Protein 3O53 (pdb70)

B-factor: mean 49.58, std 27.08, range [18.8, 290.55]

GO terms:
  GO:0005515 protein binding (F, IPI)
  GO:0005576 extracellular region (C, IDA)
  GO:0140546 defense response to symbiont (P, IDA)
  GO:0050821 protein stabilization (P, IDA)

Solvent-accessible surface area: 29350 Å² total; per-residue (Å²): 185,41,82,62,124,107,88,41,25,104,12,69,0,50,122,1,52,63,106,24,7,163,116,0,11,58,52,3,146,136,30,13,182,49,0,52,42,0,34,0,26,59,11,74,0,20,110,14,47,17,77,50,0,59,32,7,94,95,4,25,50,0,35,1,17,57,8,59,4,96,101,75,4,67,0,77,84,15,55,31,1,37,34,0,26,0,34,70,5,118,0,81,78,1,41,0,3,55,13,11,66,30,1,53,0,17,59,12,56,0,31,122,1,29,4,29,213,26,101,45,67,10,38,1,60,0,9,70,7,104,0,58,82,2,147,9,0,52,132,15,0,22,32,87,0,41,60,1,6,0,60,85,4,71,0,71,56,3,37,2,53,44,0,49,61,0,28,95,4,0,26,55,2,29,0,34,115,3,106,0,39,64,7,119,18,117,16,127,13,76,93,8,86,34,0,19,0,13,20,1,79,1,18,75,0,0,60,15,0,80,7,1,20,37,0,40,78,0,4,0,96,68,8,116,0,12,30,8,39,105,66,3,89,26,41,152,85,0,124,11,0,4,0,23,37,28,37,2,30,26,9,8,0,121,44,0,0,57,120,10,110,106,5,48,63,5,0,90,102,2,0,118,130,82,72,63,99,83,80,20,149,25,130,72,124,104,41,40,64,66,35,3,0,12,2,67,103,33,68,80,71,106,6,85,133,96,46,66,104,47,65,152,93,140,162,194,85,49,84,104,94,40,42,60,0,47,1,89,145,1,63,64,100,39,8,133,136,10,2,37,61,5,148,163,25,13,196,30,1,30,52,2,47,2,47,59,11,82,0,18,102,22,41,12,76,42,1,58,44,7,100,71,3,31,44,0,34,0,19,57,7,62,3,90,96,75,2,70,1,82,83,12,68,38,3,29,34,0,23,0,33,72,7,122,0,78,62,0,42,1,3,57,30,9,48,33,0,50,0,17,61,6,51,0,33,129,2,30,6,36,145,22,60,37,76,9,43,0,62,0,11,70,3,72,0,54,58,3,162,13,0,55,97,4,0,14,6,80,0,48,58,1,6,0,58,84,6,79,0,62,15,0,60,0,50,45,0,56,53,0,28,90,7,0,32,60,2,29,0,35,116,8,97,0,134,26,8,50,22,106,17,122,9,72,89,6,81,38,0,20,0,15,23,9,90,0,53,34,0,1,59,22,2,75,5,0,19,32,0,53,79,0,4,0,92,67,1,141,0,40,13,9,41,115,62,2,90,20,38,131,85,0,99,11,0,4,1,28,24,30,41,3,30,20,6,9,0,125,56,0,0,63,127,10,109,82,6,46,63,3,0,101,98,2,0,95,131,84,63,54,69,82,71,15,139,16,124,75,121,127,56,41,62,66,36,2,0,10,2,83,114,26,84,79,98,106,12,101,176,37,109,83,127,37,67,118,74,137,163,223

Organism: Anopheles gambiae (NCBI:txid7165)

Sequence (630 aa):
IHEIKQNGNRYKIEKVTDSSLKQALASLRQSAWNVKELDLSGNPLSQISAADLAPFTKLELLNLSSNVLYETLDLESLSTLRTLDLNNNYVQELLVGPSIETLHAANNNISRVSCSRGQGKKNIYLANNKITMLRDLDEGCRSRVQYLDLKLNEIDTVNFAELAASSDTLEHLNLQYNFIYDVKGQVVFAKLKTLDLSSNKKLAFMGPEFQSAAGVTWISLRNNKLVLIEKALRFSQNLEHFDLRGNGFHCGTLRDFFSKNQRVQTVAKQTVKKLTGQNEEECTVPTLGHYGAYCCEDLPAPFADRLIALGHHHHHHEIKQNGNRYKKIEKVTDSSLKQALASLRQSAWNVKELDLSGNPLSQISAADLAPFTKLELLNLSSNVLYETLDLESLSTLRTLDLNNNYVQELLVGPSIETLHAANNNISRVSCSRGQGKKNIYLANNKITMLRDLDEGCRSRVQYLDLKLNEIDTVNFAELAASSDTLEHLNLQYNFIYDVKGQVVFAKLKTLDLSSNKLAFMGPEEFQSAAGVTWISLRNNKLVLIEKALRFSQNLEHFDLRGNGFHCGTLRDFFSKNQRVQTVAKQTVKKLTGQNEEECTVPTLGHYGAYCCEDLPAPFADRLIALGHHHHHH

Nearest PDB structures (foldseek):
  3o53-assembly1_A  TM=1.003E+00  e=9.422E-54  Anopheles gambiae
  3oja-assembly1_A  TM=9.791E-01  e=3.208E-45  Anopheles gambiae
  3o6n-assembly1_A  TM=8.299E-01  e=2.103E-08  Anopheles gambiae
  4ufr-assembly1_A  TM=3.589E-01  e=3.992E-05  Homo sapiens
  4li2-assembly1_A  TM=4.623E-01  e=1.781E-03  Xenopus tropicalis

Radius of gyration: 29.2 Å; Cα contacts (8 Å, |Δi|>4): 1630; chains: 2; bounding box: 68×86×72 Å

Foldseek 3Di:
DKDWDDDFLEIEIPPDECVCLLVVLVVVLVVLASHQEYADAPEQYQADALVSNVSNLNHAYYHQDHYAHEEEHANQVNARHAYYAHHAYAYAEYEHYANHAEYHHENYQYQAYEYYAYDEEHAYHHAQYAHAAPVSYPLNSLARYAHEAHHNYAHAAEECVSNQNNLARHAYDAHDHYAHAYYYYAGQNVRHAEYEHDHYAYAEQEPNCLNVQEYQEYEPAQYAYAAYHLPRHHDPSHQAYYHENYEYALVRVCSNCVRVVVVLVSHQVNCCVVPVDSADDDPDPCWDADGRYTYDHQPDCSSVCCSCVVDVDDDD/DWDDDFLEIEDAEAEPVCPLVVLVVCLVVLASHAHYAHADYQYQADDLVSVVSNLNHAYYHQDHYAHAEEHANAPNARHAEYAHDAYAYAEYEHYANHAEYHHENYAHAAYEYHAYPAEHAYHHAQYAHAELVSYPLNSLARYAHYAHANYAHAAYECVSNQNNLARHAYDAHHHYAHAYYHYAGQNPRHAEYEQDHYAYAEQEPNCLNVQEYQEYEPAQYAYAAYHLPRHHDPSHQYYYHHNYEYALVRVVSNCVVVVVVLVSHQVNCCVPPVDRAHDDPPNVFDDDGRYTYDHDDPVVVVVVVVVPDDDDDD

Structure (mmCIF, N/CA/C/O backbone):
data_3O53
#
_entry.id   3O53
#
_cell.length_a   79.265
_cell.length_b   79.265
_cell.length_c   238.643
_cell.angle_alpha   90.000
_cell.angle_beta   90.000
_cell.angle_gamma   90.000
#
_symmetry.space_group_name_H-M   'P 41 21 2'
#
loop_
_entity.id
_entity.type
_entity.pdbx_description
1 polymer 'Protein LRIM1'
2 branched 2-acetamido-2-deoxy-beta-D-glucopyranose-(1-4)-2-acetamido-2-deoxy-beta-D-glucopyranose
3 non-polymer 'COBALT (II) ION'
4 non-polymer 2-acetamido-2-deoxy-beta-D-glucopyranose
5 water water
#
loop_
_atom_site.group_PDB
_atom_site.id
_atom_site.type_symbol
_atom_site.label_atom_id
_atom_site.label_alt_id
_atom_site.label_comp_id
_atom_site.label_asym_id
_atom_site.label_entity_id
_atom_site.label_seq_id
_atom_site.pdbx_PDB_ins_code
_atom_site.Cartn_x
_atom_site.Cartn_y
_atom_site.Cartn_z
_atom_site.occupancy
_atom_site.B_iso_or_equiv
_atom_site.auth_seq_id
_atom_site.auth_comp_id
_atom_site.auth_asym_id
_atom_site.auth_atom_id
_atom_site.pdbx_PDB_model_num
ATOM 1 N N . ILE A 1 2 ? 3.208 32.843 95.545 1.00 110.10 24 ILE A N 1
ATOM 2 C CA . ILE A 1 2 ? 4.195 33.842 95.155 1.00 114.49 24 ILE A CA 1
ATOM 3 C C . ILE A 1 2 ? 4.048 34.220 93.684 1.00 105.39 24 ILE A C 1
ATOM 4 O O . ILE A 1 2 ? 5.028 34.573 93.027 1.00 103.77 24 ILE A O 1
ATOM 9 N N . HIS A 1 3 ? 2.822 34.150 93.172 1.00 104.99 25 HIS A N 1
ATOM 10 C CA . HIS A 1 3 ? 2.563 34.471 91.772 1.00 93.12 25 HIS A CA 1
ATOM 11 C C . HIS A 1 3 ? 2.404 35.977 91.562 1.00 90.66 25 HIS A C 1
ATOM 12 O O . HIS A 1 3 ? 2.053 36.711 92.487 1.00 100.58 25 HIS A O 1
ATOM 19 N N . GLU A 1 4 ? 2.666 36.424 90.337 1.00 63.85 26 GLU A N 1
ATOM 20 C CA . GLU A 1 4 ? 2.670 37.842 90.005 1.00 63.96 26 GLU A CA 1
ATOM 21 C C . GLU A 1 4 ? 1.742 38.125 88.837 1.00 61.91 26 GLU A C 1
ATOM 22 O O . GLU A 1 4 ? 1.817 37.462 87.801 1.00 59.33 26 GLU A O 1
ATOM 28 N N . ILE A 1 5 ? 0.876 39.119 88.997 1.00 67.97 27 ILE A N 1
ATOM 29 C CA . ILE A 1 5 ? -0.014 39.533 87.918 1.00 73.60 27 ILE A CA 1
ATOM 30 C C . ILE A 1 5 ? 0.372 40.918 87.396 1.00 85.01 27 ILE A C 1
ATOM 31 O O . ILE A 1 5 ? -0.008 41.937 87.972 1.00 84.84 27 ILE A O 1
ATOM 36 N N . LYS A 1 6 ? 1.134 40.943 86.306 1.00 80.33 28 LYS A N 1
ATOM 37 C CA . LYS A 1 6 ? 1.507 42.193 85.647 1.00 85.24 28 LYS A CA 1
ATOM 38 C C . LYS A 1 6 ? 0.394 42.622 84.694 1.00 73.62 28 LYS A C 1
ATOM 39 O O . LYS A 1 6 ? -0.384 41.791 84.235 1.00 61.51 28 LYS A O 1
ATOM 45 N N . GLN A 1 7 ? 0.310 43.913 84.393 1.00 75.85 29 GLN A N 1
ATOM 46 C CA . GLN A 1 7 ? -0.799 44.412 83.585 1.00 73.23 29 GLN A CA 1
ATOM 47 C C . GLN A 1 7 ? -0.474 45.657 82.762 1.00 84.17 29 GLN A C 1
ATOM 48 O O . GLN A 1 7 ? 0.320 46.507 83.169 1.00 88.89 29 GLN A O 1
ATOM 54 N N . ASN A 1 8 ? -1.132 45.751 81.609 1.00 77.48 30 ASN A N 1
ATOM 55 C CA . ASN A 1 8 ? -0.995 46.874 80.691 1.00 77.77 30 ASN A CA 1
ATOM 56 C C . ASN A 1 8 ? -2.307 47.089 79.940 1.00 67.13 30 ASN A C 1
ATOM 57 O O . ASN A 1 8 ? -2.613 46.369 78.989 1.00 62.24 30 ASN A O 1
ATOM 62 N N . GLY A 1 9 ? -3.084 48.077 80.369 1.00 64.47 31 GLY A N 1
ATOM 63 C CA . GLY A 1 9 ? -4.390 48.314 79.787 1.00 63.15 31 GLY A CA 1
ATOM 64 C C . GLY A 1 9 ? -5.278 47.102 79.991 1.00 74.37 31 GLY A C 1
ATOM 65 O O . GLY A 1 9 ? -5.534 46.705 81.125 1.00 68.53 31 GLY A O 1
ATOM 66 N N . ASN A 1 10 ? -5.736 46.502 78.895 1.00 69.07 32 ASN A N 1
ATOM 67 C CA . ASN A 1 10 ? -6.624 45.348 78.975 1.00 64.10 32 ASN A CA 1
ATOM 68 C C . ASN A 1 10 ? -5.903 44.029 78.707 1.00 64.97 32 ASN A C 1
ATOM 69 O O . ASN A 1 10 ? -6.527 43.030 78.333 1.00 55.73 32 ASN A O 1
ATOM 74 N N . ARG A 1 11 ? -4.591 44.018 78.907 1.00 57.39 33 ARG A N 1
ATOM 75 C CA . ARG A 1 11 ? -3.829 42.794 78.715 1.00 58.33 33 ARG A CA 1
ATOM 76 C C . ARG A 1 11 ? -3.067 42.453 79.985 1.00 61.16 33 ARG A C 1
ATOM 77 O O . ARG A 1 11 ? -2.333 43.273 80.526 1.00 56.47 33 ARG A O 1
ATOM 85 N N . TYR A 1 12 ? -3.281 41.231 80.462 1.00 59.95 34 TYR A N 1
ATOM 86 C CA . TYR A 1 12 ? -2.717 40.765 81.720 1.00 53.12 34 TYR A CA 1
ATOM 87 C C . TYR A 1 12 ? -1.752 39.610 81.498 1.00 56.69 34 TYR A C 1
ATOM 88 O O . TYR A 1 12 ? -1.904 38.829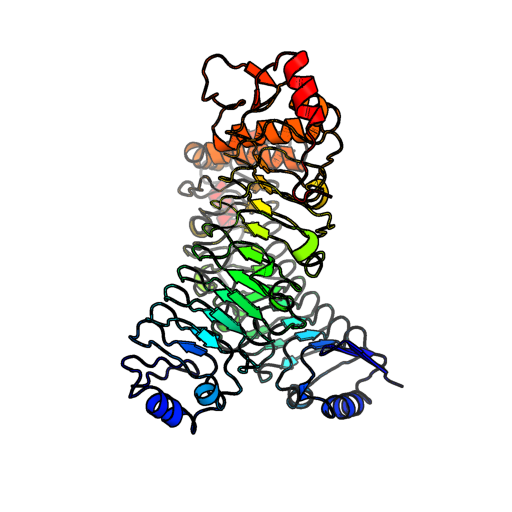 80.556 1.00 55.10 34 TYR A O 1
ATOM 97 N N . LYS A 1 13 ? -0.778 39.490 82.392 1.00 52.62 35 LYS A N 1
ATOM 98 C CA . LYS A 1 13 ? 0.216 38.432 82.315 1.00 52.96 35 LYS A CA 1
ATOM 99 C C . LYS A 1 13 ? 0.432 37.885 83.715 1.00 60.18 35 LYS A C 1
ATOM 100 O O . LYS A 1 13 ? 0.473 38.643 84.681 1.00 57.60 35 LYS A O 1
ATOM 106 N N . ILE A 1 14 ? 0.543 36.567 83.831 1.00 59.31 36 ILE A N 1
ATOM 107 C CA . ILE A 1 14 ? 0.711 35.940 85.131 1.00 62.38 36 ILE A CA 1
ATOM 108 C C . ILE A 1 14 ? 1.962 35.070 85.127 1.00 65.04 36 ILE A C 1
ATOM 109 O O . ILE A 1 14 ? 2.166 34.271 84.218 1.00 60.97 36 ILE A O 1
ATOM 114 N N . GLU A 1 15 ? 2.803 35.243 86.142 1.00 59.82 37 GLU A N 1
ATOM 115 C CA . GLU A 1 15 ? 4.050 34.496 86.243 1.00 67.48 37 GLU A CA 1
ATOM 116 C C . GLU A 1 15 ? 4.174 33.833 87.608 1.00 63.35 37 GLU A C 1
ATOM 117 O O . GLU A 1 15 ? 3.505 34.220 88.567 1.00 62.51 37 GLU A O 1
ATOM 123 N N . LYS A 1 16 ? 5.041 32.832 87.690 1.00 66.76 38 LYS A N 1
ATOM 124 C CA . LYS A 1 16 ? 5.287 32.135 88.942 1.00 71.35 38 LYS A CA 1
ATOM 125 C C . LYS A 1 16 ? 4.008 31.506 89.484 1.00 69.45 38 LYS A C 1
ATOM 126 O O . LYS A 1 16 ? 3.775 31.503 90.693 1.00 68.00 38 LYS A O 1
ATOM 132 N N . VAL A 1 17 ? 3.185 30.974 88.579 1.00 70.53 39 VAL A N 1
ATOM 133 C CA . VAL A 1 17 ? 1.990 30.229 88.964 1.00 62.44 39 VAL A CA 1
ATOM 134 C C . VAL A 1 17 ? 2.237 28.736 88.821 1.00 64.21 39 VAL A C 1
ATOM 135 O O . VAL A 1 17 ? 3.193 28.313 88.175 1.00 71.69 39 VAL A O 1
ATOM 139 N N . THR A 1 18 ? 1.358 27.942 89.421 1.00 54.20 40 THR A N 1
ATOM 140 C CA . THR A 1 18 ? 1.480 26.496 89.393 1.00 52.54 40 THR A CA 1
ATOM 141 C C . THR A 1 18 ? 0.078 25.915 89.346 1.00 56.41 40 THR A C 1
ATOM 142 O O . THR A 1 18 ? -0.900 26.641 89.502 1.00 65.87 40 THR A O 1
ATOM 146 N N . ASP A 1 19 ? -0.027 24.610 89.143 1.00 59.08 41 ASP A N 1
ATOM 147 C CA . ASP A 1 19 ? -1.325 23.952 89.185 1.00 63.97 41 ASP A CA 1
ATOM 148 C C . ASP A 1 19 ? -2.024 24.240 90.521 1.00 64.15 41 ASP A C 1
ATOM 149 O O . ASP A 1 19 ? -3.248 24.342 90.583 1.00 60.64 41 ASP A O 1
ATOM 154 N N . SER A 1 20 ? -1.246 24.380 91.588 1.00 77.99 42 SER A N 1
ATOM 155 C CA . SER A 1 20 ? -1.827 24.517 92.922 1.00 85.51 42 SER A CA 1
ATOM 156 C C . SER A 1 20 ? -2.270 25.950 93.225 1.00 79.65 42 SER A C 1
ATOM 157 O O . SER A 1 20 ? -3.146 26.169 94.064 1.00 76.05 42 SER A O 1
ATOM 160 N N . SER A 1 21 ? -1.679 26.921 92.534 1.00 66.56 43 SER A N 1
ATOM 161 C CA . SER A 1 21 ? -1.978 28.326 92.797 1.00 64.22 43 SER A CA 1
ATOM 162 C C . SER A 1 21 ? -2.680 29.017 91.630 1.00 65.85 43 SER A C 1
ATOM 163 O O . SER A 1 21 ? -2.932 30.221 91.680 1.00 72.34 43 SER A O 1
ATOM 166 N N . LEU A 1 22 ? -2.994 28.266 90.581 1.00 67.28 44 LEU A N 1
ATOM 167 C CA . LEU A 1 22 ? -3.628 28.854 89.404 1.00 62.95 44 LEU A CA 1
ATOM 168 C C . LEU A 1 22 ? -5.016 29.355 89.771 1.00 69.85 44 LEU A C 1
ATOM 169 O O . LEU A 1 22 ? -5.387 30.482 89.443 1.00 60.61 44 LEU A O 1
ATOM 174 N N . LYS A 1 23 ? -5.772 28.507 90.463 1.00 75.13 45 LYS A N 1
ATOM 175 C CA . LYS A 1 23 ? -7.155 28.804 90.816 1.00 80.74 45 LYS A CA 1
ATOM 176 C C . LYS A 1 23 ? -7.263 30.115 91.589 1.00 85.36 45 LYS A C 1
ATOM 177 O O . LYS A 1 23 ? -8.189 30.898 91.379 1.00 78.87 45 LYS A O 1
ATOM 183 N N . GLN A 1 24 ? -6.315 30.345 92.489 1.00 71.38 46 GLN A N 1
ATOM 184 C CA . GLN A 1 24 ? -6.284 31.577 93.261 1.00 74.44 46 GLN A CA 1
ATOM 185 C C . GLN A 1 24 ? -5.991 32.768 92.355 1.00 65.48 46 GLN A C 1
ATOM 186 O O . GLN A 1 24 ? -6.686 33.780 92.404 1.00 58.89 46 GLN A O 1
ATOM 192 N N . ALA A 1 25 ? -4.959 32.640 91.528 1.00 59.44 47 ALA A N 1
ATOM 193 C CA . ALA A 1 25 ? -4.563 33.711 90.622 1.00 58.13 47 ALA A CA 1
ATOM 194 C C . ALA A 1 25 ? -5.731 34.164 89.750 1.00 57.00 47 ALA A C 1
ATOM 195 O O . ALA A 1 25 ? -5.932 35.360 89.538 1.00 55.60 47 ALA A O 1
ATOM 197 N N . LEU A 1 26 ? -6.501 33.203 89.249 1.00 55.89 48 LEU A N 1
ATOM 198 C CA . LEU A 1 26 ? -7.601 33.508 88.345 1.00 58.03 48 LEU A CA 1
ATOM 199 C C . LEU A 1 26 ? -8.755 34.160 89.098 1.00 60.58 48 LEU A C 1
ATOM 200 O O . LEU A 1 26 ? -9.498 34.954 88.527 1.00 56.88 48 LEU A O 1
ATOM 205 N N . ALA A 1 27 ? -8.900 33.824 90.378 1.00 52.78 49 ALA A N 1
ATOM 206 C CA . ALA A 1 27 ? -9.907 34.458 91.223 1.00 53.87 49 ALA A CA 1
ATOM 207 C C . ALA A 1 27 ? -9.612 35.947 91.341 1.00 58.88 49 ALA A C 1
ATOM 208 O O . ALA A 1 27 ? -10.498 36.779 91.159 1.00 65.18 49 ALA A O 1
ATOM 210 N N . SER A 1 28 ? -8.361 36.275 91.647 1.00 60.72 50 SER A N 1
ATOM 211 C CA . SER A 1 28 ? -7.913 37.658 91.689 1.00 73.70 50 SER A CA 1
ATOM 212 C C . SER A 1 28 ? -8.205 38.342 90.362 1.00 63.25 50 SER A C 1
ATOM 213 O O . SER A 1 28 ? -8.717 39.461 90.328 1.00 48.94 50 SER A O 1
ATOM 216 N N . LEU A 1 29 ? -7.882 37.659 89.268 1.00 57.32 51 LEU A N 1
ATOM 217 C CA . LEU A 1 29 ? -8.078 38.219 87.941 1.00 51.65 51 LEU A CA 1
ATOM 218 C C . LEU A 1 29 ? -9.560 38.467 87.697 1.00 52.66 51 LEU A C 1
ATOM 219 O O . LEU A 1 29 ? -9.933 39.467 87.092 1.00 45.05 51 LEU A O 1
ATOM 224 N N . ARG A 1 30 ? -10.407 37.564 88.190 1.00 48.40 52 ARG A N 1
ATOM 225 C CA . ARG A 1 30 ? -11.843 37.666 87.963 1.00 44.41 52 ARG A CA 1
ATOM 226 C C . ARG A 1 30 ? -12.408 38.962 88.543 1.00 53.03 52 ARG A C 1
ATOM 227 O O . ARG A 1 30 ? -13.481 39.413 88.138 1.00 68.35 52 ARG A O 1
ATOM 235 N N . GLN A 1 31 ? -11.683 39.550 89.493 1.00 47.33 53 GLN A N 1
ATOM 236 C CA . GLN A 1 31 ? -12.069 40.825 90.108 1.00 59.91 53 GLN A CA 1
ATOM 237 C C . GLN A 1 31 ? -12.202 41.940 89.071 1.00 62.20 53 GLN A C 1
ATOM 238 O O . GLN A 1 31 ? -12.962 42.891 89.260 1.00 58.29 53 GLN A O 1
ATOM 244 N N . SER A 1 32 ? -11.438 41.818 87.988 1.00 64.39 54 SER A N 1
ATOM 245 C CA . SER A 1 32 ? -11.468 42.776 86.888 1.00 71.69 54 SER A CA 1
ATOM 246 C C . SER A 1 32 ? -11.699 42.048 85.562 1.00 65.97 54 SER A C 1
ATOM 247 O O . SER A 1 32 ? -11.094 42.382 84.542 1.00 56.92 54 SER A O 1
ATOM 250 N N . ALA A 1 33 ? -12.591 41.063 85.590 1.00 65.00 55 ALA A N 1
ATOM 251 C CA . ALA A 1 33 ? -12.820 40.171 84.454 1.00 65.76 55 ALA A CA 1
ATOM 252 C C . ALA A 1 33 ? -13.266 40.904 83.189 1.00 67.17 55 ALA A C 1
ATOM 253 O O . ALA A 1 33 ? -12.951 40.481 82.075 1.00 54.00 55 ALA A O 1
ATOM 255 N N . TRP A 1 34 ? -14.009 41.993 83.363 1.00 64.24 56 TRP A N 1
ATOM 256 C CA . TRP A 1 34 ? -14.564 42.724 82.229 1.00 62.70 56 TRP A CA 1
ATOM 257 C C . TRP A 1 34 ? -13.459 43.380 81.416 1.00 51.42 56 TRP A C 1
ATOM 258 O O . TRP A 1 34 ? -13.617 43.631 80.226 1.00 57.45 56 TRP A O 1
ATOM 269 N N . ASN A 1 35 ? -12.338 43.664 82.067 1.00 54.78 57 ASN A N 1
ATOM 270 C CA . ASN A 1 35 ? -11.221 44.310 81.403 1.00 52.77 57 ASN A CA 1
ATOM 271 C C . ASN A 1 35 ? -10.178 43.344 80.840 1.00 48.50 57 ASN A C 1
ATOM 272 O O . ASN A 1 35 ? -9.143 43.780 80.332 1.00 47.49 57 ASN A O 1
ATOM 277 N N . VAL A 1 36 ? -10.438 42.044 80.933 1.00 54.27 58 VAL A N 1
ATOM 278 C CA . VAL A 1 36 ? -9.468 41.048 80.474 1.00 58.54 58 VAL A CA 1
ATOM 279 C C . VAL A 1 36 ? -9.698 40.686 79.008 1.00 50.30 58 VAL A C 1
ATOM 280 O O . VAL A 1 36 ? -10.534 39.840 78.683 1.00 39.40 58 VAL A O 1
ATOM 284 N N . LYS A 1 37 ? -8.952 41.344 78.129 1.00 49.87 59 LYS A N 1
ATOM 285 C CA . LYS A 1 37 ? -9.018 41.062 76.701 1.00 48.80 59 LYS A CA 1
ATOM 286 C C . LYS A 1 37 ? -7.924 40.083 76.286 1.00 43.48 59 LYS A C 1
ATOM 287 O O . LYS A 1 37 ? -8.116 39.264 75.398 1.00 44.21 59 LYS A O 1
ATOM 293 N N . GLU A 1 38 ? -6.765 40.166 76.919 1.00 44.82 60 GLU A N 1
ATOM 294 C CA . GLU A 1 38 ? -5.698 39.227 76.615 1.00 48.96 60 GLU A CA 1
ATOM 295 C C . GLU A 1 38 ? -5.115 38.710 77.917 1.00 49.66 60 GLU A C 1
ATOM 296 O O . GLU A 1 38 ? -4.889 39.479 78.844 1.00 46.05 60 GLU A O 1
ATOM 302 N N . LEU A 1 39 ? -4.908 37.400 77.996 1.00 45.03 61 LEU A N 1
ATOM 303 C CA . LEU A 1 39 ? -4.272 36.789 79.156 1.00 47.85 61 LEU A CA 1
ATOM 304 C C . LEU A 1 39 ? -3.063 35.988 78.702 1.00 48.19 61 LEU A C 1
ATOM 305 O O . LEU A 1 39 ? -3.164 35.139 77.818 1.00 47.22 61 LEU A O 1
ATOM 310 N N . ASP A 1 40 ? -1.925 36.253 79.327 1.00 42.09 62 ASP A N 1
ATOM 311 C CA . ASP A 1 40 ? -0.677 35.598 78.976 1.00 52.71 62 ASP A CA 1
ATOM 312 C C . ASP A 1 40 ? -0.189 34.751 80.147 1.00 54.68 62 ASP A C 1
ATOM 313 O O . ASP A 1 40 ? 0.170 35.277 81.197 1.00 50.81 62 ASP A O 1
ATOM 318 N N . LEU A 1 41 ? -0.196 33.434 79.963 1.00 44.59 63 LEU A N 1
ATOM 319 C CA . LEU A 1 41 ? 0.235 32.503 81.001 1.00 41.77 63 LEU A CA 1
ATOM 320 C C . LEU A 1 41 ? 1.498 31.749 80.601 1.00 41.00 63 LEU A C 1
ATOM 321 O O . LEU A 1 41 ? 1.818 30.711 81.181 1.00 40.32 63 LEU A O 1
ATOM 326 N N . SER A 1 42 ? 2.214 32.268 79.612 1.00 43.81 64 SER A N 1
ATOM 327 C CA . SER A 1 42 ? 3.361 31.559 79.051 1.00 53.23 64 SER A CA 1
ATOM 328 C C . SER A 1 42 ? 4.499 31.399 80.051 1.00 57.83 64 SER A C 1
ATOM 329 O O . SER A 1 42 ? 4.660 32.213 80.959 1.00 61.05 64 SER A O 1
ATOM 332 N N . GLY A 1 43 ? 5.283 30.339 79.880 1.00 55.07 65 GLY A N 1
ATOM 333 C CA . GLY A 1 43 ? 6.510 30.161 80.640 1.00 62.36 65 GLY A CA 1
ATOM 334 C C . GLY A 1 43 ? 6.353 29.428 81.960 1.00 65.20 65 GLY A C 1
ATOM 335 O O . GLY A 1 43 ? 7.340 29.087 82.608 1.00 73.34 65 GLY A O 1
ATOM 336 N N . ASN A 1 44 ? 5.115 29.179 82.362 1.00 53.29 66 ASN A N 1
ATOM 337 C CA . ASN A 1 44 ? 4.853 28.525 83.637 1.00 49.05 66 ASN A CA 1
ATOM 338 C C . ASN A 1 44 ? 4.862 27.007 83.518 1.00 61.25 66 ASN A C 1
ATOM 339 O O . ASN A 1 44 ? 4.972 26.470 82.418 1.00 66.51 66 ASN A O 1
ATOM 344 N N . PRO A 1 45 ? 4.776 26.312 84.661 1.00 66.06 67 PRO A N 1
ATOM 345 C CA . PRO A 1 45 ? 4.712 24.849 84.707 1.00 61.87 67 PRO A CA 1
ATOM 346 C C . PRO A 1 45 ? 3.286 24.314 84.770 1.00 57.91 67 PRO A C 1
ATOM 347 O O . PRO A 1 45 ? 3.069 23.237 85.326 1.00 55.38 67 PRO A O 1
ATOM 351 N N . LEU A 1 46 ? 2.327 25.055 84.225 1.00 50.90 68 LEU A N 1
ATOM 352 C CA . LEU A 1 46 ? 0.940 24.610 84.233 1.00 49.49 68 LEU A CA 1
ATOM 353 C C . LEU A 1 46 ? 0.784 23.321 83.431 1.00 52.86 68 LEU A C 1
ATOM 354 O O . LEU A 1 46 ? 1.241 23.229 82.294 1.00 47.72 68 LEU A O 1
ATOM 359 N N . SER A 1 47 ? 0.135 22.329 84.030 1.00 42.31 69 SER A N 1
ATOM 360 C CA . SER A 1 47 ? -0.048 21.037 83.389 1.00 38.12 69 SER A CA 1
ATOM 361 C C . SER A 1 47 ? -1.473 20.884 82.886 1.00 38.41 69 SER A C 1
ATOM 362 O O . SER A 1 47 ? -1.788 19.934 82.174 1.00 44.95 69 SER A O 1
ATOM 365 N N . GLN A 1 48 ? -2.341 21.815 83.257 1.00 45.27 70 GLN A N 1
ATOM 366 C CA . GLN A 1 48 ? -3.708 21.779 82.763 1.00 50.80 70 GLN A CA 1
ATOM 367 C C . GLN A 1 48 ? -4.446 23.075 83.048 1.00 49.03 70 GLN A C 1
ATOM 368 O O . GLN A 1 48 ? -4.116 23.810 83.973 1.00 55.27 70 GLN A O 1
ATOM 374 N N . ILE A 1 49 ? -5.450 23.347 82.230 1.00 43.69 71 ILE A N 1
ATOM 375 C CA . ILE A 1 49 ? -6.331 24.475 82.454 1.00 52.30 71 ILE A CA 1
ATOM 376 C C . ILE A 1 49 ? -7.679 24.112 81.868 1.00 49.03 71 ILE A C 1
ATOM 377 O O . ILE A 1 49 ? -7.749 23.473 80.825 1.00 49.18 71 ILE A O 1
ATOM 382 N N . SER A 1 50 ? -8.749 24.508 82.540 1.00 53.16 72 SER A N 1
ATOM 383 C CA . SER A 1 50 ? -10.081 24.158 82.083 1.00 53.40 72 SER A CA 1
ATOM 384 C C . SER A 1 50 ? -10.794 25.383 81.545 1.00 50.31 72 SER A C 1
ATOM 385 O O . SER A 1 50 ? -10.553 26.504 81.990 1.00 55.39 72 SER A O 1
ATOM 388 N N . ALA A 1 51 ? -11.675 25.160 80.581 1.00 44.51 73 ALA A N 1
ATOM 389 C CA . ALA A 1 51 ? -12.547 26.211 80.092 1.00 49.85 73 ALA A CA 1
ATOM 390 C C . ALA A 1 51 ? -13.300 26.850 81.261 1.00 45.50 73 ALA A C 1
ATOM 391 O O . ALA A 1 51 ? -13.483 28.060 81.294 1.00 39.28 73 ALA A O 1
ATOM 393 N N . ALA A 1 52 ? -13.724 26.033 82.223 1.00 36.81 74 ALA A N 1
ATOM 394 C CA . ALA A 1 52 ? -14.492 26.533 83.369 1.00 42.42 74 ALA A CA 1
ATOM 395 C C . ALA A 1 52 ? -13.718 27.600 84.132 1.00 42.96 74 ALA A C 1
ATOM 396 O O . ALA A 1 52 ? -14.289 28.592 84.576 1.00 52.54 74 ALA A O 1
ATOM 398 N N . ASP A 1 53 ? -12.414 27.392 84.277 1.00 54.84 75 ASP A N 1
ATOM 399 C CA . ASP A 1 53 ? -11.539 28.370 84.921 1.00 60.19 75 ASP A CA 1
ATOM 400 C C . ASP A 1 53 ? -11.584 29.702 84.187 1.00 51.05 75 ASP A C 1
ATOM 401 O O . ASP A 1 53 ? -11.485 30.769 84.794 1.00 49.10 75 ASP A O 1
ATOM 406 N N . LEU A 1 54 ? -11.715 29.635 82.869 1.00 44.27 76 LEU A N 1
ATOM 407 C CA . LEU A 1 54 ? -11.625 30.831 82.042 1.00 46.41 76 LEU A CA 1
ATOM 408 C C . LEU A 1 54 ? -13.000 31.376 81.670 1.00 41.80 76 LEU A C 1
ATOM 409 O O . LEU A 1 54 ? -13.108 32.452 81.085 1.00 39.93 76 LEU A O 1
ATOM 414 N N . ALA A 1 55 ? -14.048 30.636 82.021 1.00 41.15 77 ALA A N 1
ATOM 415 C CA . ALA A 1 55 ? -15.406 31.005 81.641 1.00 51.96 77 ALA A CA 1
ATOM 416 C C . ALA A 1 55 ? -15.785 32.443 82.020 1.00 51.84 77 ALA A C 1
ATOM 417 O O . ALA A 1 55 ? -16.454 33.124 81.250 1.00 51.49 77 ALA A O 1
ATOM 419 N N . PRO A 1 56 ? -15.377 32.906 83.212 1.00 54.48 78 PRO A N 1
ATOM 420 C CA . PRO A 1 56 ? -15.825 34.236 83.651 1.00 54.95 78 PRO A CA 1
ATOM 421 C C . PRO A 1 56 ? -15.209 35.403 82.871 1.00 52.65 78 PRO A C 1
ATOM 422 O O . PRO A 1 56 ? -15.620 36.546 83.057 1.00 54.09 78 PRO A O 1
ATOM 426 N N . PHE A 1 57 ? -14.244 35.122 82.002 1.00 51.78 79 PHE A N 1
ATOM 427 C CA . PHE A 1 57 ? -13.588 36.178 81.243 1.00 47.78 79 PHE A CA 1
ATOM 428 C C . PHE A 1 57 ? -14.221 36.303 79.865 1.00 49.80 79 PHE A C 1
ATOM 429 O O . PHE A 1 57 ? -13.672 35.844 78.871 1.00 49.15 79 PHE A O 1
ATOM 437 N N . THR A 1 58 ? -15.386 36.944 79.829 1.00 51.29 80 THR A N 1
ATOM 438 C CA . THR A 1 58 ? -16.252 36.934 78.651 1.00 57.80 80 THR A CA 1
ATOM 439 C C . THR A 1 58 ? -15.768 37.855 77.540 1.00 50.35 80 THR A C 1
ATOM 440 O O . THR A 1 58 ? -16.303 37.834 76.433 1.00 62.74 80 THR A O 1
ATOM 444 N N . LYS A 1 59 ? -14.772 38.679 77.844 1.00 47.05 81 LYS A N 1
ATOM 445 C CA . LYS A 1 59 ? -14.187 39.573 76.849 1.00 51.14 81 LYS A CA 1
ATOM 446 C C . LYS A 1 59 ? -12.808 39.086 76.391 1.00 49.80 81 LYS A C 1
ATOM 447 O O . LYS A 1 59 ? -12.138 39.750 75.607 1.00 42.53 81 LYS A O 1
ATOM 453 N N . LEU A 1 60 ? -12.393 37.916 76.866 1.00 49.92 82 LEU A N 1
ATOM 454 C CA . LEU A 1 60 ? -11.079 37.384 76.526 1.00 51.00 82 LEU A CA 1
ATOM 455 C C . LEU A 1 60 ? -10.987 37.019 75.036 1.00 46.94 82 LEU A C 1
ATOM 456 O O . LEU A 1 60 ? -11.723 36.159 74.547 1.00 38.38 82 LEU A O 1
ATOM 461 N N . GLU A 1 61 ? -10.086 37.693 74.323 1.00 42.06 83 GLU A N 1
ATOM 462 C CA . GLU A 1 61 ? -9.879 37.462 72.893 1.00 41.78 83 GLU A CA 1
ATOM 463 C C . GLU A 1 61 ? -8.563 36.755 72.581 1.00 36.31 83 GLU A C 1
ATOM 464 O O . GLU A 1 61 ? -8.438 36.105 71.549 1.00 39.79 83 GLU A O 1
ATOM 470 N N . LEU A 1 62 ? -7.569 36.884 73.453 1.00 38.88 84 LEU A N 1
ATOM 471 C CA . LEU A 1 62 ? -6.271 36.263 73.188 1.00 43.55 84 LEU A CA 1
ATOM 472 C C . LEU A 1 62 ? -5.772 35.574 74.437 1.00 47.60 84 LEU A C 1
ATOM 473 O O . LEU A 1 62 ? -5.782 36.155 75.517 1.00 50.60 84 LEU A O 1
ATOM 478 N N . LEU A 1 63 ? -5.331 34.335 74.280 1.00 39.09 85 LEU A N 1
ATOM 479 C CA . LEU A 1 63 ? -4.853 33.540 75.401 1.00 36.42 85 LEU A CA 1
ATOM 480 C C . LEU A 1 63 ? -3.532 32.899 75.023 1.00 38.93 85 LEU A C 1
ATOM 481 O O . LEU A 1 63 ? -3.437 32.212 74.010 1.00 36.97 85 LEU A O 1
ATOM 486 N N . ASN A 1 64 ? -2.516 33.105 75.849 1.00 36.34 86 ASN A N 1
ATOM 487 C CA . ASN A 1 64 ? -1.187 32.580 75.566 1.00 42.22 86 ASN A CA 1
ATOM 488 C C . ASN A 1 64 ? -0.779 31.529 76.592 1.00 48.18 86 ASN A C 1
ATOM 489 O O . ASN A 1 64 ? -0.514 31.845 77.747 1.00 41.74 86 ASN A O 1
ATOM 494 N N . LEU A 1 65 ? -0.751 30.273 76.164 1.00 46.98 87 LEU A N 1
ATOM 495 C CA . LEU A 1 65 ? -0.405 29.155 77.035 1.00 41.74 87 LEU A CA 1
ATOM 496 C C . LEU A 1 65 ? 0.944 28.550 76.667 1.00 41.01 87 LEU A C 1
ATOM 497 O O . LEU A 1 65 ? 1.287 27.470 77.149 1.00 33.79 87 LEU A O 1
ATOM 502 N N . SER A 1 66 ? 1.707 29.235 75.820 1.00 36.52 88 SER A N 1
ATOM 503 C CA . SER A 1 66 ? 2.936 28.653 75.282 1.00 42.60 88 SER A CA 1
ATOM 504 C C . SER A 1 66 ? 3.982 28.372 76.354 1.00 48.19 88 SER A C 1
ATOM 505 O O . SER A 1 66 ? 4.058 29.063 77.374 1.00 47.50 88 SER A O 1
ATOM 508 N N . SER A 1 67 ? 4.789 27.348 76.099 1.00 43.54 89 SER A N 1
ATOM 509 C CA . SER A 1 67 ? 5.906 26.990 76.963 1.00 45.37 89 SER A CA 1
ATOM 510 C C . SER A 1 67 ? 5.455 26.657 78.386 1.00 48.44 89 SER A C 1
ATOM 511 O O . SER A 1 67 ? 6.126 27.006 79.357 1.00 50.11 89 SER A O 1
ATOM 514 N N . ASN A 1 68 ? 4.311 25.990 78.496 1.00 46.05 90 ASN A N 1
ATOM 515 C CA . ASN A 1 68 ? 3.920 25.342 79.743 1.00 40.66 90 ASN A CA 1
ATOM 516 C C . ASN A 1 68 ? 4.197 23.849 79.615 1.00 45.88 90 ASN A C 1
ATOM 517 O O . ASN A 1 68 ? 5.097 23.445 78.884 1.00 47.98 90 ASN A O 1
ATOM 522 N N . VAL A 1 69 ? 3.425 23.026 80.312 1.00 51.43 91 VAL A N 1
ATOM 523 C CA . VAL A 1 69 ? 3.597 21.584 80.228 1.00 48.96 91 VAL A CA 1
ATOM 524 C C . VAL A 1 69 ? 2.246 20.888 80.111 1.00 49.49 91 VAL A C 1
ATOM 525 O O . VAL A 1 69 ? 2.051 19.794 80.639 1.00 45.84 91 VAL A O 1
ATOM 529 N N . LEU A 1 70 ? 1.317 21.534 79.409 1.00 42.07 92 LEU A N 1
ATOM 530 C CA . LEU A 1 70 ? -0.028 21.001 79.232 1.00 41.41 92 LEU A CA 1
ATOM 531 C C . LEU A 1 70 ? 0.047 19.670 78.495 1.00 35.50 92 LEU A C 1
ATOM 532 O O . LEU A 1 70 ? 0.893 19.489 77.630 1.00 35.04 92 LEU A O 1
ATOM 537 N N . TYR A 1 71 ? -0.830 18.734 78.838 1.00 37.51 93 TYR A N 1
ATOM 538 C CA . TYR A 1 71 ? -0.787 17.411 78.222 1.00 34.17 93 TYR A CA 1
ATOM 539 C C . TYR A 1 71 ? -2.193 16.890 77.965 1.00 35.33 93 TYR A C 1
ATOM 540 O O . TYR A 1 71 ? -3.180 17.506 78.377 1.00 42.46 93 TYR A O 1
ATOM 549 N N . GLU A 1 72 ? -2.279 15.754 77.283 1.00 35.50 94 GLU A N 1
ATOM 550 C CA . GLU A 1 72 ? -3.560 15.145 76.942 1.00 40.03 94 GLU A CA 1
ATOM 551 C C . GLU A 1 72 ? -4.491 16.135 76.241 1.00 36.45 94 GLU A C 1
ATOM 552 O O . GLU A 1 72 ? -4.118 16.727 75.234 1.00 38.44 94 GLU A O 1
ATOM 558 N N . THR A 1 73 ? -5.692 16.332 76.776 1.00 33.74 95 THR A N 1
ATOM 559 C CA . THR A 1 73 ? -6.703 17.137 76.090 1.00 38.50 95 THR A CA 1
ATOM 560 C C . THR A 1 73 ? -6.754 18.587 76.587 1.00 41.61 95 THR A C 1
ATOM 561 O O . THR A 1 73 ? -6.836 18.842 77.786 1.00 44.79 95 THR A O 1
ATOM 565 N N . LEU A 1 74 ? -6.680 19.532 75.654 1.00 35.69 96 LEU A N 1
ATOM 566 C CA . LEU A 1 74 ? -6.911 20.941 75.952 1.00 34.40 96 LEU A CA 1
ATOM 567 C C . LEU A 1 74 ? -8.224 21.342 75.293 1.00 39.45 96 LEU A C 1
ATOM 568 O O . LEU A 1 74 ? -8.289 21.525 74.070 1.00 36.66 96 LEU A O 1
ATOM 573 N N . ASP A 1 75 ? -9.275 21.459 76.098 1.00 36.52 97 ASP A N 1
ATOM 574 C CA . ASP A 1 75 ? -10.611 21.693 75.572 1.00 35.09 97 ASP A CA 1
ATOM 575 C C . ASP A 1 75 ? -11.074 23.085 75.946 1.00 38.10 97 ASP A C 1
ATOM 576 O O . ASP A 1 75 ? -11.447 23.345 77.083 1.00 40.19 97 ASP A O 1
ATOM 581 N N . LEU A 1 76 ? -11.035 23.986 74.975 1.00 36.34 98 LEU A N 1
ATOM 582 C CA . LEU A 1 76 ? -11.447 25.365 75.195 1.00 38.86 98 LEU A CA 1
ATOM 583 C C . LEU A 1 76 ? -12.552 25.737 74.225 1.00 42.33 98 LEU A C 1
ATOM 584 O O . LEU A 1 76 ? -12.702 26.901 73.858 1.00 45.97 98 LEU A O 1
ATOM 589 N N . GLU A 1 77 ? -13.317 24.735 73.809 1.00 33.47 99 GLU A N 1
ATOM 590 C CA . GLU A 1 77 ? -14.366 24.924 72.819 1.00 40.28 99 GLU A CA 1
ATOM 591 C C . GLU A 1 77 ? -15.420 25.903 73.330 1.00 39.01 99 GLU A C 1
ATOM 592 O O . GLU A 1 77 ? -16.059 26.607 72.542 1.00 39.23 99 GLU A O 1
ATOM 598 N N . SER A 1 78 ? -15.586 25.949 74.649 1.00 33.34 100 SER A N 1
ATOM 599 C CA . SER A 1 78 ? -16.645 26.751 75.257 1.00 49.32 100 SER A CA 1
ATOM 600 C C . SER A 1 78 ? -16.231 28.198 75.498 1.00 48.52 100 SER A C 1
ATOM 601 O O . SER A 1 78 ? -17.030 28.990 75.991 1.00 47.15 100 SER A O 1
ATOM 604 N N . LEU A 1 79 ? -14.988 28.544 75.171 1.00 46.39 101 LEU A N 1
ATOM 605 C CA . LEU A 1 79 ? -14.568 29.943 75.211 1.00 50.01 101 LEU A CA 1
ATOM 606 C C . LEU A 1 79 ? -14.974 30.597 73.895 1.00 46.31 101 LEU A C 1
ATOM 607 O O . LEU A 1 79 ? -14.218 30.614 72.922 1.00 45.44 101 LEU A O 1
ATOM 612 N N . SER A 1 80 ? -16.189 31.126 73.890 1.00 44.18 102 SER A N 1
ATOM 613 C CA . SER A 1 80 ? -16.854 31.591 72.683 1.00 56.17 102 SER A CA 1
ATOM 614 C C . SER A 1 80 ? -16.236 32.849 72.068 1.00 50.62 102 SER A C 1
ATOM 615 O O . SER A 1 80 ? -16.425 33.112 70.881 1.00 47.79 102 SER A O 1
ATOM 618 N N . THR A 1 81 ? -15.511 33.625 72.868 1.00 51.72 103 THR A N 1
ATOM 619 C CA . THR A 1 81 ? -14.998 34.916 72.407 1.00 50.68 103 THR A CA 1
ATOM 620 C C . THR A 1 81 ? -13.550 34.835 71.938 1.00 40.75 103 THR A C 1
ATOM 621 O O . THR A 1 81 ? -13.078 35.708 71.219 1.00 41.99 103 THR A O 1
ATOM 625 N N . LEU A 1 82 ? -12.853 33.776 72.335 1.00 42.65 104 LEU A N 1
ATOM 626 C CA . LEU A 1 82 ? -11.446 33.604 71.995 1.00 44.07 104 LEU A CA 1
ATOM 627 C C . LEU A 1 82 ? -11.193 33.691 70.483 1.00 42.03 104 LEU A C 1
ATOM 628 O O . LEU A 1 82 ? -11.845 33.006 69.698 1.00 42.66 104 LEU A O 1
ATOM 633 N N . ARG A 1 83 ? -10.249 34.546 70.092 1.00 37.55 105 ARG A N 1
ATOM 634 C CA . ARG A 1 83 ? -9.883 34.741 68.689 1.00 40.51 105 ARG A CA 1
ATOM 635 C C . ARG A 1 83 ? -8.482 34.218 68.404 1.00 36.64 105 ARG A C 1
ATOM 636 O O . ARG A 1 83 ? -8.198 33.729 67.318 1.00 36.43 105 ARG A O 1
ATOM 644 N N . THR A 1 84 ? -7.594 34.335 69.377 1.00 39.55 106 THR A N 1
ATOM 645 C CA . THR A 1 84 ? -6.212 33.936 69.178 1.00 41.91 106 THR A CA 1
ATOM 646 C C . THR A 1 84 ? -5.802 33.045 70.332 1.00 35.69 106 THR A C 1
ATOM 647 O O . THR A 1 84 ? -5.992 33.397 71.484 1.00 36.04 106 THR A O 1
ATOM 651 N N . LEU A 1 85 ? -5.263 31.876 70.008 1.00 35.35 107 LEU A N 1
ATOM 652 C CA . LEU A 1 85 ? -4.819 30.931 71.015 1.00 34.78 107 LEU A CA 1
ATOM 653 C C . LEU A 1 85 ? -3.420 30.488 70.663 1.00 32.99 107 LEU A C 1
ATOM 654 O O . LEU A 1 85 ? -3.181 30.028 69.556 1.00 33.17 107 LEU A O 1
ATOM 659 N N . ASP A 1 86 ? -2.493 30.615 71.601 1.00 30.53 108 ASP A N 1
ATOM 660 C CA . ASP A 1 86 ? -1.135 30.141 71.380 1.00 34.01 108 ASP A CA 1
ATOM 661 C C . ASP A 1 86 ? -0.752 29.119 72.451 1.00 41.97 108 ASP A C 1
ATOM 662 O O . ASP A 1 86 ? -0.618 29.461 73.619 1.00 40.93 108 ASP A O 1
ATOM 667 N N . LEU A 1 87 ? -0.595 27.859 72.063 1.00 36.91 109 LEU A N 1
ATOM 668 C CA . LEU A 1 87 ? -0.102 26.847 72.992 1.00 39.42 109 LEU A CA 1
ATOM 669 C C . LEU A 1 87 ? 1.167 26.191 72.461 1.00 39.60 109 LEU A C 1
ATOM 670 O O . LEU A 1 87 ? 1.459 25.045 72.786 1.00 31.90 109 LEU A O 1
ATOM 675 N N . ASN A 1 88 ? 1.914 26.926 71.643 1.00 36.87 110 ASN A N 1
ATOM 676 C CA . ASN A 1 88 ? 3.219 26.477 71.175 1.00 38.05 110 ASN A CA 1
ATOM 677 C C . ASN A 1 88 ? 4.029 25.911 72.335 1.00 38.90 110 ASN A C 1
ATOM 678 O O . ASN A 1 88 ? 4.037 26.477 73.431 1.00 34.89 110 ASN A O 1
ATOM 683 N N . ASN A 1 89 ? 4.725 24.808 72.075 1.00 37.53 111 ASN A N 1
ATOM 684 C CA . ASN A 1 89 ? 5.655 24.225 73.035 1.00 38.60 111 ASN A CA 1
ATOM 685 C C . ASN A 1 89 ? 4.956 23.753 74.302 1.00 42.58 111 ASN A C 1
ATOM 686 O O . ASN A 1 89 ? 5.192 24.269 75.398 1.00 45.72 111 ASN A O 1
ATOM 691 N N . ASN A 1 90 ? 4.078 22.772 74.119 1.00 35.10 112 ASN A N 1
ATOM 692 C CA . ASN A 1 90 ? 3.473 22.037 75.219 1.00 35.02 112 ASN A CA 1
ATOM 693 C C . ASN A 1 90 ? 3.448 20.563 74.827 1.00 34.99 112 ASN A C 1
ATOM 694 O O . ASN A 1 90 ? 4.192 20.155 73.940 1.00 41.87 112 ASN A O 1
ATOM 699 N N . TYR A 1 91 ? 2.606 19.766 75.479 1.00 37.68 113 TYR A N 1
ATOM 700 C CA . TYR A 1 91 ? 2.524 18.338 75.172 1.00 38.27 113 TYR A CA 1
ATOM 701 C C . TYR A 1 91 ? 1.116 17.912 74.813 1.00 39.21 113 TYR A C 1
ATOM 702 O O . TYR A 1 91 ? 0.765 16.744 74.952 1.00 39.45 113 TYR A O 1
ATOM 711 N N . VAL A 1 92 ? 0.303 18.852 74.357 1.00 32.67 114 VAL A N 1
ATOM 712 C CA . VAL A 1 92 ? -1.097 18.551 74.075 1.00 32.80 114 VAL A CA 1
ATOM 713 C C . VAL A 1 92 ? -1.243 17.453 73.021 1.00 31.88 114 VAL A C 1
ATOM 714 O O . VAL A 1 92 ? -0.526 17.440 72.027 1.00 29.08 114 VAL A O 1
ATOM 718 N N . GLN A 1 93 ? -2.175 16.531 73.257 1.00 29.52 115 GLN A N 1
ATOM 719 C CA . GLN A 1 93 ? -2.477 15.466 72.309 1.00 27.77 115 GLN A CA 1
ATOM 720 C C . GLN A 1 93 ? -3.772 15.731 71.549 1.00 30.47 115 GLN A C 1
ATOM 721 O O . GLN A 1 93 ? -3.860 15.445 70.360 1.00 30.26 115 GLN A O 1
ATOM 727 N N . GLU A 1 94 ? -4.784 16.270 72.224 1.00 28.04 116 GLU A N 1
ATOM 728 C CA . GLU A 1 94 ? -6.040 16.572 71.547 1.00 29.53 116 GLU A CA 1
ATOM 729 C C . GLU A 1 94 ? -6.497 17.977 71.894 1.00 29.09 116 GLU A C 1
ATOM 730 O O . GLU A 1 94 ? -6.528 18.366 73.052 1.00 29.05 116 GLU A O 1
ATOM 736 N N . LEU A 1 95 ? -6.876 18.730 70.878 1.00 28.45 117 LEU A N 1
ATOM 737 C CA . LEU A 1 95 ? -7.141 20.148 71.036 1.00 28.99 117 LEU A CA 1
ATOM 738 C C . LEU A 1 95 ? -8.521 20.467 70.485 1.00 29.70 117 LEU A C 1
ATOM 739 O O . LEU A 1 95 ? -8.863 20.040 69.388 1.00 30.39 117 LEU A O 1
ATOM 744 N N . LEU A 1 96 ? -9.315 21.214 71.249 1.00 27.09 118 LEU A N 1
ATOM 745 C CA . LEU A 1 96 ? -10.618 21.671 70.783 1.00 30.44 118 LEU A CA 1
ATOM 746 C C . LEU A 1 96 ? -10.770 23.165 71.038 1.00 34.50 118 LEU A C 1
ATOM 747 O O . LEU A 1 96 ? -10.527 23.638 72.142 1.00 37.38 118 LEU A O 1
ATOM 752 N N . VAL A 1 97 ? -11.200 23.907 70.028 1.00 32.05 119 VAL A N 1
ATOM 753 C CA . VAL A 1 97 ? -11.352 25.342 70.185 1.00 37.84 119 VAL A CA 1
ATOM 754 C C . VAL A 1 97 ? -12.690 25.821 69.625 1.00 38.28 119 VAL A C 1
ATOM 755 O O . VAL A 1 97 ? -13.397 25.069 68.951 1.00 31.81 119 VAL A O 1
ATOM 759 N N . GLY A 1 98 ? -13.028 27.073 69.924 1.00 43.16 120 GLY A N 1
ATOM 760 C CA . GLY A 1 98 ? -14.365 27.599 69.712 1.00 44.22 120 GLY A CA 1
ATOM 761 C C . GLY A 1 98 ? -14.599 28.297 68.388 1.00 49.88 120 GLY A C 1
ATOM 762 O O . GLY A 1 98 ? -13.741 28.274 67.502 1.00 46.43 120 GLY A O 1
ATOM 763 N N . PRO A 1 99 ? -15.767 28.948 68.256 1.00 45.42 121 PRO A N 1
ATOM 764 C CA . PRO A 1 99 ? -16.284 29.515 67.005 1.00 48.88 121 PRO A CA 1
ATOM 765 C C . PRO A 1 99 ? -15.658 30.851 66.598 1.00 47.58 121 PRO A C 1
ATOM 766 O O . PRO A 1 99 ? -15.869 31.280 65.465 1.00 55.52 121 PRO A O 1
ATOM 770 N N . SER A 1 100 ? -14.916 31.497 67.493 1.00 40.89 122 SER A N 1
ATOM 771 C CA . SER A 1 100 ? -14.309 32.798 67.188 1.00 39.69 122 SER A CA 1
ATOM 772 C C . SER A 1 100 ? -12.821 32.706 66.874 1.00 38.26 122 SER A C 1
ATOM 773 O O . SER A 1 100 ? -12.160 33.724 66.646 1.00 36.75 122 SER A O 1
ATOM 776 N N . ILE A 1 101 ? -12.290 31.491 66.865 1.00 36.85 123 ILE A N 1
ATOM 777 C CA . ILE A 1 101 ? -10.874 31.293 66.582 1.00 38.16 123 ILE A CA 1
ATOM 778 C C . ILE A 1 101 ? -10.516 31.762 65.177 1.00 35.08 123 ILE A C 1
ATOM 779 O O . ILE A 1 101 ? -11.116 31.346 64.180 1.00 41.99 123 ILE A O 1
ATOM 784 N N . GLU A 1 102 ? -9.521 32.635 65.117 1.00 33.34 124 GLU A N 1
ATOM 785 C CA . GLU A 1 102 ? -9.018 33.165 63.861 1.00 39.71 124 GLU A CA 1
ATOM 786 C C . GLU A 1 102 ? -7.568 32.735 63.687 1.00 39.67 124 GLU A C 1
ATOM 787 O O . GLU A 1 102 ? -7.123 32.500 62.574 1.00 39.71 124 GLU A O 1
ATOM 793 N N . THR A 1 103 ? -6.834 32.632 64.793 1.00 37.73 125 THR A N 1
ATOM 794 C CA . THR A 1 103 ? -5.416 32.291 64.738 1.00 35.28 125 THR A CA 1
ATOM 795 C C . THR A 1 103 ? -5.074 31.267 65.800 1.00 35.39 125 THR A C 1
ATOM 796 O O . THR A 1 103 ? -5.308 31.491 66.985 1.00 34.11 125 THR A O 1
ATOM 800 N N . LEU A 1 104 ? -4.523 30.136 65.370 1.00 28.79 126 LEU A N 1
ATOM 801 C CA . LEU A 1 104 ? -4.259 29.024 66.276 1.00 27.57 126 LEU A CA 1
ATOM 802 C C . LEU A 1 104 ? -2.793 28.626 66.148 1.00 32.34 126 LEU A C 1
ATOM 803 O O . LEU A 1 104 ? -2.375 28.063 65.139 1.00 32.54 126 LEU A O 1
ATOM 808 N N . HIS A 1 105 ? -2.013 28.959 67.163 1.00 28.23 127 HIS A N 1
ATOM 809 C CA . HIS A 1 105 ? -0.613 28.584 67.217 1.00 34.18 127 HIS A CA 1
ATOM 810 C C . HIS A 1 105 ? -0.485 27.380 68.119 1.00 34.71 127 HIS A C 1
ATOM 811 O O . HIS A 1 105 ? -0.726 27.476 69.316 1.00 35.91 127 HIS A O 1
ATOM 818 N N . ALA A 1 106 ? -0.105 26.243 67.560 1.00 35.18 128 ALA A N 1
ATOM 819 C CA . ALA A 1 106 ? -0.016 25.026 68.359 1.00 37.30 128 ALA A CA 1
ATOM 820 C C . ALA A 1 106 ? 1.091 24.122 67.840 1.00 36.75 128 ALA A C 1
ATOM 821 O O . ALA A 1 106 ? 0.935 22.907 67.773 1.00 32.36 128 ALA A O 1
ATOM 823 N N . ALA A 1 107 ? 2.210 24.733 67.475 1.00 29.97 129 ALA A N 1
ATOM 824 C CA . ALA A 1 107 ? 3.376 23.996 67.024 1.00 30.99 129 ALA A CA 1
ATOM 825 C C . ALA A 1 107 ? 4.056 23.335 68.216 1.00 30.91 129 ALA A C 1
ATOM 826 O O . ALA A 1 107 ? 3.923 23.795 69.353 1.00 28.29 129 ALA A O 1
ATOM 828 N N . ASN A 1 108 ? 4.786 22.258 67.953 1.00 28.91 130 ASN A N 1
ATOM 829 C CA . ASN A 1 108 ? 5.615 21.632 68.976 1.00 33.71 130 ASN A CA 1
ATOM 830 C C . ASN A 1 108 ? 4.802 21.100 70.141 1.00 33.89 130 ASN A C 1
ATOM 831 O O . ASN A 1 108 ? 5.109 21.352 71.304 1.00 33.61 130 ASN A O 1
ATOM 836 N N . ASN A 1 109 ? 3.756 20.354 69.812 1.00 30.06 131 ASN A N 1
ATOM 837 C CA . ASN A 1 109 ? 3.005 19.616 70.811 1.00 28.98 131 ASN A CA 1
ATOM 838 C C . ASN A 1 109 ? 3.022 18.119 70.468 1.00 27.03 131 ASN A C 1
ATOM 839 O O . ASN A 1 109 ? 3.911 17.674 69.752 1.00 28.99 131 ASN A O 1
ATOM 844 N N . ASN A 1 110 ? 2.075 17.350 71.010 1.00 29.43 132 ASN A N 1
ATOM 845 C CA . ASN A 1 110 ? 1.904 15.933 70.655 1.00 32.91 132 ASN A CA 1
ATOM 846 C C . ASN A 1 110 ? 0.598 15.721 69.883 1.00 32.27 132 ASN A C 1
ATOM 847 O O . ASN A 1 110 ? -0.003 14.648 69.961 1.00 28.13 132 ASN A O 1
ATOM 852 N N . ILE A 1 111 ? 0.150 16.736 69.154 1.00 28.11 133 ILE A N 1
ATOM 853 C CA . ILE A 1 111 ? -1.235 16.765 68.690 1.00 29.57 133 ILE A CA 1
ATOM 854 C C . ILE A 1 111 ? -1.542 15.732 67.613 1.00 30.79 133 ILE A C 1
ATOM 855 O O . ILE A 1 111 ? -0.850 15.645 66.604 1.00 27.55 133 ILE A O 1
ATOM 860 N N . SER A 1 112 ? -2.584 14.937 67.850 1.00 27.31 134 SER A N 1
ATOM 861 C CA . SER A 1 112 ? -3.085 14.010 66.854 1.00 24.42 134 SER A CA 1
ATOM 862 C C . SER A 1 112 ? -4.545 14.301 66.495 1.00 24.38 134 SER A C 1
ATOM 863 O O . SER A 1 112 ? -5.077 13.685 65.577 1.00 25.24 134 SER A O 1
ATOM 866 N N . ARG A 1 113 ? -5.188 15.240 67.198 1.00 25.31 135 ARG A N 1
ATOM 867 C CA . ARG A 1 113 ? -6.576 15.609 66.898 1.00 26.18 135 ARG A CA 1
ATOM 868 C C . ARG A 1 113 ? -6.801 17.106 67.147 1.00 27.41 135 ARG A C 1
ATOM 869 O O . ARG A 1 113 ? -6.432 17.631 68.196 1.00 25.97 135 ARG A O 1
ATOM 877 N N . VAL A 1 114 ? -7.411 17.785 66.181 1.00 24.58 136 VAL A N 1
ATOM 878 C CA . VAL A 1 114 ? -7.832 19.169 66.370 1.00 29.78 136 VAL A CA 1
ATOM 879 C C . VAL A 1 114 ? -9.289 19.296 65.947 1.00 29.60 136 VAL A C 1
ATOM 880 O O . VAL A 1 114 ? -9.706 18.713 64.948 1.00 28.91 136 VAL A O 1
ATOM 884 N N . SER A 1 115 ? -10.058 20.062 66.711 1.00 25.02 137 SER A N 1
ATOM 885 C CA . SER A 1 115 ? -11.468 20.279 66.410 1.00 28.76 137 SER A CA 1
ATOM 886 C C . SER A 1 115 ? -11.761 21.759 66.567 1.00 33.05 137 SER A C 1
ATOM 887 O O . SER A 1 115 ? -11.316 22.369 67.533 1.00 32.42 137 SER A O 1
ATOM 890 N N . CYS A 1 116 ? -12.500 22.338 65.624 1.00 32.70 138 CYS A N 1
ATOM 891 C CA . CYS A 1 116 ? -12.845 23.756 65.679 1.00 32.84 138 CYS A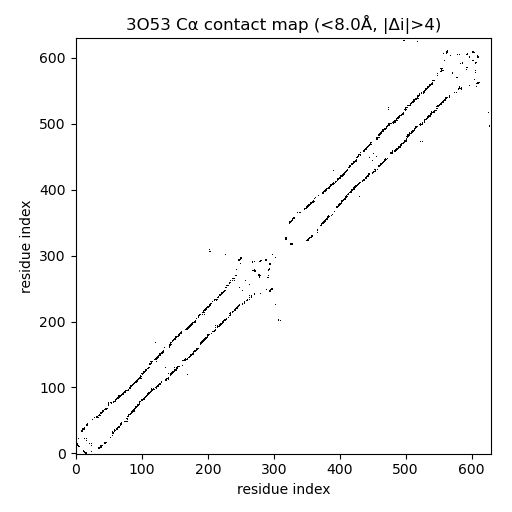 CA 1
ATOM 892 C C . CYS A 1 116 ? -14.352 23.923 65.465 1.00 36.65 138 CYS A C 1
ATOM 893 O O . CYS A 1 116 ? -14.880 23.484 64.450 1.00 45.39 138 CYS A O 1
ATOM 896 N N . SER A 1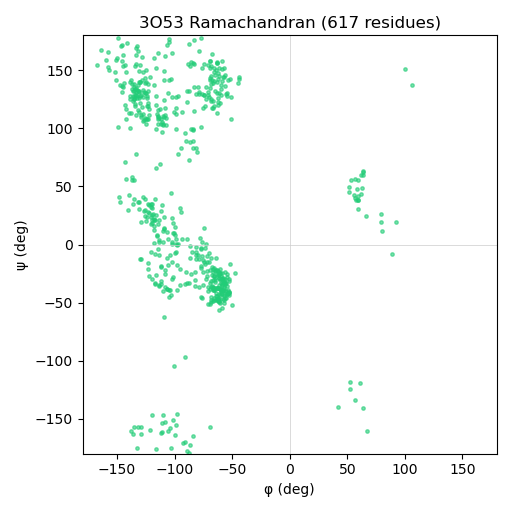 117 ? -15.041 24.538 66.424 1.00 36.43 139 SER A N 1
ATOM 897 C CA . SER A 1 117 ? -16.479 24.794 66.304 1.00 47.25 139 SER A CA 1
ATOM 898 C C . SER A 1 117 ? -16.791 25.592 65.047 1.00 49.17 139 SER A C 1
ATOM 899 O O . SER A 1 117 ? -16.010 26.449 64.640 1.00 47.31 139 SER A O 1
ATOM 902 N N . ARG A 1 118 ? -17.940 25.325 64.439 1.00 52.93 140 ARG A N 1
ATOM 903 C CA . ARG A 1 118 ? -18.290 25.996 63.193 1.00 76.57 140 ARG A CA 1
ATOM 904 C C . ARG A 1 118 ? -18.220 27.511 63.370 1.00 74.10 140 ARG A C 1
ATOM 905 O O . ARG A 1 118 ? -18.761 28.064 64.330 1.00 70.63 140 ARG A O 1
ATOM 913 N N . GLY A 1 119 ? -17.534 28.171 62.445 1.00 78.99 141 GLY A N 1
ATOM 914 C CA . GLY A 1 119 ? -17.360 29.610 62.495 1.00 75.67 141 GLY A CA 1
ATOM 915 C C . GLY A 1 119 ? -17.653 30.240 61.148 1.00 79.96 141 GLY A C 1
ATOM 916 O O . GLY A 1 119 ? -18.063 29.556 60.211 1.00 84.55 141 GLY A O 1
ATOM 917 N N . GLN A 1 120 ? -17.436 31.546 61.049 1.00 73.33 142 GLN A N 1
ATOM 918 C CA . GLN A 1 120 ? -17.761 32.279 59.833 1.00 81.87 142 GLN A CA 1
ATOM 919 C C . GLN A 1 120 ? -16.544 33.000 59.261 1.00 63.72 142 GLN A C 1
ATOM 920 O O . GLN A 1 120 ? -16.519 33.347 58.079 1.00 57.71 142 GLN A O 1
ATOM 926 N N . GLY A 1 121 ? -15.543 33.242 60.101 1.00 59.03 143 GLY A N 1
ATOM 927 C CA . GLY A 1 121 ? -14.360 33.965 59.673 1.00 61.60 143 GLY A CA 1
ATOM 928 C C . GLY A 1 121 ? -13.328 33.023 59.087 1.00 50.34 143 GLY A C 1
ATOM 929 O O . GLY A 1 121 ? -13.562 31.824 59.007 1.00 41.56 143 GLY A O 1
ATOM 930 N N . LYS A 1 122 ? -12.190 33.573 58.674 1.00 45.38 144 LYS A N 1
ATOM 931 C CA . LYS A 1 122 ? -11.079 32.775 58.182 1.00 44.24 144 LYS A CA 1
ATOM 932 C C . LYS A 1 122 ? -10.204 32.302 59.342 1.00 41.95 144 LYS A C 1
ATOM 933 O O . LYS A 1 122 ? -10.199 32.910 60.408 1.00 44.39 144 LYS A O 1
ATOM 939 N N . LYS A 1 123 ? -9.457 31.223 59.122 1.00 36.17 145 LYS A N 1
ATOM 940 C CA . LYS A 1 123 ? -8.595 30.646 60.150 1.00 38.04 145 LYS A CA 1
ATOM 941 C C . LYS A 1 123 ? -7.149 30.539 59.669 1.00 32.50 145 LYS A C 1
ATOM 942 O O . LYS A 1 123 ? -6.890 30.174 58.530 1.00 35.01 145 LYS A O 1
ATOM 948 N N . ASN A 1 124 ? -6.209 30.845 60.552 1.00 33.76 146 ASN A N 1
ATOM 949 C CA . ASN A 1 124 ? -4.797 30.622 60.281 1.00 32.46 146 ASN A CA 1
ATOM 950 C C . ASN A 1 124 ? -4.330 29.594 61.307 1.00 35.86 146 ASN A C 1
ATOM 951 O O . ASN A 1 124 ? -4.431 29.823 62.504 1.00 36.25 146 ASN A O 1
ATOM 956 N N . ILE A 1 125 ? -3.847 28.455 60.830 1.00 29.06 147 ILE A N 1
ATOM 957 C CA . ILE A 1 125 ? -3.605 27.295 61.690 1.00 29.36 147 ILE A CA 1
ATOM 958 C C . ILE A 1 125 ? -2.151 26.848 61.597 1.00 29.17 147 ILE A C 1
ATOM 959 O O . ILE A 1 125 ? -1.676 26.483 60.527 1.00 32.27 147 ILE A O 1
ATOM 964 N N . TYR A 1 126 ? -1.457 26.884 62.731 1.00 26.34 148 TYR A N 1
ATOM 965 C CA . TYR A 1 126 ? -0.041 26.563 62.791 1.00 30.79 148 TYR A CA 1
ATOM 966 C C . TYR A 1 126 ? 0.156 25.298 63.609 1.00 27.63 148 TYR A C 1
ATOM 967 O O . TYR A 1 126 ? 0.089 25.344 64.824 1.00 25.06 148 TYR A O 1
ATOM 976 N N . LEU A 1 127 ? 0.413 24.178 62.938 1.00 22.57 149 LEU A N 1
ATOM 977 C CA . LEU A 1 127 ? 0.526 22.892 63.611 1.00 24.84 149 LEU A CA 1
ATOM 978 C C . LEU A 1 127 ? 1.836 22.163 63.298 1.00 28.06 149 LEU A C 1
ATOM 979 O O . LEU A 1 127 ? 1.884 20.931 63.309 1.00 28.44 149 LEU A O 1
ATOM 984 N N . ALA A 1 128 ? 2.897 22.902 63.012 1.00 23.39 150 ALA A N 1
ATOM 985 C CA . ALA A 1 128 ? 4.169 22.262 62.700 1.00 31.03 150 ALA A CA 1
ATOM 986 C C . ALA A 1 128 ? 4.582 21.362 63.863 1.00 33.67 150 ALA A C 1
ATOM 987 O O . ALA A 1 128 ? 4.330 21.681 65.015 1.00 28.63 150 ALA A O 1
ATOM 989 N N . ASN A 1 129 ? 5.208 20.234 63.542 1.00 32.05 151 ASN A N 1
ATOM 990 C CA . ASN A 1 129 ? 5.880 19.404 64.537 1.00 26.53 151 ASN A CA 1
ATOM 991 C C . ASN A 1 129 ? 4.915 18.841 65.568 1.00 27.14 151 ASN A C 1
ATOM 992 O O . ASN A 1 129 ? 5.007 19.150 66.754 1.00 28.85 151 ASN A O 1
ATOM 997 N N . ASN A 1 130 ? 3.980 18.029 65.094 1.00 25.26 152 ASN A N 1
ATOM 998 C CA . ASN A 1 130 ? 3.014 17.378 65.944 1.00 29.19 152 ASN A CA 1
ATOM 999 C C . ASN A 1 130 ? 2.910 15.905 65.517 1.00 34.55 152 ASN A C 1
ATOM 1000 O O . ASN A 1 130 ? 3.838 15.382 64.911 1.00 32.12 152 ASN A O 1
ATOM 1005 N N . LYS A 1 131 ? 1.798 15.247 65.828 1.00 27.32 153 LYS A N 1
ATOM 1006 C CA . LYS A 1 131 ? 1.629 13.831 65.500 1.00 32.53 153 LYS A CA 1
ATOM 1007 C C . LYS A 1 131 ? 0.430 13.597 64.583 1.00 26.76 153 LYS A C 1
ATOM 1008 O O . LYS A 1 131 ? -0.251 12.589 64.689 1.00 27.19 153 LYS A O 1
ATOM 1014 N N . ILE A 1 132 ? 0.177 14.536 63.685 1.00 23.96 154 ILE A N 1
ATOM 1015 C CA . ILE A 1 132 ? -0.934 14.416 62.762 1.00 25.21 154 ILE A CA 1
ATOM 1016 C C . ILE A 1 132 ? -0.570 13.386 61.689 1.00 23.86 154 ILE A C 1
ATOM 1017 O O . ILE A 1 132 ? 0.497 13.458 61.085 1.00 20.61 154 ILE A O 1
ATOM 1022 N N . THR A 1 133 ? -1.447 12.414 61.462 1.00 24.06 155 THR A N 1
ATOM 1023 C CA . THR A 1 133 ? -1.175 11.391 60.454 1.00 24.44 155 THR A CA 1
ATOM 1024 C C . THR A 1 133 ? -2.126 11.456 59.256 1.00 22.53 155 THR A C 1
ATOM 1025 O O . THR A 1 133 ? -1.911 10.779 58.266 1.00 23.03 155 THR A O 1
ATOM 1029 N N . MET A 1 134 ? -3.175 12.268 59.339 1.00 21.11 156 MET A N 1
ATOM 1030 C CA . MET A 1 134 ? -4.094 12.423 58.220 1.00 21.64 156 MET A CA 1
ATOM 1031 C C . MET A 1 134 ? -4.849 13.748 58.344 1.00 25.47 156 MET A C 1
ATOM 1032 O O . MET A 1 134 ? -5.032 14.268 59.449 1.00 22.50 156 MET A O 1
ATOM 1037 N N . LEU A 1 135 ? -5.273 14.299 57.212 1.00 23.01 157 LEU A N 1
ATOM 1038 C CA . LEU A 1 135 ? -5.998 15.565 57.225 1.00 23.32 157 LEU A CA 1
ATOM 1039 C C . LEU A 1 135 ? -7.289 15.464 58.036 1.00 26.10 157 LEU A C 1
ATOM 1040 O O . LEU A 1 135 ? -7.697 16.440 58.649 1.00 28.56 157 LEU A O 1
ATOM 1045 N N . ARG A 1 136 ? -7.916 14.285 58.074 1.00 24.33 158 ARG A N 1
ATOM 1046 C CA . ARG A 1 136 ? -9.120 14.107 58.902 1.00 25.23 158 ARG A CA 1
ATOM 1047 C C . ARG A 1 136 ? -8.861 14.034 60.424 1.00 22.13 158 ARG A C 1
ATOM 1048 O O . ARG A 1 136 ? -9.798 13.927 61.203 1.00 26.13 158 ARG A O 1
ATOM 1056 N N . ASP A 1 137 ? -7.602 14.081 60.856 1.00 23.19 159 ASP A N 1
ATOM 1057 C CA . ASP A 1 137 ? -7.311 14.368 62.268 1.00 22.81 159 ASP A CA 1
ATOM 1058 C C . ASP A 1 137 ? -7.824 15.765 62.653 1.00 25.71 159 ASP A C 1
ATOM 1059 O O . ASP A 1 137 ? -8.104 16.042 63.822 1.00 30.81 159 ASP A O 1
ATOM 1064 N N . LEU A 1 138 ? -7.916 16.644 61.661 1.00 23.08 160 LEU A N 1
ATOM 1065 C CA . LEU A 1 138 ? -8.587 17.939 61.817 1.00 23.40 160 LEU A CA 1
ATOM 1066 C C . LEU A 1 138 ? -10.062 17.735 61.506 1.00 27.70 160 LEU A C 1
ATOM 1067 O O . LEU A 1 138 ? -10.388 17.109 60.506 1.00 25.13 160 LEU A O 1
ATOM 1072 N N . ASP A 1 139 ? -10.963 18.236 62.345 1.00 23.95 161 ASP A N 1
ATOM 1073 C CA . ASP A 1 139 ? -12.381 18.033 62.056 1.00 27.25 161 ASP A CA 1
ATOM 1074 C C . ASP A 1 139 ? -12.794 18.997 60.954 1.00 31.82 161 ASP A C 1
ATOM 1075 O O . ASP A 1 139 ? -11.965 19.770 60.458 1.00 27.88 161 ASP A O 1
ATOM 1080 N N . GLU A 1 140 ? -14.048 18.929 60.529 1.00 28.11 162 GLU A N 1
ATOM 1081 C CA . GLU A 1 140 ? -14.453 19.653 59.329 1.00 30.53 162 GLU A CA 1
ATOM 1082 C C . GLU A 1 140 ? -14.443 21.160 59.575 1.00 29.98 162 GLU A C 1
ATOM 1083 O O . GLU A 1 140 ? -14.098 21.935 58.681 1.00 28.58 162 GLU A O 1
ATOM 1089 N N . GLY A 1 141 ? -14.762 21.566 60.799 1.00 32.78 163 GLY A N 1
ATOM 1090 C CA . GLY A 1 141 ? -14.646 22.960 61.186 1.00 30.76 163 GLY A CA 1
ATOM 1091 C C . GLY A 1 141 ? -13.229 23.473 60.984 1.00 37.37 163 GLY A C 1
ATOM 1092 O O . GLY A 1 141 ? -13.024 24.565 60.453 1.00 32.39 163 GLY A O 1
ATOM 1093 N N . CYS A 1 142 ? -12.245 22.671 61.384 1.00 34.97 164 CYS A N 1
ATOM 1094 C CA . CYS A 1 142 ? -10.839 23.047 61.245 1.00 31.77 164 CYS A CA 1
ATOM 1095 C C . CYS A 1 142 ? -10.379 23.062 59.793 1.00 28.85 164 CYS A C 1
ATOM 1096 O O . CYS A 1 142 ? -9.322 23.604 59.489 1.00 32.66 164 CYS A O 1
ATOM 1099 N N . ARG A 1 143 ? -11.160 22.467 58.896 1.00 24.92 165 ARG A N 1
ATOM 1100 C CA . ARG A 1 143 ? -10.797 22.460 57.482 1.00 25.48 165 ARG A CA 1
ATOM 1101 C C . ARG A 1 143 ? -11.662 23.409 56.647 1.00 26.48 165 ARG A C 1
ATOM 1102 O O . ARG A 1 143 ? -11.600 23.386 55.418 1.00 31.30 165 ARG A O 1
ATOM 1110 N N . SER A 1 144 ? -12.443 24.256 57.318 1.00 27.05 166 SER A N 1
ATOM 1111 C CA . SER A 1 144 ? -13.301 25.230 56.635 1.00 32.36 166 SER A CA 1
ATOM 1112 C C . SER A 1 144 ? -12.752 26.647 56.729 1.00 30.74 166 SER A C 1
ATOM 1113 O O . SER A 1 144 ? -12.437 27.130 57.818 1.00 28.18 166 SER A O 1
ATOM 1116 N N . ARG A 1 145 ? -12.678 27.317 55.578 1.00 28.55 167 ARG A N 1
ATOM 1117 C CA . ARG A 1 145 ? -12.307 28.727 55.513 1.00 34.60 167 ARG A CA 1
ATOM 1118 C C . ARG A 1 145 ? -10.918 28.963 56.093 1.00 29.92 167 ARG A C 1
ATOM 1119 O O . ARG A 1 145 ? -10.613 30.030 56.630 1.00 29.56 167 ARG A O 1
ATOM 1127 N N . VAL A 1 146 ? -10.071 27.953 55.959 1.00 29.74 168 VAL A N 1
ATOM 1128 C CA . VAL A 1 146 ? -8.673 28.082 56.312 1.00 23.86 168 VAL A CA 1
ATOM 1129 C C . VAL A 1 146 ? -7.939 28.951 55.284 1.00 27.14 168 VAL A C 1
ATOM 1130 O O . VAL A 1 146 ? -8.109 28.807 54.078 1.00 26.10 168 VAL A O 1
ATOM 1134 N N . GLN A 1 147 ? -7.115 29.855 55.781 1.00 26.67 169 GLN A N 1
ATOM 1135 C CA . GLN A 1 147 ? -6.354 30.740 54.922 1.00 27.04 169 GLN A CA 1
ATOM 1136 C C . GLN A 1 147 ? -4.899 30.277 54.887 1.00 27.49 169 GLN A C 1
ATOM 1137 O O . GLN A 1 147 ? -4.285 30.204 53.837 1.00 34.28 169 GLN A O 1
ATOM 1143 N N . TYR A 1 148 ? -4.359 29.960 56.056 1.00 31.63 170 TYR A N 1
ATOM 1144 C CA . TYR A 1 148 ? -2.980 29.526 56.175 1.00 31.28 170 TYR A CA 1
ATOM 1145 C C . TYR A 1 148 ? -2.967 28.209 56.953 1.00 30.66 170 TYR A C 1
ATOM 1146 O O . TYR A 1 148 ? -3.530 28.125 58.035 1.00 27.40 170 TYR A O 1
ATOM 1155 N N . LEU A 1 149 ? -2.336 27.181 56.399 1.00 26.84 171 LEU A N 1
ATOM 1156 C CA . LEU A 1 149 ? -2.293 25.880 57.060 1.00 29.37 171 LEU A CA 1
ATOM 1157 C C . LEU A 1 149 ? -0.887 25.327 57.026 1.00 27.58 171 LEU A C 1
ATOM 1158 O O . LEU A 1 149 ? -0.375 24.963 55.966 1.00 27.47 171 LEU A O 1
ATOM 1163 N N . ASP A 1 150 ? -0.266 25.262 58.195 1.00 23.54 172 ASP A N 1
ATOM 1164 C CA . ASP A 1 150 ? 1.082 24.733 58.306 1.00 27.11 172 ASP A CA 1
ATOM 1165 C C . ASP A 1 150 ? 1.034 23.383 59.003 1.00 26.60 172 ASP A C 1
ATOM 1166 O O . ASP A 1 150 ? 0.750 23.304 60.192 1.00 26.11 172 ASP A O 1
ATOM 1171 N N . LEU A 1 151 ? 1.303 22.322 58.249 1.00 25.64 173 LEU A N 1
ATOM 1172 C CA . LEU A 1 151 ? 1.324 20.968 58.795 1.00 27.89 173 LEU A CA 1
ATOM 1173 C C . LEU A 1 151 ? 2.689 20.312 58.609 1.00 29.25 173 LEU A C 1
ATOM 1174 O O . LEU A 1 151 ? 2.797 19.094 58.605 1.00 23.93 173 LEU A O 1
ATOM 1179 N N . LYS A 1 152 ? 3.736 21.116 58.473 1.00 25.88 174 LYS A N 1
ATOM 1180 C CA . LYS A 1 152 ? 5.074 20.564 58.280 1.00 26.95 174 LYS A CA 1
ATOM 1181 C C . LYS A 1 152 ? 5.534 19.742 59.482 1.00 25.37 174 LYS A C 1
ATOM 1182 O O . LYS A 1 152 ? 5.067 19.947 60.606 1.00 19.38 174 LYS A O 1
ATOM 1188 N N . LEU A 1 153 ? 6.468 18.825 59.241 1.00 20.82 175 LEU A N 1
ATOM 1189 C CA . LEU A 1 153 ? 7.037 17.984 60.298 1.00 22.13 175 LEU A CA 1
ATOM 1190 C C . LEU A 1 153 ? 5.965 17.196 61.032 1.00 22.15 175 LEU A C 1
ATOM 1191 O O . LEU A 1 153 ? 6.021 17.030 62.243 1.00 26.21 175 LEU A O 1
ATOM 1196 N N . ASN A 1 154 ? 4.975 16.713 60.307 1.00 27.15 176 ASN A N 1
ATOM 1197 C CA . ASN A 1 154 ? 4.043 15.776 60.909 1.00 26.02 176 ASN A CA 1
ATOM 1198 C C . ASN A 1 154 ? 4.251 14.397 60.292 1.00 24.70 176 ASN A C 1
ATOM 1199 O O . ASN A 1 154 ? 5.307 14.119 59.734 1.00 29.81 176 ASN A O 1
ATOM 1204 N N . GLU A 1 155 ? 3.273 13.515 60.424 1.00 19.22 177 GLU A N 1
ATOM 1205 C CA . GLU A 1 155 ? 3.441 12.149 59.957 1.00 27.97 177 GLU A CA 1
ATOM 1206 C C . GLU A 1 155 ? 2.378 11.770 58.933 1.00 27.22 177 GLU A C 1
ATOM 1207 O O . GLU A 1 155 ? 1.933 10.621 58.875 1.00 24.35 177 GLU A O 1
ATOM 1213 N N . ILE A 1 156 ? 1.972 12.735 58.123 1.00 20.28 178 ILE A N 1
ATOM 1214 C CA . ILE A 1 156 ? 0.921 12.490 57.145 1.00 23.04 178 ILE A CA 1
ATOM 1215 C C . ILE A 1 156 ? 1.391 11.544 56.014 1.00 26.82 178 ILE A C 1
ATOM 1216 O O . ILE A 1 156 ? 2.482 11.678 55.482 1.00 23.24 178 ILE A O 1
ATOM 1221 N N . ASP A 1 157 ? 0.551 10.574 55.674 1.00 23.05 179 ASP A N 1
ATOM 1222 C CA . ASP A 1 157 ? 0.924 9.524 54.733 1.00 23.60 179 ASP A CA 1
ATOM 1223 C C . ASP A 1 157 ? 0.327 9.769 53.355 1.00 23.88 179 ASP A C 1
ATOM 1224 O O . ASP A 1 157 ? 0.893 9.366 52.339 1.00 24.84 179 ASP A O 1
ATOM 1229 N N . THR A 1 158 ? -0.829 10.424 53.314 1.00 23.32 180 THR A N 1
ATOM 1230 C CA . THR A 1 158 ? -1.457 10.735 52.037 1.00 26.03 180 THR A CA 1
ATOM 1231 C C . THR A 1 158 ? -2.265 12.019 52.139 1.00 28.90 180 THR A C 1
ATOM 1232 O O . THR A 1 158 ? -2.620 12.465 53.233 1.00 28.34 180 THR A O 1
ATOM 1236 N N . VAL A 1 159 ? -2.548 12.612 50.984 1.00 24.73 181 VAL A N 1
ATOM 1237 C CA . VAL A 1 159 ? -3.308 13.848 50.914 1.00 25.99 181 VAL A CA 1
ATOM 1238 C C . VAL A 1 159 ? -4.418 13.724 49.877 1.00 35.63 181 VAL A C 1
ATOM 1239 O O . VAL A 1 159 ? -4.182 13.297 48.752 1.00 36.45 181 VAL A O 1
ATOM 1243 N N . ASN A 1 160 ? -5.625 14.117 50.269 1.00 24.47 182 ASN A N 1
ATOM 1244 C CA . ASN A 1 160 ? -6.755 14.192 49.361 1.00 26.34 182 ASN A CA 1
ATOM 1245 C C . ASN A 1 160 ? -7.280 15.622 49.409 1.00 29.32 182 ASN A C 1
ATOM 1246 O O . ASN A 1 160 ? -7.864 16.039 50.408 1.00 28.62 182 ASN A O 1
ATOM 1251 N N . PHE A 1 161 ? -7.051 16.375 48.341 1.00 27.00 183 PHE A N 1
ATOM 1252 C CA . PHE A 1 161 ? -7.379 17.792 48.323 1.00 28.08 183 PHE A CA 1
ATOM 1253 C C . PHE A 1 161 ? -8.845 18.049 48.615 1.00 28.37 183 PHE A C 1
ATOM 1254 O O . PHE A 1 161 ? -9.188 19.068 49.189 1.00 30.93 183 PHE A O 1
ATOM 1262 N N . ALA A 1 162 ? -9.708 17.127 48.208 1.00 28.50 184 ALA A N 1
ATOM 1263 C CA . ALA A 1 162 ? -11.132 17.245 48.478 1.00 32.34 184 ALA A CA 1
ATOM 1264 C C . ALA A 1 162 ? -11.414 17.470 49.964 1.00 31.65 184 ALA A C 1
ATOM 1265 O O . ALA A 1 162 ? -12.408 18.104 50.329 1.00 27.99 184 ALA A O 1
ATOM 1267 N N . GLU A 1 163 ? -10.556 16.947 50.831 1.00 26.18 185 GLU A N 1
ATOM 1268 C CA . GLU A 1 163 ? -10.771 17.107 52.274 1.00 31.11 185 GLU A CA 1
ATOM 1269 C C . GLU A 1 163 ? -10.584 18.557 52.734 1.00 29.03 185 GLU A C 1
ATOM 1270 O O . GLU A 1 163 ? -10.949 18.914 53.851 1.00 28.10 185 GLU A O 1
ATOM 1276 N N . LEU A 1 164 ? -10.040 19.388 51.850 1.00 27.46 186 LEU A N 1
ATOM 1277 C CA . LEU A 1 164 ? -9.855 20.810 52.118 1.00 37.32 186 LEU A CA 1
ATOM 1278 C C . LEU A 1 164 ? -10.814 21.658 51.271 1.00 42.68 186 LEU A C 1
ATOM 1279 O O . LEU A 1 164 ? -10.651 22.874 51.166 1.00 34.02 186 LEU A O 1
ATOM 1284 N N . ALA A 1 165 ? -11.814 21.013 50.677 1.00 32.68 187 ALA A N 1
ATOM 1285 C CA . ALA A 1 165 ? -12.745 21.698 49.775 1.00 40.03 187 ALA A CA 1
ATOM 1286 C C . ALA A 1 165 ? -13.492 22.856 50.444 1.00 35.70 187 ALA A C 1
ATOM 1287 O O . ALA A 1 165 ? -13.851 23.825 49.786 1.00 34.74 187 ALA A O 1
ATOM 1289 N N . ALA A 1 166 ? -13.717 22.761 51.748 1.00 33.40 188 ALA A N 1
ATOM 1290 C CA . ALA A 1 166 ? -14.404 23.823 52.477 1.00 36.20 188 ALA A CA 1
ATOM 1291 C C . ALA A 1 166 ? -13.510 25.055 52.644 1.00 37.50 188 ALA A C 1
ATOM 1292 O O . ALA A 1 166 ? -13.914 26.048 53.252 1.00 31.72 188 ALA A O 1
ATOM 1294 N N . SER A 1 167 ? -12.294 24.974 52.112 1.00 37.60 189 SER A N 1
ATOM 1295 C CA . SER A 1 167 ? -11.379 26.107 52.080 1.00 34.30 189 SER A CA 1
ATOM 1296 C C . SER A 1 167 ? -10.988 26.452 50.651 1.00 32.83 189 SER A C 1
ATOM 1297 O O . SER A 1 167 ? -10.000 27.136 50.427 1.00 32.50 189 SER A O 1
ATOM 1300 N N . SER A 1 168 ? -11.760 25.976 49.682 1.00 30.79 190 SER A N 1
ATOM 1301 C CA . SER A 1 168 ? -11.398 26.156 48.281 1.00 37.55 190 SER A CA 1
ATOM 1302 C C . SER A 1 168 ? -11.214 27.637 47.941 1.00 43.70 190 SER A C 1
ATOM 1303 O O . SER A 1 168 ? -10.379 27.988 47.119 1.00 43.31 190 SER A O 1
ATOM 1306 N N . ASP A 1 169 ? -11.981 28.503 48.593 1.00 42.06 191 ASP A N 1
ATOM 1307 C CA . ASP A 1 169 ? -12.000 29.918 48.238 1.00 62.19 191 ASP A CA 1
ATOM 1308 C C . ASP A 1 169 ? -11.139 30.785 49.150 1.00 44.46 191 ASP A C 1
ATOM 1309 O O . ASP A 1 169 ? -10.949 31.972 48.877 1.00 37.58 191 ASP A O 1
ATOM 1314 N N . THR A 1 170 ? -10.610 30.196 50.218 1.00 38.04 192 THR A N 1
ATOM 1315 C CA . THR A 1 170 ? -9.866 30.954 51.219 1.00 37.98 192 THR A CA 1
ATOM 1316 C C . THR A 1 170 ? -8.391 30.569 51.338 1.00 32.09 192 THR A C 1
ATOM 1317 O O . THR A 1 170 ? -7.566 31.380 51.761 1.00 26.35 192 THR A O 1
ATOM 1321 N N . LEU A 1 171 ? -8.052 29.334 50.989 1.00 36.41 193 LEU A N 1
ATOM 1322 C CA . LEU A 1 171 ? -6.716 28.822 51.279 1.00 32.80 193 LEU A CA 1
ATOM 1323 C C . LEU A 1 171 ? -5.673 29.542 50.427 1.00 31.38 193 LEU A C 1
ATOM 1324 O O . LEU A 1 171 ? -5.776 29.587 49.207 1.00 34.13 193 LEU A O 1
ATOM 1329 N N . GLU A 1 172 ? -4.670 30.101 51.093 1.00 28.39 194 GLU A N 1
ATOM 1330 C CA . GLU A 1 172 ? -3.596 30.828 50.427 1.00 27.16 194 GLU A CA 1
ATOM 1331 C C . GLU A 1 172 ? -2.255 30.117 50.561 1.00 27.62 194 GLU A C 1
ATOM 1332 O O . GLU A 1 172 ? -1.440 30.158 49.656 1.00 33.71 194 GLU A O 1
ATOM 1338 N N . HIS A 1 173 ? -2.027 29.463 51.693 1.00 29.02 195 HIS A N 1
ATOM 1339 C CA . HIS A 1 173 ? -0.759 28.789 51.927 1.00 26.86 195 HIS A CA 1
ATOM 1340 C C . HIS A 1 173 ? -0.996 27.411 52.534 1.00 25.13 195 HIS A C 1
ATOM 1341 O O . HIS A 1 173 ? -1.684 27.279 53.547 1.00 24.53 195 HIS A O 1
ATOM 1348 N N . LEU A 1 174 ? -0.408 26.392 51.918 1.00 24.21 196 LEU A N 1
ATOM 1349 C CA . LEU A 1 174 ? -0.493 25.022 52.424 1.00 24.29 196 LEU A CA 1
ATOM 1350 C C . LEU A 1 174 ? 0.926 24.463 52.529 1.00 23.70 196 LEU A C 1
ATOM 1351 O O . LEU A 1 174 ? 1.577 24.270 51.515 1.00 25.65 196 LEU A O 1
ATOM 1356 N N . ASN A 1 175 ? 1.406 24.223 53.753 1.00 20.90 197 ASN A N 1
ATOM 1357 C CA . ASN A 1 175 ? 2.737 23.661 53.974 1.00 25.37 197 ASN A CA 1
ATOM 1358 C C . ASN A 1 175 ? 2.600 22.231 54.460 1.00 24.96 197 ASN A C 1
ATOM 1359 O O . ASN A 1 175 ? 2.035 21.986 55.515 1.00 21.93 197 ASN A O 1
ATOM 1364 N N . LEU A 1 176 ? 3.113 21.291 53.685 1.00 23.38 198 LEU A N 1
ATOM 1365 C CA . LEU A 1 176 ? 3.004 19.880 54.025 1.00 23.35 198 LEU A CA 1
ATOM 1366 C C . LEU A 1 176 ? 4.390 19.257 53.935 1.00 23.67 198 LEU A C 1
ATOM 1367 O O . LEU A 1 176 ? 4.524 18.047 53.814 1.00 26.05 198 LEU A O 1
ATOM 1372 N N . GLN A 1 177 ? 5.416 20.102 53.987 1.00 22.08 199 GLN A N 1
ATOM 1373 C CA . GLN A 1 177 ? 6.799 19.651 53.846 1.00 21.37 199 GLN A CA 1
ATOM 1374 C C . GLN A 1 177 ? 7.197 18.765 55.028 1.00 20.65 199 GLN A C 1
ATOM 1375 O O . GLN A 1 177 ? 6.702 18.931 56.137 1.00 24.71 199 GLN A O 1
ATOM 1381 N N . TYR A 1 178 ? 8.087 17.810 54.777 1.00 21.41 200 TYR A N 1
ATOM 1382 C CA . TYR A 1 178 ? 8.602 16.940 55.831 1.00 24.19 200 TYR A CA 1
ATOM 1383 C C . TYR A 1 178 ? 7.509 16.107 56.497 1.00 23.98 200 TYR A C 1
ATOM 1384 O O . TYR A 1 178 ? 7.456 15.961 57.720 1.00 23.93 200 TYR A O 1
ATOM 1393 N N . ASN A 1 179 ? 6.626 15.563 55.678 1.00 23.85 201 ASN A N 1
ATOM 1394 C CA . ASN A 1 179 ? 5.749 14.511 56.133 1.00 24.08 201 ASN A CA 1
ATOM 1395 C C . ASN A 1 179 ? 6.209 13.249 55.416 1.00 25.44 201 ASN A C 1
ATOM 1396 O O . ASN A 1 179 ? 7.381 13.146 55.039 1.00 25.99 201 ASN A O 1
ATOM 1401 N N . PHE A 1 180 ? 5.317 12.290 55.213 1.00 20.16 202 PHE A N 1
ATOM 1402 C CA . PHE A 1 180 ? 5.712 11.066 54.525 1.00 23.01 202 PHE A CA 1
ATOM 1403 C C . PHE A 1 180 ? 4.722 10.750 53.421 1.00 31.65 202 PHE A C 1
ATOM 1404 O O . PHE A 1 180 ? 4.414 9.587 53.157 1.00 26.63 202 PHE A O 1
ATOM 1412 N N . ILE A 1 181 ? 4.241 11.808 52.769 1.00 22.21 203 ILE A N 1
ATOM 1413 C CA . ILE A 1 181 ? 3.167 11.692 51.786 1.00 21.77 203 ILE A CA 1
ATOM 1414 C C . ILE A 1 181 ? 3.625 10.909 50.557 1.00 22.85 203 ILE A C 1
ATOM 1415 O O . ILE A 1 181 ? 4.546 11.325 49.857 1.00 23.17 203 ILE A O 1
ATOM 1420 N N . TYR A 1 182 ? 2.987 9.768 50.301 1.00 27.25 204 TYR A N 1
ATOM 1421 C CA . TYR A 1 182 ? 3.357 8.943 49.153 1.00 25.92 204 TYR A CA 1
ATOM 1422 C C . TYR A 1 182 ? 2.315 9.030 48.041 1.00 30.63 204 TYR A C 1
ATOM 1423 O O . TYR A 1 182 ? 2.568 8.606 46.908 1.00 31.26 204 TYR A O 1
ATOM 1432 N N . ASP A 1 183 ? 1.160 9.611 48.347 1.00 23.78 205 ASP A N 1
ATOM 1433 C CA . ASP A 1 183 ? 0.094 9.725 47.351 1.00 27.23 205 ASP A CA 1
ATOM 1434 C C . ASP A 1 183 ? -0.724 10.997 47.549 1.00 28.20 205 ASP A C 1
ATOM 1435 O O . ASP A 1 183 ? -1.059 11.366 48.673 1.00 28.07 205 ASP A O 1
ATOM 1440 N N . VAL A 1 184 ? -1.039 11.670 46.452 1.00 26.73 206 VAL A N 1
ATOM 1441 C CA . VAL A 1 184 ? -1.924 12.824 46.497 1.00 27.71 206 VAL A CA 1
ATOM 1442 C C . VAL A 1 184 ? -3.026 12.606 45.467 1.00 29.95 206 VAL A C 1
ATOM 1443 O O . VAL A 1 184 ? -2.777 12.092 44.385 1.00 30.96 206 VAL A O 1
ATOM 1447 N N . LYS A 1 185 ? -4.244 13.001 45.799 1.00 24.39 207 LYS A N 1
ATOM 1448 C CA . LYS A 1 185 ? -5.324 12.958 44.836 1.00 29.51 207 LYS A CA 1
ATOM 1449 C C . LYS A 1 185 ? -6.298 14.076 45.151 1.00 32.67 207 LYS A C 1
ATOM 1450 O O . LYS A 1 185 ? -6.107 14.803 46.116 1.00 30.07 207 LYS A O 1
ATOM 1456 N N . GLY A 1 186 ? -7.333 14.211 44.329 1.00 29.43 208 GLY A N 1
ATOM 1457 C CA . GLY A 1 186 ? -8.359 15.215 44.543 1.00 35.57 208 GLY A CA 1
ATOM 1458 C C . GLY A 1 186 ? -8.233 16.362 43.566 1.00 41.14 208 GLY A C 1
ATOM 1459 O O . GLY A 1 186 ? -7.133 16.841 43.289 1.00 39.55 208 GLY A O 1
ATOM 1460 N N . GLN A 1 187 ? -9.366 16.800 43.031 1.00 41.71 209 GLN A N 1
ATOM 1461 C CA . GLN A 1 187 ? -9.397 17.958 42.151 1.00 40.92 209 GLN A CA 1
ATOM 1462 C C . GLN A 1 187 ? -10.170 19.061 42.842 1.00 40.63 209 GLN A C 1
ATOM 1463 O O . GLN A 1 187 ? -11.378 18.970 42.995 1.00 39.47 209 GLN A O 1
ATOM 1469 N N . VAL A 1 188 ? -9.472 20.096 43.280 1.00 41.13 210 VAL A N 1
ATOM 1470 C CA . VAL A 1 188 ? -10.137 21.246 43.860 1.00 41.15 210 VAL A CA 1
ATOM 1471 C C . VAL A 1 188 ? -9.575 22.507 43.226 1.00 42.93 210 VAL A C 1
ATOM 1472 O O . VAL A 1 188 ? -8.370 22.627 43.016 1.00 35.89 210 VAL A O 1
ATOM 1476 N N . VAL A 1 189 ? -10.453 23.441 42.897 1.00 37.26 211 VAL A N 1
ATOM 1477 C CA . VAL A 1 189 ? -10.008 24.736 42.431 1.00 41.19 211 VAL A CA 1
ATOM 1478 C C . VAL A 1 189 ? -9.757 25.628 43.643 1.00 37.79 211 VAL A C 1
ATOM 1479 O O . VAL A 1 189 ? -10.691 26.176 44.228 1.00 41.54 211 VAL A O 1
ATOM 1483 N N . PHE A 1 190 ? -8.490 25.744 44.029 1.00 37.91 212 PHE A N 1
ATOM 1484 C CA . PHE A 1 190 ? -8.090 26.639 45.113 1.00 40.06 212 PHE A CA 1
ATOM 1485 C C . PHE A 1 190 ? -7.850 28.023 44.526 1.00 52.38 212 PHE A C 1
ATOM 1486 O O . PHE A 1 190 ? -6.731 28.363 44.135 1.00 50.33 212 PHE A O 1
ATOM 1494 N N . ALA A 1 191 ? -8.914 28.815 44.462 1.00 41.58 213 ALA A N 1
ATOM 1495 C CA . ALA A 1 191 ? -8.883 30.090 43.756 1.00 46.22 213 ALA A CA 1
ATOM 1496 C C . ALA A 1 191 ? -7.793 31.029 44.272 1.00 43.76 213 ALA A C 1
ATOM 1497 O O . ALA A 1 191 ? -7.250 31.831 43.515 1.00 45.05 213 ALA A O 1
ATOM 1499 N N . LYS A 1 192 ? -7.471 30.920 45.556 1.00 37.24 214 LYS A N 1
ATOM 1500 C CA . LYS A 1 192 ? -6.554 31.855 46.196 1.00 40.30 214 LYS A CA 1
ATOM 1501 C C . LYS A 1 192 ? -5.194 31.263 46.573 1.00 33.64 214 LYS A C 1
ATOM 1502 O O . LYS A 1 192 ? -4.365 31.953 47.154 1.00 28.67 214 LYS A O 1
ATOM 1508 N N . LEU A 1 193 ? -4.958 29.998 46.261 1.00 36.09 215 LEU A N 1
ATOM 1509 C CA . LEU A 1 193 ? -3.738 29.342 46.726 1.00 31.70 215 LEU A CA 1
ATOM 1510 C C . LEU A 1 193 ? -2.512 30.039 46.142 1.00 29.59 215 LEU A C 1
ATOM 1511 O O . LEU A 1 193 ? -2.364 30.128 44.929 1.00 34.67 215 LEU A O 1
ATOM 1516 N N . LYS A 1 194 ? -1.651 30.553 47.012 1.00 27.75 216 LYS A N 1
ATOM 1517 C CA . LYS A 1 194 ? -0.401 31.177 46.580 1.00 31.59 216 LYS A CA 1
ATOM 1518 C C . LYS A 1 194 ? 0.805 30.253 46.683 1.00 30.72 216 LYS A C 1
ATOM 1519 O O . LYS A 1 194 ? 1.682 30.282 45.827 1.00 26.42 216 LYS A O 1
ATOM 1525 N N . THR A 1 195 ? 0.876 29.450 47.741 1.00 30.07 217 THR A N 1
ATOM 1526 C CA . THR A 1 195 ? 2.042 28.599 47.930 1.00 30.98 217 THR A CA 1
ATOM 1527 C C . THR A 1 195 ? 1.641 27.182 48.334 1.00 29.70 217 THR A C 1
ATOM 1528 O O . THR A 1 195 ? 0.734 26.983 49.135 1.00 26.79 217 THR A O 1
ATOM 1532 N N . LEU A 1 196 ? 2.326 26.204 47.751 1.00 25.32 218 LEU A N 1
ATOM 1533 C CA . LEU A 1 196 ? 2.137 24.811 48.113 1.00 26.49 218 LEU A CA 1
ATOM 1534 C C . LEU A 1 196 ? 3.500 24.190 48.326 1.00 23.97 218 LEU A C 1
ATOM 1535 O O . LEU A 1 196 ? 4.290 24.103 47.394 1.00 26.89 218 LEU A O 1
ATOM 1540 N N . ASP A 1 197 ? 3.777 23.759 49.551 1.00 26.75 219 ASP A N 1
ATOM 1541 C CA . ASP A 1 197 ? 5.057 23.135 49.852 1.00 20.66 219 ASP A CA 1
ATOM 1542 C C . ASP A 1 197 ? 4.859 21.659 50.159 1.00 26.49 219 ASP A C 1
ATOM 1543 O O . ASP A 1 197 ? 4.303 21.295 51.198 1.00 22.10 219 ASP A O 1
ATOM 1548 N N . LEU A 1 198 ? 5.282 20.801 49.239 1.00 27.60 220 LEU A N 1
ATOM 1549 C CA . LEU A 1 198 ? 5.236 19.354 49.479 1.00 24.54 220 LEU A CA 1
ATOM 1550 C C . LEU A 1 198 ? 6.636 18.754 49.440 1.00 22.78 220 LEU A C 1
ATOM 1551 O O . LEU A 1 198 ? 6.783 17.580 49.155 1.00 24.42 220 LEU A O 1
ATOM 1556 N N . SER A 1 199 ? 7.657 19.562 49.739 1.00 22.98 221 SER A N 1
ATOM 1557 C CA . SER A 1 199 ? 9.033 19.097 49.656 1.00 22.81 221 SER A CA 1
ATOM 1558 C C . SER A 1 199 ? 9.317 18.077 50.751 1.00 25.98 221 SER A C 1
ATOM 1559 O O . SER A 1 199 ? 8.615 18.026 51.752 1.00 26.30 221 SER A O 1
ATOM 1562 N N . SER A 1 200 ? 10.338 17.254 50.528 1.00 23.04 222 SER A N 1
ATOM 1563 C CA . SER A 1 200 ? 10.731 16.204 51.459 1.00 24.84 222 SER A CA 1
ATOM 1564 C C . SER A 1 200 ? 9.566 15.318 51.864 1.00 23.67 222 SER A C 1
ATOM 1565 O O . SER A 1 200 ? 9.324 15.099 53.040 1.00 26.93 222 SER A O 1
ATOM 1568 N N . ASN A 1 201 ? 8.826 14.843 50.875 1.00 21.28 223 ASN A N 1
ATOM 1569 C CA . ASN A 1 201 ? 7.854 13.797 51.098 1.00 24.76 223 ASN A CA 1
ATOM 1570 C C . ASN A 1 201 ? 8.305 12.623 50.235 1.00 24.64 223 ASN A C 1
ATOM 1571 O O . ASN A 1 201 ? 9.464 12.574 49.841 1.00 25.91 223 ASN A O 1
ATOM 1576 N N A LYS A 1 202 ? 7.417 11.675 49.960 0.50 22.14 224 LYS A N 1
ATOM 1577 N N B LYS A 1 202 ? 7.397 11.699 49.942 0.50 22.03 224 LYS A N 1
ATOM 1578 C CA A LYS A 1 202 ? 7.825 10.459 49.263 0.50 25.15 224 LYS A CA 1
ATOM 1579 C CA B LYS A 1 202 ? 7.773 10.449 49.292 0.50 25.25 224 LYS A CA 1
ATOM 1580 C C A LYS A 1 202 ? 6.988 10.199 48.010 0.50 26.23 224 LYS A C 1
ATOM 1581 C C B LYS A 1 202 ? 6.998 10.197 47.999 0.50 26.22 224 LYS A C 1
ATOM 1582 O O A LYS A 1 202 ? 6.722 9.047 47.674 0.50 22.33 224 LYS A O 1
ATOM 1583 O O B LYS A 1 202 ? 6.794 9.048 47.618 0.50 22.54 224 LYS A O 1
ATOM 1594 N N . LEU A 1 203 ? 6.572 11.264 47.328 1.00 26.99 225 LEU A N 1
ATOM 1595 C CA . LEU A 1 203 ? 5.758 11.135 46.114 1.00 25.09 225 LEU A CA 1
ATOM 1596 C C . LEU A 1 203 ? 6.536 10.601 44.913 1.00 25.43 225 LEU A C 1
ATOM 1597 O O . LEU A 1 203 ? 7.680 10.980 44.691 1.00 24.03 225 LEU A O 1
ATOM 1602 N N . ALA A 1 204 ? 5.892 9.736 44.134 1.00 20.03 226 ALA A N 1
ATOM 1603 C CA . ALA A 1 204 ? 6.482 9.173 42.920 1.00 27.98 226 ALA A CA 1
ATOM 1604 C C . ALA A 1 204 ? 5.847 9.731 41.639 1.00 27.79 226 ALA A C 1
ATOM 1605 O O . ALA A 1 204 ? 6.446 9.658 40.577 1.00 27.42 226 ALA A O 1
ATOM 1607 N N . PHE A 1 205 ? 4.625 10.253 41.732 1.00 23.60 227 PHE A N 1
ATOM 1608 C CA . PHE A 1 205 ? 3.905 10.724 40.545 1.00 25.94 227 PHE A CA 1
ATOM 1609 C C . PHE A 1 205 ? 3.282 12.091 40.812 1.00 30.07 227 PHE A C 1
ATOM 1610 O O . PHE A 1 205 ? 2.489 12.249 41.734 1.00 28.35 227 PHE A O 1
ATOM 1618 N N . MET A 1 206 ? 3.653 13.083 40.014 1.00 29.57 228 MET A N 1
ATOM 1619 C CA . MET A 1 206 ? 3.034 14.394 40.118 1.00 27.79 228 MET A CA 1
ATOM 1620 C C . MET A 1 206 ? 1.835 14.401 39.178 1.00 31.58 228 MET A C 1
ATOM 1621 O O . MET A 1 206 ? 1.951 14.759 38.007 1.00 30.38 228 MET A O 1
ATOM 1626 N N . GLY A 1 207 ? 0.682 13.983 39.694 1.00 30.99 229 GLY A N 1
ATOM 1627 C CA . GLY A 1 207 ? -0.453 13.642 38.850 1.00 28.68 229 GLY A CA 1
ATOM 1628 C C . GLY A 1 207 ? -1.409 14.787 38.573 1.00 33.67 229 GLY A C 1
ATOM 1629 O O . GLY A 1 207 ? -1.110 15.932 38.889 1.00 28.77 229 GLY A O 1
ATOM 1630 N N . PRO A 1 208 ? -2.571 14.474 37.976 1.00 37.19 230 PRO A N 1
ATOM 1631 C CA . PRO A 1 208 ? -3.589 15.452 37.554 1.00 40.52 230 PRO A CA 1
ATOM 1632 C C . PRO A 1 208 ? -4.170 16.249 38.710 1.00 32.56 230 PRO A C 1
ATOM 1633 O O . PRO A 1 208 ? -4.692 17.339 38.508 1.00 33.09 230 PRO A O 1
ATOM 1637 N N . GLU A 1 209 ? -4.081 15.694 39.910 1.00 27.97 231 GLU A N 1
ATOM 1638 C CA . GLU A 1 209 ? -4.507 16.388 41.116 1.00 31.20 231 GLU A CA 1
ATOM 1639 C C . GLU A 1 209 ? -3.821 17.752 41.242 1.00 36.00 231 GLU A C 1
ATOM 1640 O O . GLU A 1 209 ? -4.349 18.667 41.875 1.00 29.68 231 GLU A O 1
ATOM 1646 N N . PHE A 1 210 ? -2.648 17.895 40.635 1.00 29.10 232 PHE A N 1
ATOM 1647 C CA . PHE A 1 210 ? -1.885 19.128 40.785 1.00 31.11 232 PHE A CA 1
ATOM 1648 C C . PHE A 1 210 ? -2.433 20.281 39.942 1.00 32.35 232 PHE A C 1
ATOM 1649 O O . PHE A 1 210 ? -1.963 21.413 40.044 1.00 32.21 232 PHE A O 1
ATOM 1657 N N . GLN A 1 211 ? -3.452 20.017 39.138 1.00 29.28 233 GLN A N 1
ATOM 1658 C CA . GLN A 1 211 ? -4.163 21.124 38.512 1.00 38.14 233 GLN A CA 1
ATOM 1659 C C . GLN A 1 211 ? -4.837 21.931 39.626 1.00 38.82 233 GLN A C 1
ATOM 1660 O O . GLN A 1 211 ? -5.117 23.116 39.460 1.00 36.65 233 GLN A O 1
ATOM 1666 N N . SER A 1 212 ? -5.071 21.287 40.771 1.00 30.83 234 SER A N 1
ATOM 1667 C CA . SER A 1 212 ? -5.574 21.988 41.954 1.00 35.12 234 SER A CA 1
ATOM 1668 C C . SER A 1 212 ? -4.663 23.149 42.339 1.00 32.54 234 SER A C 1
ATOM 1669 O O . SER A 1 212 ? -5.094 24.084 42.993 1.00 35.32 234 SER A O 1
ATOM 1672 N N . ALA A 1 213 ? -3.400 23.081 41.937 1.00 33.18 235 ALA A N 1
ATOM 1673 C CA . ALA A 1 213 ? -2.446 24.141 42.260 1.00 33.81 235 ALA A CA 1
ATOM 1674 C C . ALA A 1 213 ? -1.971 24.913 41.029 1.00 34.47 235 ALA A C 1
ATOM 1675 O O . ALA A 1 213 ? -0.922 25.562 41.074 1.00 33.42 235 ALA A O 1
ATOM 1677 N N . ALA A 1 214 ? -2.738 24.856 39.941 1.00 28.38 236 ALA A N 1
ATOM 1678 C CA . ALA A 1 214 ? -2.343 25.508 38.686 1.00 35.22 236 ALA A CA 1
ATOM 1679 C C . ALA A 1 214 ? -2.023 26.996 38.844 1.00 34.04 236 ALA A C 1
ATOM 1680 O O . ALA A 1 214 ? -1.235 27.546 38.078 1.00 36.07 236 ALA A O 1
ATOM 1682 N N . GLY A 1 215 ? -2.633 27.643 39.830 1.00 34.47 237 GLY A N 1
ATOM 1683 C CA . GLY A 1 215 ? -2.538 29.090 39.966 1.00 37.93 237 GLY A CA 1
ATOM 1684 C C . GLY A 1 215 ? -1.515 29.605 40.969 1.00 38.37 237 GLY A C 1
ATOM 1685 O O . GLY A 1 215 ? -1.429 30.807 41.195 1.00 31.26 237 GLY A O 1
ATOM 1686 N N . VAL A 1 216 ? -0.727 28.715 41.564 1.00 32.60 238 VAL A N 1
ATOM 1687 C CA . VAL A 1 216 ? 0.197 29.120 42.623 1.00 32.01 238 VAL A CA 1
ATOM 1688 C C . VAL A 1 216 ? 1.343 29.982 42.117 1.00 34.53 238 VAL A C 1
ATOM 1689 O O . VAL A 1 216 ? 1.686 29.956 40.938 1.00 32.98 238 VAL A O 1
ATOM 1693 N N . THR A 1 217 ? 1.924 30.739 43.043 1.00 28.94 239 THR A N 1
ATOM 1694 C CA . THR A 1 217 ? 3.129 31.511 42.797 1.00 31.57 239 THR A CA 1
ATOM 1695 C C . THR A 1 217 ? 4.360 30.690 43.148 1.00 28.99 239 THR A C 1
ATOM 1696 O O . THR A 1 217 ? 5.399 30.801 42.511 1.00 30.16 239 THR A O 1
ATOM 1700 N N . TRP A 1 218 ? 4.232 29.846 44.166 1.00 31.62 240 TRP A N 1
ATOM 1701 C CA . TRP A 1 218 ? 5.376 29.142 44.729 1.00 28.25 240 TRP A CA 1
ATOM 1702 C C . TRP A 1 218 ? 4.961 27.692 44.940 1.00 29.65 240 TRP A C 1
ATOM 1703 O O . TRP A 1 218 ? 3.946 27.434 45.579 1.00 27.88 240 TRP A O 1
ATOM 1714 N N . ILE A 1 219 ? 5.714 26.751 44.375 1.00 23.96 241 ILE A N 1
ATOM 1715 C CA . ILE A 1 219 ? 5.452 25.346 44.626 1.00 27.23 241 ILE A CA 1
ATOM 1716 C C . ILE A 1 219 ? 6.762 24.574 44.695 1.00 27.69 241 ILE A C 1
ATOM 1717 O O . ILE A 1 219 ? 7.677 24.814 43.909 1.00 25.70 241 ILE A O 1
ATOM 1722 N N . SER A 1 220 ? 6.845 23.644 45.641 1.00 27.47 242 SER A N 1
ATOM 1723 C CA . SER A 1 220 ? 8.007 22.766 45.738 1.00 26.86 242 SER A CA 1
ATOM 1724 C C . SER A 1 220 ? 7.603 21.313 45.956 1.00 25.29 242 SER A C 1
ATOM 1725 O O . SER A 1 220 ? 6.797 20.998 46.830 1.00 23.52 242 SER A O 1
ATOM 1728 N N . LEU A 1 221 ? 8.145 20.440 45.124 1.00 24.33 243 LEU A N 1
ATOM 1729 C CA . LEU A 1 221 ? 8.111 19.017 45.381 1.00 25.29 243 LEU A CA 1
ATOM 1730 C C . LEU A 1 221 ? 9.556 18.527 45.467 1.00 26.65 243 LEU A C 1
ATOM 1731 O O . LEU A 1 221 ? 9.864 17.391 45.125 1.00 23.14 243 LEU A O 1
ATOM 1736 N N . ARG A 1 222 ? 10.445 19.394 45.944 1.00 25.48 244 ARG A N 1
ATOM 1737 C CA . ARG A 1 222 ? 11.850 19.032 46.068 1.00 21.96 244 ARG A CA 1
ATOM 1738 C C . ARG A 1 222 ? 12.029 17.813 46.958 1.00 28.23 244 ARG A C 1
ATOM 1739 O O . ARG A 1 222 ? 11.305 17.654 47.935 1.00 26.96 244 ARG A O 1
ATOM 1747 N N . ASN A 1 223 ? 12.995 16.955 46.621 1.00 21.24 245 ASN A N 1
ATOM 1748 C CA . ASN A 1 223 ? 13.346 15.815 47.475 1.00 23.33 245 ASN A CA 1
ATOM 1749 C C . ASN A 1 223 ? 12.162 14.911 47.783 1.00 24.89 245 ASN A C 1
ATOM 1750 O O . ASN A 1 223 ? 11.971 14.453 48.915 1.00 24.50 245 ASN A O 1
ATOM 1755 N N . ASN A 1 224 ? 11.369 14.657 46.754 1.00 24.40 246 ASN A N 1
ATOM 1756 C CA . ASN A 1 224 ? 10.443 13.544 46.789 1.00 24.89 246 ASN A CA 1
ATOM 1757 C C . ASN A 1 224 ? 11.098 12.376 46.048 1.00 29.75 246 ASN A C 1
ATOM 1758 O O . ASN A 1 224 ? 12.313 12.222 46.111 1.00 28.60 246 ASN A O 1
ATOM 1763 N N . LYS A 1 225 ? 10.311 11.556 45.363 1.00 22.62 247 LYS A N 1
ATOM 1764 C CA . LYS A 1 225 ? 10.857 10.449 44.584 1.00 28.21 247 LYS A CA 1
ATOM 1765 C C . LYS A 1 225 ? 10.175 10.400 43.236 1.00 28.54 247 LYS A C 1
ATOM 1766 O O . LYS A 1 225 ? 9.869 9.323 42.723 1.00 29.25 247 LYS A O 1
ATOM 1772 N N . LEU A 1 226 ? 9.935 11.579 42.666 1.00 24.40 248 LEU A N 1
ATOM 1773 C CA . LEU A 1 226 ? 9.155 11.682 41.442 1.00 28.02 248 LEU A CA 1
ATOM 1774 C C . LEU A 1 226 ? 9.845 11.004 40.267 1.00 31.84 248 LEU A C 1
ATOM 1775 O O . LEU A 1 226 ? 11.024 11.222 40.012 1.00 30.09 248 LEU A O 1
ATOM 1780 N N . VAL A 1 227 ? 9.084 10.194 39.543 1.00 30.41 249 VAL A N 1
ATOM 1781 C CA . VAL A 1 227 ? 9.562 9.579 38.313 1.00 29.84 249 VAL A CA 1
ATOM 1782 C C . VAL A 1 227 ? 8.840 10.202 37.116 1.00 32.8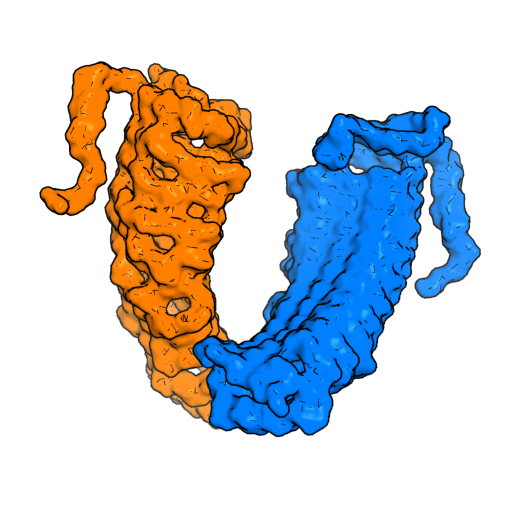7 249 VAL A C 1
ATOM 1783 O O . VAL A 1 227 ? 9.443 10.451 36.073 1.00 26.66 249 VAL A O 1
ATOM 1787 N N . LEU A 1 228 ? 7.544 10.458 37.277 1.00 29.26 250 LEU A N 1
ATOM 1788 C CA . LEU A 1 228 ? 6.712 10.970 36.191 1.00 33.38 250 LEU A CA 1
ATOM 1789 C C . LEU A 1 228 ? 5.898 12.187 36.605 1.00 31.34 250 LEU A C 1
ATOM 1790 O O . LEU A 1 228 ? 5.564 12.355 37.776 1.00 25.81 250 LEU A O 1
ATOM 1795 N N . ILE A 1 229 ? 5.562 13.004 35.612 1.00 29.57 251 ILE A N 1
ATOM 1796 C CA . ILE A 1 229 ? 4.694 14.167 35.767 1.00 37.51 251 ILE A CA 1
ATOM 1797 C C . ILE A 1 229 ? 3.559 14.043 34.764 1.00 35.67 251 ILE A C 1
ATOM 1798 O O . ILE A 1 229 ? 3.788 13.668 33.616 1.00 28.41 251 ILE A O 1
ATOM 1803 N N . GLU A 1 230 ? 2.346 14.373 35.188 1.00 30.60 252 GLU A N 1
ATOM 1804 C CA . GLU A 1 230 ? 1.183 14.348 34.303 1.00 34.67 252 GLU A CA 1
ATOM 1805 C C . GLU A 1 230 ? 1.358 15.414 33.225 1.00 37.10 252 GLU A C 1
ATOM 1806 O O . GLU A 1 230 ? 1.471 16.599 33.535 1.00 34.14 252 GLU A O 1
ATOM 1812 N N . LYS A 1 231 ? 1.391 14.994 31.962 1.00 33.75 253 LYS A N 1
ATOM 1813 C CA . LYS A 1 231 ? 1.694 15.909 30.864 1.00 33.18 253 LYS A CA 1
ATOM 1814 C C . LYS A 1 231 ? 0.596 16.954 30.652 1.00 35.23 253 LYS A C 1
ATOM 1815 O O . LYS A 1 231 ? 0.834 17.991 30.046 1.00 35.52 253 LYS A O 1
ATOM 1821 N N . ALA A 1 232 ? -0.603 16.687 31.155 1.00 43.25 254 ALA A N 1
ATOM 1822 C CA . ALA A 1 232 ? -1.730 17.592 30.939 1.00 48.00 254 ALA A CA 1
ATOM 1823 C C . ALA A 1 232 ? -1.722 18.783 31.902 1.00 43.24 254 ALA A C 1
ATOM 1824 O O . ALA A 1 232 ? -2.507 19.710 31.753 1.00 40.87 254 ALA A O 1
ATOM 1826 N N . LEU A 1 233 ? -0.841 18.755 32.894 1.00 39.97 255 LEU A N 1
ATOM 1827 C CA . LEU A 1 233 ? -0.777 19.833 33.870 1.00 35.22 255 LEU A CA 1
ATOM 1828 C C . LEU A 1 233 ? -0.396 21.150 33.194 1.00 36.63 255 LEU A C 1
ATOM 1829 O O . LEU A 1 233 ? 0.459 21.177 32.316 1.00 33.21 255 LEU A O 1
ATOM 1834 N N . ARG A 1 234 ? -1.036 22.234 33.615 1.00 31.46 256 ARG A N 1
ATOM 1835 C CA . ARG A 1 234 ? -0.706 23.568 33.139 1.00 37.52 256 ARG A CA 1
ATOM 1836 C C . ARG A 1 234 ? -0.624 24.526 34.322 1.00 42.52 256 ARG A C 1
ATOM 1837 O O . ARG A 1 234 ? -1.495 24.528 35.186 1.00 48.51 256 ARG A O 1
ATOM 1845 N N . PHE A 1 235 ? 0.422 25.339 34.369 1.00 33.92 257 PHE A N 1
ATOM 1846 C CA . PHE A 1 235 ? 0.499 26.387 35.374 1.00 35.04 257 PHE A CA 1
ATOM 1847 C C . PHE A 1 235 ? 0.248 27.751 34.744 1.00 47.91 257 PHE A C 1
ATOM 1848 O O . PHE A 1 235 ? 0.161 27.867 33.529 1.00 64.48 257 PHE A O 1
ATOM 1856 N N . SER A 1 236 ? 0.122 28.770 35.585 1.00 40.19 258 SER A N 1
ATOM 1857 C CA . SER A 1 236 ? -0.240 30.109 35.150 1.00 49.97 258 SER A CA 1
ATOM 1858 C C . SER A 1 236 ? 0.965 31.035 35.163 1.00 49.97 258 SER A C 1
ATOM 1859 O O . SER A 1 236 ? 2.056 30.648 35.578 1.00 46.92 258 SER A O 1
ATOM 1862 N N . GLN A 1 237 ? 0.752 32.269 34.721 1.00 41.91 259 GLN A N 1
ATOM 1863 C CA . GLN A 1 237 ? 1.806 33.276 34.710 1.00 43.13 259 GLN A CA 1
ATOM 1864 C C . GLN A 1 237 ? 2.151 33.757 36.114 1.00 44.20 259 GLN A C 1
ATOM 1865 O O . GLN A 1 237 ? 3.120 34.485 36.296 1.00 42.52 259 GLN A O 1
ATOM 1871 N N . ASN A 1 238 ? 1.343 33.369 37.098 1.00 46.31 260 ASN A N 1
ATOM 1872 C CA . ASN A 1 238 ? 1.615 33.704 38.494 1.00 52.11 260 ASN A CA 1
ATOM 1873 C C . ASN A 1 238 ? 2.873 33.021 39.007 1.00 42.68 260 ASN A C 1
ATOM 1874 O O . ASN A 1 238 ? 3.527 33.505 39.925 1.00 34.69 260 ASN A O 1
ATOM 1879 N N . LEU A 1 239 ? 3.195 31.879 38.418 1.00 42.78 261 LEU A N 1
ATOM 1880 C CA . LEU A 1 239 ? 4.272 31.037 38.913 1.00 39.83 261 LEU A CA 1
ATOM 1881 C C . LEU A 1 239 ? 5.618 31.769 38.888 1.00 41.75 261 LEU A C 1
ATOM 1882 O O . LEU A 1 239 ? 6.055 32.227 37.841 1.00 41.24 261 LEU A O 1
ATOM 1887 N N . GLU A 1 240 ? 6.266 31.882 40.048 1.00 40.88 262 GLU A N 1
ATOM 1888 C CA . GLU A 1 240 ? 7.587 32.520 40.149 1.00 34.45 262 GLU A CA 1
ATOM 1889 C C . GLU A 1 240 ? 8.640 31.583 40.758 1.00 36.13 262 GLU A C 1
ATOM 1890 O O . GLU A 1 240 ? 9.833 31.847 40.674 1.00 34.93 262 GLU A O 1
ATOM 1896 N N . HIS A 1 241 ? 8.200 30.500 41.391 1.00 30.76 263 HIS A N 1
ATOM 1897 C CA . HIS A 1 241 ? 9.120 29.608 42.096 1.00 28.97 263 HIS A CA 1
ATOM 1898 C C . HIS A 1 241 ? 8.624 28.180 41.906 1.00 30.58 263 HIS A C 1
ATOM 1899 O O . HIS A 1 241 ? 7.490 27.851 42.256 1.00 30.92 263 HIS A O 1
ATOM 1906 N N . PHE A 1 242 ? 9.466 27.346 41.312 1.00 27.78 264 PHE A N 1
ATOM 1907 C CA . PHE A 1 242 ? 9.071 26.014 40.909 1.00 29.94 264 PHE A CA 1
ATOM 1908 C C . PHE A 1 242 ? 10.259 25.098 41.166 1.00 32.87 264 PHE A C 1
ATOM 1909 O O . PHE A 1 242 ? 11.256 25.154 40.449 1.00 33.86 264 PHE A O 1
ATOM 1917 N N . ASP A 1 243 ? 10.153 24.252 42.190 1.00 26.93 265 ASP A N 1
ATOM 1918 C CA . ASP A 1 243 ? 11.307 23.477 42.652 1.00 27.40 265 ASP A CA 1
ATOM 1919 C C . ASP A 1 243 ? 11.024 21.971 42.664 1.00 31.95 265 ASP A C 1
ATOM 1920 O O . ASP A 1 243 ? 10.349 21.466 43.564 1.00 25.09 265 ASP A O 1
ATOM 1925 N N . LEU A 1 244 ? 11.566 21.267 41.672 1.00 33.98 266 LEU A N 1
ATOM 1926 C CA . LEU A 1 244 ? 11.448 19.813 41.578 1.00 31.83 266 LEU A CA 1
ATOM 1927 C C . LEU A 1 244 ? 12.813 19.152 41.688 1.00 32.08 266 LEU A C 1
ATOM 1928 O O . LEU A 1 244 ? 13.023 18.062 41.156 1.00 30.74 266 LEU A O 1
ATOM 1933 N N . ARG A 1 245 ? 13.756 19.828 42.340 1.00 26.88 267 ARG A N 1
ATOM 1934 C CA . ARG A 1 245 ? 15.081 19.267 42.545 1.00 27.63 267 ARG A CA 1
ATOM 1935 C C . ARG A 1 245 ? 14.988 18.006 43.399 1.00 28.01 267 ARG A C 1
ATOM 1936 O O . ARG A 1 245 ? 14.028 17.837 44.137 1.00 27.13 267 ARG A O 1
ATOM 1944 N N . GLY A 1 246 ? 15.979 17.125 43.281 1.00 22.76 268 GLY A N 1
ATOM 1945 C CA . GLY A 1 246 ? 16.119 15.996 44.182 1.00 25.89 268 GLY A CA 1
ATOM 1946 C C . GLY A 1 246 ? 15.213 14.803 43.905 1.00 24.58 268 GLY A C 1
ATOM 1947 O O . GLY A 1 246 ? 14.988 13.982 44.784 1.00 27.88 268 GLY A O 1
ATOM 1948 N N . ASN A 1 247 ? 14.686 14.701 42.694 1.00 28.72 269 ASN A N 1
ATOM 1949 C CA . ASN A 1 247 ? 13.799 13.597 42.359 1.00 33.46 269 ASN A CA 1
ATOM 1950 C C . ASN A 1 247 ? 14.501 12.562 41.453 1.00 29.35 269 ASN A C 1
ATOM 1951 O O . ASN A 1 247 ? 15.720 12.517 41.417 1.00 29.44 269 ASN A O 1
ATOM 1956 N N . GLY A 1 248 ? 13.746 11.725 40.749 1.00 30.77 270 GLY A N 1
ATOM 1957 C CA . GLY A 1 248 ? 14.345 10.723 39.871 1.00 28.99 270 GLY A CA 1
ATOM 1958 C C . GLY A 1 248 ? 13.613 10.628 38.546 1.00 26.54 270 GLY A C 1
ATOM 1959 O O . GLY A 1 248 ? 13.126 9.567 38.173 1.00 28.94 270 GLY A O 1
ATOM 1960 N N . PHE A 1 249 ? 13.537 11.743 37.827 1.00 26.17 271 PHE A N 1
ATOM 1961 C CA . PHE A 1 249 ? 12.670 11.840 36.656 1.00 34.63 271 PHE A CA 1
ATOM 1962 C C . PHE A 1 249 ? 13.121 10.981 35.484 1.00 40.04 271 PHE A C 1
ATOM 1963 O O . PHE A 1 249 ? 14.311 10.822 35.244 1.00 31.40 271 PHE A O 1
ATOM 1971 N N . HIS A 1 250 ? 12.150 10.452 34.747 1.00 31.42 272 HIS A N 1
ATOM 1972 C CA . HIS A 1 250 ? 12.396 9.928 33.416 1.00 33.58 272 HIS A CA 1
ATOM 1973 C C . HIS A 1 250 ? 12.476 11.121 32.472 1.00 34.85 272 HIS A C 1
ATOM 1974 O O . HIS A 1 250 ? 11.616 12.000 32.512 1.00 27.52 272 HIS A O 1
ATOM 1981 N N . CYS A 1 251 ? 13.512 11.174 31.640 1.00 39.04 273 CYS A N 1
ATOM 1982 C CA . CYS A 1 251 ? 13.704 12.315 30.747 1.00 43.64 273 CYS A CA 1
ATOM 1983 C C . CYS A 1 251 ? 12.462 12.603 29.917 1.00 40.33 273 CYS A C 1
ATOM 1984 O O . CYS A 1 251 ? 12.065 13.757 29.765 1.00 35.42 273 CYS A O 1
ATOM 1987 N N . GLY A 1 252 ? 11.843 11.555 29.388 1.00 38.96 274 GLY A N 1
ATOM 1988 C CA . GLY A 1 252 ? 10.655 11.723 28.576 1.00 36.88 274 GLY A CA 1
ATOM 1989 C C . GLY A 1 252 ? 9.577 12.514 29.292 1.00 36.62 274 GLY A C 1
ATOM 1990 O O . GLY A 1 252 ? 8.851 13.283 28.667 1.00 31.25 274 GLY A O 1
ATOM 1991 N N . THR A 1 253 ? 9.455 12.336 30.605 1.00 33.40 275 THR A N 1
ATOM 1992 C CA . THR A 1 253 ? 8.370 12.995 31.319 1.00 33.26 275 THR A CA 1
ATOM 1993 C C . THR A 1 253 ? 8.633 14.502 31.395 1.00 32.08 275 THR A C 1
ATOM 1994 O O . THR A 1 253 ? 7.710 15.309 31.292 1.00 30.54 275 THR A O 1
ATOM 1998 N N . LEU A 1 254 ? 9.896 14.883 31.556 1.00 33.13 276 LEU A N 1
ATOM 1999 C CA . LEU A 1 254 ? 10.256 16.297 31.547 1.00 38.22 276 LEU A CA 1
ATOM 2000 C C . LEU A 1 254 ? 10.059 16.898 30.152 1.00 38.10 276 LEU A C 1
ATOM 2001 O O . LEU A 1 254 ? 9.492 17.976 30.009 1.00 35.49 276 LEU A O 1
ATOM 2006 N N . ARG A 1 255 ? 10.510 16.200 29.118 1.00 33.56 277 ARG A N 1
ATOM 2007 C CA . ARG A 1 255 ? 10.326 16.705 27.763 1.00 37.10 277 ARG A CA 1
ATOM 2008 C C . ARG A 1 255 ? 8.840 16.944 27.484 1.00 35.86 277 ARG A C 1
ATOM 2009 O O . ARG A 1 255 ? 8.465 18.002 26.994 1.00 32.56 277 ARG A O 1
ATOM 2017 N N . ASP A 1 256 ? 7.998 15.966 27.812 1.00 35.99 278 ASP A N 1
ATOM 2018 C CA . ASP A 1 256 ? 6.557 16.086 27.588 1.00 39.26 278 ASP A CA 1
ATOM 2019 C C . ASP A 1 256 ? 5.936 17.260 28.346 1.00 39.78 278 ASP A C 1
ATOM 2020 O O . ASP A 1 256 ? 5.202 18.061 27.769 1.00 37.29 278 ASP A O 1
ATOM 2025 N N . PHE A 1 257 ? 6.216 17.346 29.644 1.00 38.65 279 PHE A N 1
ATOM 2026 C CA . PHE A 1 257 ? 5.630 18.382 30.490 1.00 33.75 279 PHE A CA 1
ATOM 2027 C C . PHE A 1 257 ? 6.071 19.786 30.069 1.00 33.61 279 PHE A C 1
ATOM 2028 O O . PHE A 1 257 ? 5.247 20.692 29.944 1.00 34.67 279 PHE A O 1
ATOM 2036 N N . PHE A 1 258 ? 7.373 19.974 29.866 1.00 30.14 280 PHE A N 1
ATOM 2037 C CA . PHE A 1 258 ? 7.899 21.303 29.543 1.00 36.49 280 PHE A CA 1
ATOM 2038 C C . PHE A 1 258 ? 7.517 21.736 28.126 1.00 38.39 280 PHE A C 1
ATOM 2039 O O . PHE A 1 258 ? 7.406 22.929 27.845 1.00 39.29 280 PHE A O 1
ATOM 2047 N N . SER A 1 259 ? 7.304 20.771 27.238 1.00 39.51 281 SER A N 1
ATOM 2048 C CA . SER A 1 259 ? 6.945 21.090 25.858 1.00 47.45 281 SER A CA 1
ATOM 2049 C C . SER A 1 259 ? 5.700 21.971 25.812 1.00 46.14 281 SER A C 1
ATOM 2050 O O . SER A 1 259 ? 5.538 22.770 24.905 1.00 49.49 281 SER A O 1
ATOM 2053 N N . LYS A 1 260 ? 4.823 21.828 26.798 1.00 50.77 282 LYS A N 1
ATOM 2054 C CA . LYS A 1 260 ? 3.576 22.583 26.809 1.00 52.82 282 LYS A CA 1
ATOM 2055 C C . LYS A 1 260 ? 3.521 23.550 27.985 1.00 47.91 282 LYS A C 1
ATOM 2056 O O . LYS A 1 260 ? 2.498 24.188 28.235 1.00 54.19 282 LYS A O 1
ATOM 2062 N N . ASN A 1 261 ? 4.640 23.653 28.692 1.00 42.36 283 ASN A N 1
ATOM 2063 C CA . ASN A 1 261 ? 4.809 24.610 29.776 1.00 42.10 283 ASN A CA 1
ATOM 2064 C C . ASN A 1 261 ? 6.190 25.265 29.675 1.00 45.84 283 ASN A C 1
ATOM 2065 O O . ASN A 1 261 ? 6.982 25.239 30.620 1.00 38.36 283 ASN A O 1
ATOM 2070 N N . GLN A 1 262 ? 6.476 25.850 28.518 1.00 36.16 284 GLN A N 1
ATOM 2071 C CA . GLN A 1 262 ? 7.791 26.418 28.248 1.00 38.29 284 GLN A CA 1
ATOM 2072 C C . GLN A 1 262 ? 8.232 27.437 29.293 1.00 38.03 284 GLN A C 1
ATOM 2073 O O . GLN A 1 262 ? 9.395 27.455 29.704 1.00 35.78 284 GLN A O 1
ATOM 2079 N N . ARG A 1 263 ? 7.314 28.302 29.707 1.00 31.49 285 ARG A N 1
ATOM 2080 C CA . ARG A 1 263 ? 7.621 29.289 30.735 1.00 42.52 285 ARG A CA 1
ATOM 2081 C C . ARG A 1 263 ? 7.932 28.637 32.086 1.00 40.28 285 ARG A C 1
ATOM 2082 O O . ARG A 1 263 ? 8.716 29.165 32.876 1.00 35.86 285 ARG A O 1
ATOM 2090 N N . VAL A 1 264 ? 7.306 27.502 32.367 1.00 36.68 286 VAL A N 1
ATOM 2091 C CA . VAL A 1 264 ? 7.593 26.804 33.612 1.00 29.73 286 VAL A CA 1
ATOM 2092 C C . VAL A 1 264 ? 9.036 26.300 33.573 1.00 32.00 286 VAL A C 1
ATOM 2093 O O . VAL A 1 264 ? 9.734 26.333 34.581 1.00 36.89 286 VAL A O 1
ATOM 2097 N N . GLN A 1 265 ? 9.495 25.861 32.405 1.00 29.77 287 GLN A N 1
ATOM 2098 C CA . GLN A 1 265 ? 10.865 25.378 32.287 1.00 38.31 287 GLN A CA 1
ATOM 2099 C C . GLN A 1 265 ? 11.838 26.494 32.655 1.00 39.60 287 GLN A C 1
ATOM 2100 O O . GLN A 1 265 ? 12.876 26.254 33.274 1.00 35.41 287 GLN A O 1
ATOM 2106 N N . THR A 1 266 ? 11.486 27.714 32.263 1.00 32.88 288 THR A N 1
ATOM 2107 C CA . THR A 1 266 ? 12.301 28.888 32.532 1.00 39.61 288 THR A CA 1
ATOM 2108 C C . THR A 1 266 ? 12.270 29.237 34.016 1.00 44.64 288 THR A C 1
ATOM 2109 O O . THR A 1 266 ? 13.289 29.605 34.603 1.00 36.18 288 THR A O 1
ATOM 2113 N N . VAL A 1 267 ? 11.094 29.108 34.622 1.00 43.49 289 VAL A N 1
ATOM 2114 C CA . VAL A 1 267 ? 10.943 29.372 36.047 1.00 43.19 289 VAL A CA 1
ATOM 2115 C C . VAL A 1 267 ? 11.740 28.349 36.856 1.00 31.54 289 VAL A C 1
ATOM 2116 O O . VAL A 1 267 ? 12.338 28.687 37.866 1.00 34.51 289 VAL A O 1
ATOM 2120 N N . ALA A 1 268 ? 11.760 27.109 36.391 1.00 31.86 290 ALA A N 1
ATOM 2121 C CA . ALA A 1 268 ? 12.508 26.041 37.048 1.00 30.42 290 ALA A CA 1
ATOM 2122 C C . ALA A 1 268 ? 13.998 26.365 37.056 1.00 33.75 290 ALA A C 1
ATOM 2123 O O . ALA A 1 268 ? 14.672 26.220 38.073 1.00 31.50 290 ALA A O 1
ATOM 2125 N N . LYS A 1 269 ? 14.523 26.786 35.912 1.00 31.80 291 LYS A N 1
ATOM 2126 C CA . LYS A 1 269 ? 15.934 27.134 35.841 1.00 35.99 291 LYS A CA 1
ATOM 2127 C C . LYS A 1 269 ? 16.254 28.304 36.769 1.00 32.64 291 LYS A C 1
ATOM 2128 O O . LYS A 1 269 ? 17.227 28.260 37.515 1.00 33.15 291 LYS A O 1
ATOM 2134 N N . GLN A 1 270 ? 15.449 29.357 36.713 1.00 29.86 292 GLN A N 1
ATOM 2135 C CA . GLN A 1 270 ? 15.680 30.527 37.557 1.00 36.34 292 GLN A CA 1
ATOM 2136 C C . GLN A 1 270 ? 15.620 30.158 39.032 1.00 34.00 292 GLN A C 1
ATOM 2137 O O . GLN A 1 270 ? 16.377 30.678 39.853 1.00 29.19 292 GLN A O 1
ATOM 2143 N N . THR A 1 271 ? 14.695 29.271 39.370 1.00 31.03 293 THR A N 1
ATOM 2144 C CA . THR A 1 271 ? 14.537 28.828 40.749 1.00 30.50 293 THR A CA 1
ATOM 2145 C C . THR A 1 271 ? 15.794 28.124 41.240 1.00 30.97 293 THR A C 1
ATOM 2146 O O . THR A 1 271 ? 16.279 28.414 42.334 1.00 34.36 293 THR A O 1
ATOM 2150 N N . VAL A 1 272 ? 16.334 27.215 40.430 1.00 29.66 294 VAL A N 1
ATOM 2151 C CA . VAL A 1 272 ? 17.568 26.521 40.803 1.00 32.99 294 VAL A CA 1
ATOM 2152 C C . VAL A 1 272 ? 18.727 27.522 40.909 1.00 37.99 294 VAL A C 1
ATOM 2153 O O . VAL A 1 272 ? 19.499 27.487 41.865 1.00 40.94 294 VAL A O 1
ATOM 2157 N N . LYS A 1 273 ? 18.835 28.432 39.947 1.00 32.64 295 LYS A N 1
ATOM 2158 C CA . LYS A 1 273 ? 19.903 29.433 39.989 1.00 36.83 295 LYS A CA 1
ATOM 2159 C C . LYS A 1 273 ? 19.848 30.234 41.287 1.00 37.68 295 LYS A C 1
ATOM 2160 O O . LYS A 1 273 ? 20.849 30.391 41.980 1.00 41.41 295 LYS A O 1
ATOM 2166 N N . LYS A 1 274 ? 18.667 30.744 41.607 1.00 40.35 296 LYS A N 1
ATOM 2167 C CA . LYS A 1 274 ? 18.473 31.557 42.800 1.00 45.58 296 LYS A CA 1
ATOM 2168 C C . LYS A 1 274 ? 18.894 30.817 44.079 1.00 49.16 296 LYS A C 1
ATOM 2169 O O . LYS A 1 274 ? 19.451 31.425 45.001 1.00 39.37 296 LYS A O 1
ATOM 2175 N N . LEU A 1 275 ? 18.642 29.509 44.134 1.00 41.46 297 LEU A N 1
ATOM 2176 C CA . LEU A 1 275 ? 18.850 28.752 45.368 1.00 41.92 297 LEU A CA 1
ATOM 2177 C C . LEU A 1 275 ? 20.251 28.145 45.509 1.00 46.30 297 LEU A C 1
ATOM 2178 O O . LEU A 1 275 ? 20.693 27.874 46.618 1.00 50.58 297 LEU A O 1
ATOM 2183 N N . THR A 1 276 ? 20.953 27.927 44.402 1.00 37.23 298 THR A N 1
ATOM 2184 C CA . THR A 1 276 ? 22.254 27.253 44.468 1.00 47.29 298 THR A CA 1
ATOM 2185 C C . THR A 1 276 ? 23.377 27.983 43.734 1.00 53.30 298 THR A C 1
ATOM 2186 O O . THR A 1 276 ? 24.547 27.644 43.891 1.00 49.94 298 THR A O 1
ATOM 2190 N N . GLY A 1 277 ? 23.010 28.965 42.922 1.00 42.36 299 GLY A N 1
ATOM 2191 C CA . GLY A 1 277 ? 23.969 29.688 42.109 1.00 47.78 299 GLY A CA 1
ATOM 2192 C C . GLY A 1 277 ? 24.340 28.916 40.858 1.00 49.51 299 GLY A C 1
ATOM 2193 O O . GLY A 1 277 ? 25.291 29.267 40.169 1.00 49.65 299 GLY A O 1
ATOM 2194 N N . GLN A 1 278 ? 23.588 27.859 40.564 1.00 49.18 300 GLN A N 1
ATOM 2195 C CA . GLN A 1 278 ? 23.846 27.043 39.381 1.00 51.54 300 GLN A CA 1
ATOM 2196 C C . GLN A 1 278 ? 22.600 26.949 38.506 1.00 43.99 300 GLN A C 1
ATOM 2197 O O . GLN A 1 278 ? 21.484 27.016 39.008 1.00 48.65 300 GLN A O 1
ATOM 2203 N N . ASN A 1 279 ? 22.789 26.802 37.197 1.00 41.34 301 ASN A N 1
ATOM 2204 C CA . ASN A 1 279 ? 21.655 26.729 36.283 1.00 45.36 301 ASN A CA 1
ATOM 2205 C C . ASN A 1 279 ? 21.058 25.322 36.141 1.00 43.29 301 ASN A C 1
ATOM 2206 O O . ASN A 1 279 ? 20.042 25.152 35.477 1.00 39.82 301 ASN A O 1
ATOM 2211 N N . GLU A 1 280 ? 21.699 24.323 36.740 1.00 34.53 302 GLU A N 1
ATOM 2212 C CA . GLU A 1 280 ? 21.150 22.971 36.769 1.00 38.60 302 GLU A CA 1
ATOM 2213 C C . GLU A 1 280 ? 21.518 22.330 38.099 1.00 44.49 302 GLU A C 1
ATOM 2214 O O . GLU A 1 280 ? 22.507 22.711 38.720 1.00 37.47 302 GLU A O 1
ATOM 2220 N N . GLU A 1 281 ? 20.711 21.378 38.550 1.00 37.23 303 GLU A N 1
ATOM 2221 C CA . GLU A 1 281 ? 20.989 20.704 39.808 1.00 35.38 303 GLU A CA 1
ATOM 2222 C C . GLU A 1 281 ? 22.107 19.707 39.592 1.00 31.84 303 GLU A C 1
ATOM 2223 O O . GLU A 1 281 ? 22.281 19.188 38.496 1.00 31.63 303 GLU A O 1
ATOM 2229 N N . GLU A 1 282 ? 22.866 19.436 40.642 1.00 32.58 304 GLU A N 1
ATOM 2230 C CA . GLU A 1 282 ? 23.903 18.419 40.583 1.00 39.61 304 GLU A CA 1
ATOM 2231 C C . GLU A 1 282 ? 23.264 17.038 40.712 1.00 44.10 304 GLU A C 1
ATOM 2232 O O . GLU A 1 282 ? 22.471 16.802 41.617 1.00 53.68 304 GLU A O 1
ATOM 2238 N N . CYS A 1 283 ? 23.598 16.133 39.798 1.00 43.43 305 CYS A N 1
ATOM 2239 C CA . CYS A 1 283 ? 23.076 14.773 39.847 1.00 49.05 305 CYS A CA 1
ATOM 2240 C C . CYS A 1 283 ? 23.961 13.912 40.730 1.00 68.89 305 CYS A C 1
ATOM 2241 O O . CYS A 1 283 ? 25.151 14.184 40.883 1.00 69.11 305 CYS A O 1
ATOM 2244 N N . THR A 1 284 ? 23.372 12.869 41.301 1.00 79.39 306 THR A N 1
ATOM 2245 C CA . THR A 1 284 ? 24.098 11.959 42.172 1.00 87.69 306 THR A CA 1
ATOM 2246 C C . THR A 1 284 ? 24.861 10.922 41.351 1.00 98.90 306 THR A C 1
ATOM 2247 O O . THR A 1 284 ? 25.966 10.521 41.715 1.00 104.73 306 THR A O 1
ATOM 2251 N N . VAL A 1 285 ? 24.265 10.496 40.242 1.00 91.21 307 VAL A N 1
ATOM 2252 C CA . VAL A 1 285 ? 24.893 9.524 39.357 1.00 88.90 307 VAL A CA 1
ATOM 2253 C C . VAL A 1 285 ? 25.200 10.167 38.009 1.00 98.01 307 VAL A C 1
ATOM 2254 O O . VAL A 1 285 ? 24.283 10.484 37.255 1.00 94.83 307 VAL A O 1
ATOM 2258 N N . PRO A 1 286 ? 26.494 10.376 37.712 1.00 103.49 308 PRO A N 1
ATOM 2259 C CA . PRO A 1 286 ? 26.976 10.952 36.447 1.00 97.75 308 PRO A CA 1
ATOM 2260 C C . PRO A 1 286 ? 26.451 10.266 35.183 1.00 97.52 308 PRO A C 1
ATOM 2261 O O . PRO A 1 286 ? 26.530 10.854 34.106 1.00 95.15 308 PRO A O 1
ATOM 2265 N N . THR A 1 287 ? 25.920 9.054 35.301 1.00 98.62 309 THR A N 1
ATOM 2266 C CA . THR A 1 287 ? 25.257 8.422 34.164 1.00 102.21 309 THR A CA 1
ATOM 2267 C C . THR A 1 287 ? 23.891 9.068 33.934 1.00 95.66 309 THR A C 1
ATOM 2268 O O . THR A 1 287 ? 23.049 8.526 33.218 1.00 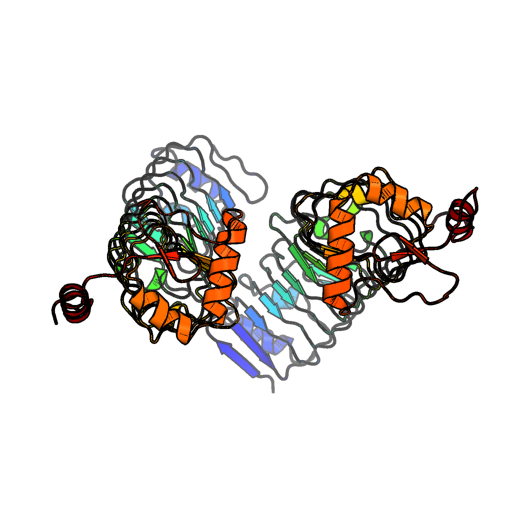94.64 309 THR A O 1
ATOM 2272 N N . LEU A 1 288 ? 23.675 10.224 34.559 1.00 77.91 310 LEU A N 1
ATOM 2273 C CA . LEU A 1 288 ? 22.443 10.977 34.385 1.00 56.76 310 LEU A CA 1
ATOM 2274 C C . LEU A 1 288 ? 22.724 12.233 33.585 1.00 48.27 310 LEU A C 1
ATOM 2275 O O . LEU A 1 288 ? 23.754 12.865 33.762 1.00 45.11 310 LEU A O 1
ATOM 2280 N N . GLY A 1 289 ? 21.793 12.586 32.709 1.00 47.37 311 GLY A N 1
ATOM 2281 C CA . GLY A 1 289 ? 21.851 13.848 32.004 1.00 41.06 311 GLY A CA 1
ATOM 2282 C C . GLY A 1 289 ? 20.850 14.795 32.630 1.00 37.50 311 GLY A C 1
ATOM 2283 O O . GLY A 1 289 ? 20.464 14.625 33.782 1.00 35.84 311 GLY A O 1
ATOM 2284 N N . HIS A 1 290 ? 20.434 15.800 31.879 1.00 42.82 312 HIS A N 1
ATOM 2285 C CA . HIS A 1 290 ? 19.442 16.742 32.357 1.00 40.81 312 HIS A CA 1
ATOM 2286 C C . HIS A 1 290 ? 18.411 16.932 31.274 1.00 41.42 312 HIS A C 1
ATOM 2287 O O . HIS A 1 290 ? 18.690 16.714 30.099 1.00 37.44 312 HIS A O 1
ATOM 2294 N N . TYR A 1 291 ? 17.210 17.327 31.673 1.00 36.28 313 TYR A N 1
ATOM 2295 C CA . TYR A 1 291 ? 16.305 17.967 30.745 1.00 37.41 313 TYR A CA 1
ATOM 2296 C C . TYR A 1 291 ? 15.927 19.282 31.384 1.00 44.03 313 TYR A C 1
ATOM 2297 O O . TYR A 1 291 ? 15.211 19.322 32.387 1.00 35.18 313 TYR A O 1
ATOM 2306 N N . GLY A 1 292 ? 16.454 20.362 30.818 1.00 37.26 314 GLY A N 1
ATOM 2307 C CA . GLY A 1 292 ? 16.404 21.642 31.479 1.00 33.46 314 GLY A CA 1
ATOM 2308 C C . GLY A 1 292 ? 17.206 21.522 32.754 1.00 32.31 314 GLY A C 1
ATOM 2309 O O . GLY A 1 292 ? 18.238 20.852 32.801 1.00 33.82 314 GLY A O 1
ATOM 2310 N N . ALA A 1 293 ? 16.708 22.132 33.813 1.00 30.62 315 ALA A N 1
ATOM 2311 C CA . ALA A 1 293 ? 17.469 22.219 35.043 1.00 35.29 315 ALA A CA 1
ATOM 2312 C C . ALA A 1 293 ? 17.530 20.899 35.820 1.00 27.37 315 ALA A C 1
ATOM 2313 O O . ALA A 1 293 ? 18.356 20.754 36.713 1.00 27.57 315 ALA A O 1
ATOM 2315 N N . TYR A 1 294 ? 16.682 19.933 35.496 1.00 26.52 316 TYR A N 1
ATOM 2316 C CA . TYR A 1 294 ? 16.605 18.741 36.340 1.00 31.72 316 TYR A CA 1
ATOM 2317 C C . TYR A 1 294 ? 17.315 17.507 35.776 1.00 33.40 316 TYR A C 1
ATOM 2318 O O . TYR A 1 294 ? 17.307 17.268 34.580 1.00 30.36 316 TYR A O 1
ATOM 2327 N N . CYS A 1 295 ? 17.940 16.741 36.661 1.00 26.67 317 CYS A N 1
ATOM 2328 C CA . CYS A 1 295 ? 18.546 15.476 36.294 1.00 30.76 317 CYS A CA 1
ATOM 2329 C C . CYS A 1 295 ? 17.454 14.563 35.787 1.00 32.16 317 CYS A C 1
ATOM 2330 O O . CYS A 1 295 ? 16.301 14.688 36.184 1.00 29.21 317 CYS A O 1
ATOM 2333 N N . CYS A 1 296 ? 17.810 13.637 34.914 1.00 29.22 318 CYS A N 1
ATOM 2334 C CA . CYS A 1 296 ? 16.840 12.654 34.470 1.00 38.19 318 CYS A CA 1
ATOM 2335 C C . CYS A 1 296 ? 17.537 11.433 33.888 1.00 43.59 318 CYS A C 1
ATOM 2336 O O . CYS A 1 296 ? 18.696 11.505 33.494 1.00 37.20 318 CYS A O 1
ATOM 2339 N N . GLU A 1 297 ? 16.817 10.314 33.857 1.00 39.23 319 GLU A N 1
ATOM 2340 C CA . GLU A 1 297 ? 17.336 9.062 33.329 1.00 43.50 319 GLU A CA 1
ATOM 2341 C C . GLU A 1 297 ? 16.340 8.561 32.302 1.00 48.67 319 GLU A C 1
ATOM 2342 O O . GLU A 1 297 ? 15.142 8.806 32.427 1.00 46.56 319 GLU A O 1
ATOM 2348 N N . ASP A 1 298 ? 16.824 7.875 31.275 1.00 53.32 320 ASP A N 1
ATOM 2349 C CA . ASP A 1 298 ? 15.931 7.298 30.282 1.00 63.72 320 ASP A CA 1
ATOM 2350 C C . ASP A 1 298 ? 15.272 6.034 30.833 1.00 64.15 320 ASP A C 1
ATOM 2351 O O . ASP A 1 298 ? 15.881 4.969 30.897 1.00 59.81 320 ASP A O 1
ATOM 2356 N N . LEU A 1 299 ? 14.027 6.189 31.266 1.00 53.04 321 LEU A N 1
ATOM 2357 C CA . LEU A 1 299 ? 13.202 5.079 31.714 1.00 51.50 321 LEU A CA 1
ATOM 2358 C C . LEU A 1 299 ? 12.009 4.953 30.770 1.00 62.47 321 LEU A C 1
ATOM 2359 O O . LEU A 1 299 ? 10.866 5.180 31.178 1.00 60.64 321 LEU A O 1
ATOM 2364 N N . PRO A 1 300 ? 12.278 4.606 29.498 1.00 71.86 322 PRO A N 1
ATOM 2365 C CA . PRO A 1 300 ? 11.284 4.451 28.428 1.00 74.18 322 PRO A CA 1
ATOM 2366 C C . PRO A 1 300 ? 10.396 3.242 28.657 1.00 84.81 322 PRO A C 1
ATOM 2367 O O . PRO A 1 300 ? 10.274 2.786 29.791 1.00 63.45 322 PRO A O 1
ATOM 2371 N N . ALA A 1 301 ? 9.799 2.727 27.585 1.00 110.35 323 ALA A N 1
ATOM 2372 C CA . ALA A 1 301 ? 9.046 1.481 27.646 1.00 125.93 323 ALA A CA 1
ATOM 2373 C C . ALA A 1 301 ? 8.204 1.477 28.926 1.00 122.57 323 ALA A C 1
ATOM 2374 O O . ALA A 1 301 ? 7.647 2.514 29.284 1.00 128.46 323 ALA A O 1
ATOM 2376 N N . PRO A 1 302 ? 8.092 0.333 29.623 1.00 103.69 324 PRO A N 1
ATOM 2377 C CA . PRO A 1 302 ? 7.287 0.444 30.840 1.00 92.19 324 PRO A CA 1
ATOM 2378 C C . PRO A 1 302 ? 8.105 0.588 32.124 1.00 62.07 324 PRO A C 1
ATOM 2379 O O . PRO A 1 302 ? 7.545 0.406 33.201 1.00 41.37 324 PRO A O 1
ATOM 2383 N N . PHE A 1 303 ? 9.392 0.907 32.021 1.00 51.62 325 PHE A N 1
ATOM 2384 C CA . PHE A 1 303 ? 10.241 0.977 33.207 1.00 44.62 325 PHE A CA 1
ATOM 2385 C C . PHE A 1 303 ? 9.755 2.024 34.212 1.00 44.87 325 PHE A C 1
ATOM 2386 O O . PHE A 1 303 ? 9.726 1.752 35.404 1.00 38.50 325 PHE A O 1
ATOM 2394 N N . ALA A 1 304 ? 9.370 3.207 33.738 1.00 49.61 326 ALA A N 1
ATOM 2395 C CA . ALA A 1 304 ? 8.888 4.262 34.632 1.00 51.34 326 ALA A CA 1
ATOM 2396 C C . ALA A 1 304 ? 7.621 3.830 35.374 1.00 46.84 326 ALA A C 1
ATOM 2397 O O . ALA A 1 304 ? 7.515 3.987 36.593 1.00 35.86 326 ALA A O 1
ATOM 2399 N N . ASP A 1 305 ? 6.666 3.285 34.627 1.00 39.18 327 ASP A N 1
ATOM 2400 C CA . ASP A 1 305 ? 5.402 2.823 35.188 1.00 45.94 327 ASP A CA 1
ATOM 2401 C C . ASP A 1 305 ? 5.638 1.739 36.232 1.00 45.27 327 ASP A C 1
ATOM 2402 O O . ASP A 1 305 ? 4.969 1.699 37.259 1.00 42.07 327 ASP A O 1
ATOM 2407 N N . ARG A 1 306 ? 6.599 0.864 35.963 1.00 47.38 328 ARG A N 1
ATOM 2408 C CA . ARG A 1 306 ? 6.928 -0.225 36.872 1.00 47.80 328 ARG A CA 1
ATOM 2409 C C . ARG A 1 306 ? 7.517 0.292 38.190 1.00 43.25 328 ARG A C 1
ATOM 2410 O O . ARG A 1 306 ? 7.208 -0.246 39.252 1.00 37.21 328 ARG A O 1
ATOM 2418 N N . LEU A 1 307 ? 8.350 1.330 38.121 1.00 37.26 329 LEU A N 1
ATOM 2419 C CA . LEU A 1 307 ? 8.914 1.939 39.328 1.00 47.70 329 LEU A CA 1
ATOM 2420 C C . LEU A 1 307 ? 7.802 2.490 40.213 1.00 44.79 329 LEU A C 1
ATOM 2421 O O . LEU A 1 307 ? 7.819 2.318 41.433 1.00 33.44 329 LEU A O 1
ATOM 2426 N N . ILE A 1 308 ? 6.823 3.135 39.587 1.00 39.54 330 ILE A N 1
ATOM 2427 C CA . ILE A 1 308 ? 5.702 3.703 40.318 1.00 40.29 330 ILE A CA 1
ATOM 2428 C C . ILE A 1 308 ? 4.810 2.613 40.928 1.00 42.00 330 ILE A C 1
ATOM 2429 O O . ILE A 1 308 ? 4.491 2.667 42.121 1.00 34.85 330 ILE A O 1
ATOM 2434 N N . ALA A 1 309 ? 4.418 1.624 40.122 1.00 33.66 331 ALA A N 1
ATOM 2435 C CA . ALA A 1 309 ? 3.574 0.531 40.610 1.00 39.94 331 ALA A CA 1
ATOM 2436 C C . ALA A 1 309 ? 4.274 -0.251 41.721 1.00 41.89 331 ALA A C 1
ATOM 2437 O O . ALA A 1 309 ? 3.696 -0.501 42.773 1.00 37.47 331 ALA A O 1
ATOM 2439 N N . LEU A 1 310 ? 5.527 -0.629 41.482 1.00 42.91 332 LEU A N 1
ATOM 2440 C CA . LEU A 1 310 ? 6.264 -1.483 42.411 1.00 40.19 332 LEU A CA 1
ATOM 2441 C C . LEU A 1 310 ? 6.719 -0.701 43.641 1.00 38.73 332 LEU A C 1
ATOM 2442 O O . LEU A 1 310 ? 7.115 -1.292 44.639 1.00 33.60 332 LEU A O 1
ATOM 2447 N N . GLY A 1 311 ? 6.637 0.627 43.573 1.00 36.87 333 GLY A N 1
ATOM 2448 C CA . GLY A 1 311 ? 6.979 1.468 44.703 1.00 34.62 333 GLY A CA 1
ATOM 2449 C C . GLY A 1 311 ? 6.066 1.179 45.883 1.00 44.96 333 GLY A C 1
ATOM 2450 O O . GLY A 1 311 ? 6.450 1.380 47.037 1.00 37.46 333 GLY A O 1
ATOM 2451 N N . HIS A 1 312 ? 4.857 0.700 45.593 1.00 36.98 334 HIS A N 1
ATOM 2452 C CA . HIS A 1 312 ? 3.881 0.389 46.636 1.00 35.27 334 HIS A CA 1
ATOM 2453 C C . HIS A 1 312 ? 3.098 -0.856 46.256 1.00 31.95 334 HIS A C 1
ATOM 2454 O O . HIS A 1 312 ? 1.921 -0.801 45.902 1.00 36.33 334 HIS A O 1
ATOM 2461 N N . HIS A 1 313 ? 3.787 -1.983 46.322 1.00 30.00 335 HIS A N 1
ATOM 2462 C CA . HIS A 1 313 ? 3.213 -3.250 45.910 1.00 36.06 335 HIS A CA 1
ATOM 2463 C C . HIS A 1 313 ? 2.486 -3.872 47.082 1.00 34.61 335 HIS A C 1
ATOM 2464 O O . HIS A 1 313 ? 2.948 -4.847 47.679 1.00 35.93 335 HIS A O 1
ATOM 2471 N N . HIS A 1 314 ? 1.341 -3.289 47.408 1.00 34.64 336 HIS A N 1
ATOM 2472 C CA . HIS A 1 314 ? 0.491 -3.782 48.489 1.00 37.86 336 HIS A CA 1
ATOM 2473 C C . HIS A 1 314 ? -0.881 -3.145 48.308 1.00 41.98 336 HIS A C 1
ATOM 2474 O O . HIS A 1 314 ? -1.020 -2.191 47.540 1.00 36.38 336 HIS A O 1
ATOM 2481 N N . HIS A 1 315 ? -1.894 -3.639 49.013 1.00 38.42 337 HIS A N 1
ATOM 2482 C CA . HIS A 1 315 ? -3.230 -3.083 48.841 1.00 48.91 337 HIS A CA 1
ATOM 2483 C C . HIS A 1 315 ? -3.263 -1.655 49.373 1.00 54.67 337 HIS A C 1
ATOM 2484 O O . HIS A 1 315 ? -2.354 -1.226 50.084 1.00 41.70 337 HIS A O 1
ATOM 2491 N N . HIS A 1 316 ? -4.293 -0.906 49.003 1.00 54.53 338 HIS A N 1
ATOM 2492 C CA . HIS A 1 316 ? -4.350 0.507 49.349 1.00 69.65 338 HIS A CA 1
ATOM 2493 C C . HIS A 1 316 ? -5.017 0.710 50.702 1.00 74.50 338 HIS A C 1
ATOM 2494 O O . HIS A 1 316 ? -6.149 0.277 50.918 1.00 90.31 338 HIS A O 1
ATOM 2501 N N . HIS A 1 317 ? -4.302 1.355 51.618 1.00 61.55 339 HIS A N 1
ATOM 2502 C CA . HIS A 1 317 ? -4.862 1.680 52.924 1.00 62.19 339 HIS A CA 1
ATOM 2503 C C . HIS A 1 317 ? -5.716 2.939 52.838 1.00 78.45 339 HIS A C 1
ATOM 2504 O O . HIS A 1 317 ? -5.634 3.692 51.868 1.00 69.11 339 HIS A O 1
ATOM 2512 N N . GLU B 1 4 ? -39.277 43.520 60.139 1.00 104.73 26 GLU B N 1
ATOM 2513 C CA . GLU B 1 4 ? -39.195 42.325 59.307 1.00 102.76 26 GLU B CA 1
ATOM 2514 C C . GLU B 1 4 ? -37.820 41.676 59.447 1.00 105.29 26 GLU B C 1
ATOM 2515 O O . GLU B 1 4 ? -36.963 41.812 58.575 1.00 107.71 26 GLU B O 1
ATOM 2521 N N . ILE B 1 5 ? -37.632 40.956 60.549 1.00 97.19 27 ILE B N 1
ATOM 2522 C CA . ILE B 1 5 ? -36.332 40.407 60.917 1.00 103.76 27 ILE B CA 1
ATOM 2523 C C . ILE B 1 5 ? -36.102 39.013 60.339 1.00 104.58 27 ILE B C 1
ATOM 2524 O O . ILE B 1 5 ? -36.949 38.137 60.464 1.00 117.26 27 ILE B O 1
ATOM 2529 N N . LYS B 1 6 ? -34.935 38.812 59.735 1.00 88.70 28 LYS B N 1
ATOM 2530 C CA . LYS B 1 6 ? -34.578 37.541 59.123 1.00 94.22 28 LYS B CA 1
ATOM 2531 C C . LYS B 1 6 ? -33.441 36.882 59.898 1.00 122.62 28 LYS B C 1
ATOM 2532 O O . LYS B 1 6 ? -32.325 36.767 59.398 1.00 120.26 28 LYS B O 1
ATOM 2538 N N . GLN B 1 7 ? -33.741 36.432 61.112 1.00 175.25 29 GLN B N 1
ATOM 2539 C CA . GLN B 1 7 ? -32.749 35.799 61.975 1.00 197.60 29 GLN B CA 1
ATOM 2540 C C . GLN B 1 7 ? -32.146 34.550 61.340 1.00 192.38 29 GLN B C 1
ATOM 2541 O O . GLN B 1 7 ? -32.870 33.664 60.894 1.00 220.11 29 GLN B O 1
ATOM 2547 N N . ASN B 1 8 ? -30.820 34.478 61.311 1.00 136.71 30 ASN B N 1
ATOM 2548 C CA . ASN B 1 8 ? -30.125 33.273 60.869 1.00 117.30 30 ASN B CA 1
ATOM 2549 C C . ASN B 1 8 ? -29.647 32.487 62.085 1.00 128.57 30 ASN B C 1
ATOM 2550 O O . ASN B 1 8 ? -30.443 31.834 62.760 1.00 139.92 30 ASN B O 1
ATOM 2555 N N . GLY B 1 9 ? -28.349 32.551 62.365 1.00 121.94 31 GLY B N 1
ATOM 2556 C CA . GLY B 1 9 ? -27.815 32.025 63.606 1.00 116.95 31 GLY B CA 1
ATOM 2557 C C . GLY B 1 9 ? -27.834 33.152 64.616 1.00 108.70 31 GLY B C 1
ATOM 2558 O O . GLY B 1 9 ? -28.862 33.426 65.232 1.00 85.42 31 GLY B O 1
ATOM 2559 N N . ASN B 1 10 ? -26.697 33.821 64.773 1.00 125.82 32 ASN B N 1
ATOM 2560 C CA . ASN B 1 10 ? -26.645 35.050 65.552 1.00 117.92 32 ASN B CA 1
ATOM 2561 C C . ASN B 1 10 ? -26.387 36.237 64.633 1.00 103.56 32 ASN B C 1
ATOM 2562 O O . ASN B 1 10 ? -25.717 37.196 65.010 1.00 85.29 32 ASN B O 1
ATOM 2567 N N . ARG B 1 11 ? -26.930 36.156 63.421 1.00 96.82 33 ARG B N 1
ATOM 2568 C CA . ARG B 1 11 ? -26.745 37.191 62.413 1.00 80.48 33 ARG B CA 1
ATOM 2569 C C . ARG B 1 11 ? -28.095 37.643 61.867 1.00 92.00 33 ARG B C 1
ATOM 2570 O O . ARG B 1 11 ? -28.732 36.926 61.107 1.00 112.65 33 ARG B O 1
ATOM 2578 N N . TYR B 1 12 ? -28.521 38.836 62.270 1.00 80.37 34 TYR B N 1
ATOM 2579 C CA . TYR B 1 12 ? -29.834 39.372 61.919 1.00 79.02 34 TYR B CA 1
ATOM 2580 C C . TYR B 1 12 ? -29.792 40.341 60.735 1.00 76.35 34 TYR B C 1
ATOM 2581 O O . TYR B 1 12 ? -28.867 41.147 60.614 1.00 75.33 34 TYR B O 1
ATOM 2590 N N A LYS B 1 13 ? -30.796 40.252 59.866 0.50 73.85 35 LYS B N 1
ATOM 2591 N N B LYS B 1 13 ? -30.805 40.258 59.877 0.50 73.83 35 LYS B N 1
ATOM 2592 C CA A LYS B 1 13 ? -30.945 41.180 58.750 0.50 74.49 35 LYS B CA 1
ATOM 2593 C CA B LYS B 1 13 ? -30.953 41.165 58.743 0.50 74.54 35 LYS B CA 1
ATOM 2594 C C A LYS B 1 13 ? -32.387 41.650 58.667 0.50 82.93 35 LYS B C 1
ATOM 2595 C C B LYS B 1 13 ? -32.392 41.649 58.660 0.50 82.95 35 LYS B C 1
ATOM 2596 O O A LYS B 1 13 ? -33.297 40.842 58.514 0.50 95.70 35 LYS B O 1
ATOM 2597 O O B LYS B 1 13 ? -33.305 40.848 58.501 0.50 95.80 35 LYS B O 1
ATOM 2608 N N . ILE B 1 14 ? -32.597 42.956 58.761 1.00 79.36 36 ILE B N 1
ATOM 2609 C CA . ILE B 1 14 ? -33.943 43.514 58.718 1.00 89.27 36 ILE B CA 1
ATOM 2610 C C . ILE B 1 14 ? -34.234 44.094 57.329 1.00 96.02 36 ILE B C 1
ATOM 2611 O O . ILE B 1 14 ? -33.757 45.174 56.985 1.00 89.54 36 ILE B O 1
ATOM 2616 N N . GLU B 1 15 ? -35.041 43.367 56.553 1.00 90.92 37 GLU B N 1
ATOM 2617 C CA . GLU B 1 15 ? -35.134 43.550 55.102 1.00 94.99 37 GLU B CA 1
ATOM 2618 C C . GLU B 1 15 ? -36.040 44.677 54.619 1.00 101.78 37 GLU B C 1
ATOM 2619 O O . GLU B 1 15 ? -35.797 45.251 53.562 1.00 117.10 37 GLU B O 1
ATOM 2625 N N . LYS B 1 16 ? -37.093 44.982 55.362 1.00 102.23 38 LYS B N 1
ATOM 2626 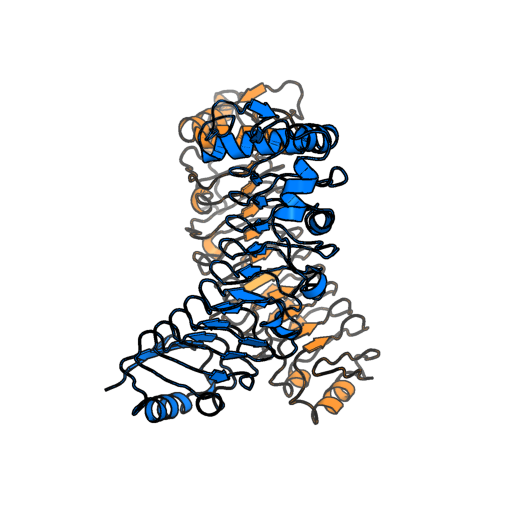C CA . LYS B 1 16 ? -37.986 46.061 54.964 1.00 115.83 38 LYS B CA 1
ATOM 2627 C C . LYS B 1 16 ? -38.286 46.971 56.143 1.00 128.04 38 LYS B C 1
ATOM 2628 O O . LYS B 1 16 ? -39.354 46.890 56.750 1.00 148.13 38 LYS B O 1
ATOM 2634 N N . VAL B 1 17 ? -37.328 47.837 56.462 1.00 114.14 39 VAL B N 1
ATOM 2635 C CA . VAL B 1 17 ? -37.483 48.781 57.560 1.00 100.29 39 VAL B CA 1
ATOM 2636 C C . VAL B 1 17 ? -37.510 50.207 57.048 1.00 85.83 39 VAL B C 1
ATOM 2637 O O . VAL B 1 17 ? -37.118 50.480 55.919 1.00 76.63 39 VAL B O 1
ATOM 2641 N N . THR B 1 18 ? -37.963 51.115 57.904 1.00 113.72 40 THR B N 1
ATOM 2642 C CA . THR B 1 18 ? -38.046 52.526 57.568 1.00 109.07 40 THR B CA 1
ATOM 2643 C C . THR B 1 18 ? -37.777 53.368 58.805 1.00 86.78 40 THR B C 1
ATOM 2644 O O . THR B 1 18 ? -37.702 52.845 59.921 1.00 74.57 40 THR B O 1
ATOM 2648 N N . ASP B 1 19 ? -37.634 54.674 58.603 1.00 86.35 41 ASP B N 1
ATOM 2649 C CA . ASP B 1 19 ? -37.471 55.602 59.717 1.00 78.97 41 ASP B CA 1
ATOM 2650 C C . ASP B 1 19 ? -38.589 55.412 60.743 1.00 88.69 41 ASP B C 1
ATOM 2651 O O . ASP B 1 19 ? -38.382 55.609 61.942 1.00 83.94 41 ASP B O 1
ATOM 2656 N N . SER B 1 20 ? -39.766 55.017 60.262 1.00 94.24 42 SER B N 1
ATOM 2657 C CA . SER B 1 20 ? -40.943 54.850 61.116 1.00 95.90 42 SER B CA 1
ATOM 2658 C C . SER B 1 20 ? -41.017 53.479 61.787 1.00 107.12 42 SER B C 1
ATOM 2659 O O . SER B 1 20 ? -41.639 53.334 62.840 1.00 122.26 42 SER B O 1
ATOM 2662 N N . SER B 1 21 ? -40.395 52.474 61.181 1.00 73.16 43 SER B N 1
ATOM 2663 C CA . SER B 1 21 ? -40.497 51.111 61.692 1.00 75.89 43 SER B CA 1
ATOM 2664 C C . SER B 1 21 ? -39.180 50.549 62.223 1.00 79.40 43 SER B C 1
ATOM 2665 O O . SER B 1 21 ? -39.132 49.394 62.646 1.00 78.31 43 SER B O 1
ATOM 2668 N N . LEU B 1 22 ? -38.113 51.349 62.211 1.00 82.51 44 LEU B N 1
ATOM 2669 C CA . LEU B 1 22 ? -36.813 50.845 62.647 1.00 76.86 44 LEU B CA 1
ATOM 2670 C C . LEU B 1 22 ? -36.792 50.622 64.149 1.00 81.23 44 LEU B C 1
ATOM 2671 O O . LEU B 1 22 ? -36.393 49.560 64.615 1.00 67.00 44 LEU B O 1
ATOM 2676 N N . LYS B 1 23 ? -37.203 51.636 64.904 1.00 140.34 45 LYS B N 1
ATOM 2677 C CA . LYS B 1 23 ? -37.118 51.589 66.360 1.00 150.32 45 LYS B CA 1
ATOM 2678 C C . LYS B 1 23 ? -37.893 50.400 66.902 1.00 161.63 45 LYS B C 1
ATOM 2679 O O . LYS B 1 23 ? -37.394 49.655 67.742 1.00 180.62 45 LYS B O 1
ATOM 2685 N N . GLN B 1 24 ? -39.115 50.224 66.410 1.00 112.48 46 GLN B N 1
ATOM 2686 C CA . GLN B 1 24 ? -39.939 49.086 66.796 1.00 107.10 46 GLN B CA 1
ATOM 2687 C C . GLN B 1 24 ? -39.307 47.788 66.297 1.00 99.56 46 GLN B C 1
ATOM 2688 O O . GLN B 1 24 ? -39.329 46.772 66.985 1.00 91.84 46 GLN B O 1
ATOM 2694 N N . ALA B 1 25 ? -38.716 47.833 65.108 1.00 86.14 47 ALA B N 1
ATOM 2695 C CA . ALA B 1 25 ? -38.111 46.645 64.522 1.00 93.17 47 ALA B CA 1
ATOM 2696 C C . ALA B 1 25 ? -36.966 46.131 65.389 1.00 100.99 47 ALA B C 1
ATOM 2697 O O . ALA B 1 25 ? -36.792 44.921 65.535 1.00 103.93 47 ALA B O 1
ATOM 2699 N N . LEU B 1 26 ? -36.198 47.054 65.970 1.00 87.38 48 LEU B N 1
ATOM 2700 C CA . LEU B 1 26 ? -35.052 46.698 66.799 1.00 81.99 48 LEU B CA 1
ATOM 2701 C C . LEU B 1 26 ? -35.500 46.275 68.187 1.00 93.21 48 LEU B C 1
ATOM 2702 O O . LEU B 1 26 ? -34.915 45.379 68.791 1.00 81.56 48 LEU B O 1
ATOM 2707 N N . ALA B 1 27 ? -36.536 46.934 68.693 1.00 105.36 49 ALA B N 1
ATOM 2708 C CA . ALA B 1 27 ? -37.017 46.685 70.045 1.00 117.79 49 ALA B CA 1
ATOM 2709 C C . ALA B 1 27 ? -37.584 45.274 70.184 1.00 144.98 49 ALA B C 1
ATOM 2710 O O . ALA B 1 27 ? -37.689 44.751 71.293 1.00 168.58 49 ALA B O 1
ATOM 2712 N N . SER B 1 28 ? -37.945 44.661 69.060 1.00 130.18 50 SER B N 1
ATOM 2713 C CA . SER B 1 28 ? -38.507 43.313 69.073 1.00 137.71 50 SER B CA 1
ATOM 2714 C C . SER B 1 28 ? -37.413 42.270 69.276 1.00 129.59 50 SER B C 1
ATOM 2715 O O . SER B 1 28 ? -37.685 41.137 69.672 1.00 124.12 50 SER B O 1
ATOM 2718 N N . LEU B 1 29 ? -36.175 42.658 68.994 1.00 102.58 51 LEU B N 1
ATOM 2719 C CA . LEU B 1 29 ? -35.028 41.798 69.242 1.00 102.94 51 LEU B CA 1
ATOM 2720 C C . LEU B 1 29 ? -34.384 42.159 70.575 1.00 116.80 51 LEU B C 1
ATOM 2721 O O . LEU B 1 29 ? -33.384 41.565 70.973 1.00 96.54 51 LEU B O 1
ATOM 2726 N N . ARG B 1 30 ? -34.966 43.140 71.257 1.00 191.48 52 ARG B N 1
ATOM 2727 C CA . ARG B 1 30 ? -34.461 43.585 72.549 1.00 215.19 52 ARG B CA 1
ATOM 2728 C C . ARG B 1 30 ? -34.590 42.463 73.572 1.00 229.29 52 ARG B C 1
ATOM 2729 O O . ARG B 1 30 ? -33.810 42.383 74.520 1.00 237.67 52 ARG B O 1
ATOM 2737 N N . GLN B 1 31 ? -35.580 41.597 73.372 1.00 208.87 53 GLN B N 1
ATOM 2738 C CA . GLN B 1 31 ? -35.752 40.425 74.221 1.00 205.92 53 GLN B CA 1
ATOM 2739 C C . GLN B 1 31 ? -34.712 39.376 73.854 1.00 182.09 53 GLN B C 1
ATOM 2740 O O . GLN B 1 31 ? -34.223 38.641 74.711 1.00 181.33 53 GLN B O 1
ATOM 2746 N N . SER B 1 32 ? -34.386 39.314 72.568 1.00 150.31 54 SER B N 1
ATOM 2747 C CA . SER B 1 32 ? -33.409 38.362 72.062 1.00 131.69 54 SER B CA 1
ATOM 2748 C C . SER B 1 32 ? -32.087 39.077 71.788 1.00 114.94 54 SER B C 1
ATOM 2749 O O . SER B 1 32 ? -31.452 38.859 70.756 1.00 117.28 54 SER B O 1
ATOM 2752 N N . ALA B 1 33 ? -31.674 39.924 72.727 1.00 108.54 55 ALA B N 1
ATOM 2753 C CA . ALA B 1 33 ? -30.520 40.802 72.527 1.00 99.30 55 ALA B CA 1
ATOM 2754 C C . ALA B 1 33 ? -29.183 40.146 72.881 1.00 105.46 55 ALA B C 1
ATOM 2755 O O . ALA B 1 33 ? -28.123 40.682 72.562 1.00 90.69 55 ALA B O 1
ATOM 2757 N N . TRP B 1 34 ? -29.224 38.991 73.536 1.00 120.09 56 TRP B N 1
ATOM 2758 C CA . TRP B 1 34 ? -27.991 38.299 73.898 1.00 112.34 56 TRP B CA 1
ATOM 2759 C C . TRP B 1 34 ? -27.369 37.624 72.675 1.00 88.37 56 TRP B C 1
ATOM 2760 O O . TRP B 1 34 ? -26.162 37.392 72.627 1.00 80.63 56 TRP B O 1
ATOM 2771 N N . ASN B 1 35 ? -28.199 37.332 71.680 1.00 78.71 57 ASN B N 1
ATOM 2772 C CA . ASN B 1 35 ? -27.762 36.580 70.514 1.00 95.62 57 ASN B CA 1
ATOM 2773 C C . ASN B 1 35 ? -26.959 37.429 69.526 1.00 107.12 57 ASN B C 1
ATOM 2774 O O . ASN B 1 35 ? -25.910 37.008 69.041 1.00 108.37 57 ASN B O 1
ATOM 2779 N N . VAL B 1 36 ? -27.450 38.635 69.255 1.00 124.18 58 VAL B N 1
ATOM 2780 C CA . VAL B 1 36 ? -26.950 39.462 68.153 1.00 112.34 58 VAL B CA 1
ATOM 2781 C C . VAL B 1 36 ? -25.427 39.635 68.131 1.00 93.05 58 VAL B C 1
ATOM 2782 O O . VAL B 1 36 ? -24.854 40.355 68.955 1.00 75.52 58 VAL B O 1
ATOM 2786 N N . LYS B 1 37 ? -24.780 38.983 67.171 1.00 90.99 59 LYS B N 1
ATOM 2787 C CA . LYS B 1 37 ? -23.344 39.140 66.969 1.00 85.75 59 LYS B CA 1
ATOM 2788 C C . LYS B 1 37 ? -23.043 39.983 65.719 1.00 77.66 59 LYS B C 1
ATOM 2789 O O . LYS B 1 37 ? -22.110 40.789 65.716 1.00 68.74 59 LYS B O 1
ATOM 2795 N N . GLU B 1 38 ? -23.835 39.789 64.667 1.00 72.73 60 GLU B N 1
ATOM 2796 C CA . GLU B 1 38 ? -23.720 40.578 63.440 1.00 75.43 60 GLU B CA 1
ATOM 2797 C C . GLU B 1 38 ? -25.084 41.030 62.944 1.00 85.49 60 GLU B C 1
ATOM 2798 O O . GLU B 1 38 ? -25.945 40.209 62.639 1.00 101.25 60 GLU B O 1
ATOM 2804 N N . LEU B 1 39 ? -25.273 42.341 62.864 1.00 60.68 61 LEU B N 1
ATOM 2805 C CA . LEU B 1 39 ? -26.494 42.920 62.332 1.00 60.11 61 LEU B CA 1
ATOM 2806 C C . LEU B 1 39 ? -26.207 43.515 60.962 1.00 63.48 61 LEU B C 1
ATOM 2807 O O . LEU B 1 39 ? -25.594 44.588 60.839 1.00 51.28 61 LEU B O 1
ATOM 2812 N N . ASP B 1 40 ? -26.622 42.788 59.929 1.00 60.43 62 ASP B N 1
ATOM 2813 C CA . ASP B 1 40 ? -26.517 43.259 58.558 1.00 65.80 62 ASP B CA 1
ATOM 2814 C C . ASP B 1 40 ? -27.813 43.946 58.135 1.00 72.96 62 ASP B C 1
ATOM 2815 O O . ASP B 1 40 ? -28.860 43.312 58.038 1.00 79.32 62 ASP B O 1
ATOM 2820 N N . LEU B 1 41 ? -27.730 45.254 57.898 1.00 68.83 63 LEU B N 1
ATOM 2821 C CA . LEU B 1 41 ? -28.888 46.071 57.539 1.00 62.05 63 LEU B CA 1
ATOM 2822 C C . LEU B 1 41 ? -28.757 46.689 56.158 1.00 59.34 63 LEU B C 1
ATOM 2823 O O . LEU B 1 41 ? -29.421 47.677 55.847 1.00 52.07 63 LEU B O 1
ATOM 2828 N N . SER B 1 42 ? -27.915 46.098 55.321 1.00 72.82 64 SER B N 1
ATOM 2829 C CA . SER B 1 42 ? -27.614 46.666 54.013 1.00 72.46 64 SER B CA 1
ATOM 2830 C C . SER B 1 42 ? -28.801 46.581 53.066 1.00 85.06 64 SER B C 1
ATOM 2831 O O . SER B 1 42 ? -29.549 45.604 53.084 1.00 84.12 64 SER B O 1
ATOM 2834 N N . GLY B 1 43 ? -28.970 47.611 52.241 1.00 71.92 65 GLY B N 1
ATOM 2835 C CA . GLY B 1 43 ? -29.960 47.586 51.178 1.00 77.93 65 GLY B CA 1
ATOM 2836 C C . GLY B 1 43 ? -31.318 48.158 51.543 1.00 87.88 65 GLY B C 1
ATOM 2837 O O . GLY B 1 43 ? -32.310 47.876 50.871 1.00 104.80 65 GLY B O 1
ATOM 2838 N N . ASN B 1 44 ? -31.370 48.960 52.601 1.00 70.25 66 ASN B N 1
ATOM 2839 C CA . ASN B 1 44 ? -32.624 49.557 53.047 1.00 67.80 66 ASN B CA 1
ATOM 2840 C C . ASN B 1 44 ? -32.715 51.033 52.691 1.00 71.93 66 ASN B C 1
ATOM 2841 O O . ASN B 1 44 ? -31.763 51.606 52.173 1.00 70.06 66 ASN B O 1
ATOM 2846 N N . PRO B 1 45 ? -33.878 51.648 52.948 1.00 110.20 67 PRO B N 1
ATOM 2847 C CA . PRO B 1 45 ? -34.085 53.084 52.747 1.00 97.08 67 PRO B CA 1
ATOM 2848 C C . PRO B 1 45 ? -33.872 53.879 54.030 1.00 72.16 67 PRO B C 1
ATOM 2849 O O . PRO B 1 45 ? -34.512 54.912 54.220 1.00 57.61 67 PRO B O 1
ATOM 2853 N N . LEU B 1 46 ? -32.980 53.411 54.896 1.00 63.94 68 LEU B N 1
ATOM 2854 C CA . LEU B 1 46 ? -32.749 54.074 56.174 1.00 60.87 68 LEU B CA 1
ATOM 2855 C C . LEU B 1 46 ? -31.948 55.374 56.014 1.00 55.63 68 LEU B C 1
ATOM 2856 O O . LEU B 1 46 ? -30.898 55.392 55.372 1.00 53.48 68 LEU B O 1
ATOM 2861 N N . SER B 1 47 ? -32.465 56.460 56.585 1.00 59.06 69 SER B N 1
ATOM 2862 C CA . SER B 1 47 ? -31.819 57.760 56.485 1.00 58.70 69 SER B CA 1
ATOM 2863 C C . SER B 1 47 ? -31.149 58.122 57.805 1.00 50.00 69 SER B C 1
ATOM 2864 O O . SER B 1 47 ? -30.279 58.986 57.850 1.00 54.52 69 SER B O 1
ATOM 2867 N N . GLN B 1 48 ? -31.549 57.448 58.877 1.00 66.82 70 GLN B N 1
ATOM 2868 C CA . GLN B 1 48 ? -30.968 57.698 60.191 1.00 67.83 70 GLN B CA 1
ATOM 2869 C C . GLN B 1 48 ? -30.836 56.410 60.977 1.00 73.08 70 GLN B C 1
ATOM 2870 O O . GLN B 1 48 ? -31.588 55.456 60.771 1.00 77.61 70 GLN B O 1
ATOM 2876 N N . ILE B 1 49 ? -29.882 56.404 61.899 1.00 60.16 71 ILE B N 1
ATOM 2877 C CA . ILE B 1 49 ? -29.726 55.308 62.841 1.00 63.80 71 ILE B CA 1
ATOM 2878 C C . ILE B 1 49 ? -29.426 55.880 64.214 1.00 52.73 71 ILE B C 1
ATOM 2879 O O . ILE B 1 49 ? -28.685 56.856 64.350 1.00 50.07 71 ILE B O 1
ATOM 2884 N N . SER B 1 50 ? -29.999 55.260 65.232 1.00 53.18 72 SER B N 1
ATOM 2885 C CA . SER B 1 50 ? -29.823 55.702 66.612 1.00 51.56 72 SER B CA 1
ATOM 2886 C C . SER B 1 50 ? -29.032 54.676 67.407 1.00 54.10 72 SER B C 1
ATOM 2887 O O . SER B 1 50 ? -29.494 53.553 67.613 1.00 69.85 72 SER B O 1
ATOM 2890 N N . ALA B 1 51 ? -27.854 55.056 67.875 1.00 46.02 73 ALA B N 1
ATOM 2891 C CA . ALA B 1 51 ? -27.052 54.166 68.706 1.00 47.35 73 ALA B CA 1
ATOM 2892 C C . ALA B 1 51 ? -27.808 53.741 69.965 1.00 54.56 73 ALA B C 1
ATOM 2893 O O . ALA B 1 51 ? -27.609 52.637 70.474 1.00 56.75 73 ALA B O 1
ATOM 2895 N N . ALA B 1 52 ? -28.651 54.627 70.484 1.00 52.86 74 ALA B N 1
ATOM 2896 C CA . ALA B 1 52 ? -29.395 54.325 71.701 1.00 63.30 74 ALA B CA 1
ATOM 2897 C C . ALA B 1 52 ? -30.235 53.069 71.504 1.00 63.10 74 ALA B C 1
ATOM 2898 O O . ALA B 1 52 ? -30.334 52.240 72.404 1.00 65.09 74 ALA B O 1
ATOM 2900 N N . ASP B 1 53 ? -30.822 52.930 70.317 1.00 60.05 75 ASP B N 1
ATOM 2901 C CA . ASP B 1 53 ? -31.671 51.781 70.001 1.00 68.88 75 ASP B CA 1
ATOM 2902 C C . ASP B 1 53 ? -30.852 50.518 69.777 1.00 62.77 75 ASP B C 1
ATOM 2903 O O . ASP B 1 53 ? -31.388 49.415 69.794 1.00 64.36 75 ASP B O 1
ATOM 2908 N N . LEU B 1 54 ? -29.555 50.675 69.548 1.00 60.11 76 LEU B N 1
ATOM 2909 C CA . LEU B 1 54 ? -28.675 49.522 69.393 1.00 57.91 76 LEU B CA 1
ATOM 2910 C C . LEU B 1 54 ? -27.962 49.228 70.708 1.00 51.98 76 LEU B C 1
ATOM 2911 O O . LEU B 1 54 ? -27.176 48.286 70.801 1.00 58.70 76 LEU B O 1
ATOM 2916 N N . ALA B 1 55 ? -28.251 50.039 71.722 1.00 49.04 77 ALA B N 1
ATOM 2917 C CA . ALA B 1 55 ? -27.587 49.942 73.020 1.00 62.05 77 ALA B CA 1
ATOM 2918 C C . ALA B 1 55 ? -27.754 48.577 73.684 1.00 66.06 77 ALA B C 1
ATOM 2919 O O . ALA B 1 55 ? -26.800 48.046 74.250 1.00 62.33 77 ALA B O 1
ATOM 2921 N N . PRO B 1 56 ? -28.971 48.008 73.628 1.00 69.96 78 PRO B N 1
ATOM 2922 C CA . PRO B 1 56 ? -29.226 46.713 74.274 1.00 74.03 78 PRO B CA 1
ATOM 2923 C C . PRO B 1 56 ? -28.288 45.609 73.795 1.00 70.99 78 PRO B C 1
ATOM 2924 O O . PRO B 1 56 ? -27.928 44.740 74.581 1.00 65.09 78 PRO B O 1
ATOM 2928 N N . PHE B 1 57 ? -27.891 45.651 72.528 1.00 70.42 79 PHE B N 1
ATOM 2929 C CA . PHE B 1 57 ? -27.145 44.548 71.926 1.00 61.24 79 PHE B CA 1
ATOM 2930 C C . PHE B 1 57 ? -25.665 44.603 72.297 1.00 60.83 79 PHE B C 1
ATOM 2931 O O . PHE B 1 57 ? -24.824 45.035 71.512 1.00 63.74 79 PHE B O 1
ATOM 2939 N N . THR B 1 58 ? -25.368 44.136 73.508 1.00 77.78 80 THR B N 1
ATOM 2940 C CA . THR B 1 58 ? -24.047 44.262 74.114 1.00 75.14 80 THR B CA 1
ATOM 2941 C C . THR B 1 58 ? -23.037 43.253 73.580 1.00 77.27 80 THR B C 1
ATOM 2942 O O . THR B 1 58 ? -21.919 43.178 74.079 1.00 78.44 80 THR B O 1
ATOM 2946 N N . LYS B 1 59 ? -23.423 42.473 72.577 1.00 53.90 81 LYS B N 1
ATOM 2947 C CA . LYS B 1 59 ? -22.511 41.500 71.988 1.00 69.30 81 LYS B CA 1
ATOM 2948 C C . LYS B 1 59 ? -22.244 41.803 70.510 1.00 60.03 81 LYS B C 1
ATOM 2949 O O . LYS B 1 59 ? -21.504 41.083 69.841 1.00 59.27 81 LYS B O 1
ATOM 2955 N N . LEU B 1 60 ? -22.844 42.876 70.008 1.00 55.65 82 LEU B N 1
ATOM 2956 C CA . LEU B 1 60 ? -22.731 43.240 68.596 1.00 56.54 82 LEU B CA 1
ATOM 2957 C C . LEU B 1 60 ? -21.288 43.566 68.168 1.00 60.36 82 LEU B C 1
ATOM 2958 O O . LEU B 1 60 ? -20.705 44.558 68.604 1.00 55.20 82 LEU B O 1
ATOM 2963 N N . GLU B 1 61 ? -20.730 42.721 67.305 1.00 53.01 83 GLU B N 1
ATOM 2964 C CA . GLU B 1 61 ? -19.363 42.873 66.821 1.00 57.24 83 GLU B CA 1
ATOM 2965 C C . GLU B 1 61 ? -19.284 43.484 65.418 1.00 55.72 83 GLU B C 1
ATOM 2966 O O . GLU B 1 61 ? -18.281 44.111 65.072 1.00 47.02 83 GLU B O 1
ATOM 2972 N N . LEU B 1 62 ? -20.319 43.282 64.607 1.00 47.74 84 LEU B N 1
ATOM 2973 C CA . LEU B 1 62 ? -20.317 43.789 63.238 1.00 47.74 84 LEU B CA 1
ATOM 2974 C C . LEU B 1 62 ? -21.657 44.407 62.876 1.00 49.87 84 LEU B C 1
ATOM 2975 O O . LEU B 1 62 ? -22.714 43.827 63.129 1.00 48.84 84 LEU B O 1
ATOM 2980 N N . LEU B 1 63 ? -21.601 45.589 62.269 1.00 40.42 85 LEU B N 1
ATOM 2981 C CA . LEU B 1 63 ? -22.797 46.300 61.857 1.00 38.61 85 LEU B CA 1
ATOM 2982 C C . LEU B 1 63 ? -22.676 46.709 60.400 1.00 48.24 85 LEU B C 1
ATOM 2983 O O . LEU B 1 63 ? -21.845 47.550 60.061 1.00 44.24 85 LEU B O 1
ATOM 2988 N N . ASN B 1 64 ? -23.484 46.104 59.534 1.00 48.27 86 ASN B N 1
ATOM 2989 C CA . ASN B 1 64 ? -23.459 46.442 58.113 1.00 52.85 86 ASN B CA 1
ATOM 2990 C C . ASN B 1 64 ? -24.582 47.422 57.775 1.00 52.51 86 ASN B C 1
ATOM 2991 O O . ASN B 1 64 ? -25.763 47.120 57.932 1.00 45.52 86 ASN B O 1
ATOM 2996 N N . LEU B 1 65 ? -24.191 48.612 57.329 1.00 44.88 87 LEU B N 1
ATOM 2997 C CA . LEU B 1 65 ? -25.129 49.664 56.957 1.00 44.20 87 LEU B CA 1
ATOM 2998 C C . LEU B 1 65 ? -25.004 50.039 55.483 1.00 40.65 87 LEU B C 1
ATOM 2999 O O . LEU B 1 65 ? -25.551 51.043 55.046 1.00 37.04 87 LEU B O 1
ATOM 3004 N N . SER B 1 66 ? -24.293 49.222 54.716 1.00 49.28 88 SER B N 1
ATOM 3005 C CA . SER B 1 66 ? -24.098 49.466 53.287 1.00 50.79 88 SER B CA 1
ATOM 3006 C C . SER B 1 66 ? -25.369 49.889 52.548 1.00 58.45 88 SER B C 1
ATOM 3007 O O . SER B 1 66 ? -26.465 49.414 52.842 1.00 56.86 88 SER B O 1
ATOM 3010 N N . SER B 1 67 ? -25.201 50.782 51.578 1.00 49.95 89 SER B N 1
ATOM 3011 C CA . SER B 1 67 ? -26.246 51.102 50.610 1.00 58.41 89 SER B CA 1
ATOM 3012 C C . SER B 1 67 ? -27.600 51.451 51.223 1.00 59.77 89 SER B C 1
ATOM 3013 O O . SER B 1 67 ? -28.634 50.972 50.758 1.00 55.45 89 SER B O 1
ATOM 3016 N N . ASN B 1 68 ? -27.594 52.278 52.262 1.00 45.97 90 ASN B N 1
ATOM 3017 C CA . ASN B 1 68 ? -28.818 52.924 52.715 1.00 44.00 90 ASN B CA 1
ATOM 3018 C C . ASN B 1 68 ? -28.868 54.341 52.152 1.00 48.67 90 ASN B C 1
ATOM 3019 O O . ASN B 1 68 ? -28.273 54.606 51.116 1.00 49.02 90 ASN B O 1
ATOM 3024 N N . VA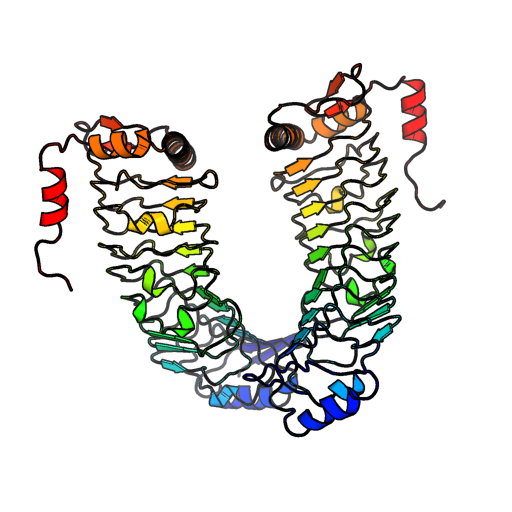L B 1 69 ? -29.589 55.239 52.811 1.00 61.28 91 VAL B N 1
ATOM 3025 C CA . VAL B 1 69 ? -29.538 56.654 52.464 1.00 64.59 91 VAL B CA 1
ATOM 3026 C C . VAL B 1 69 ? -29.191 57.506 53.688 1.00 50.15 91 VAL B C 1
ATOM 3027 O O . VAL B 1 69 ? -29.735 58.586 53.881 1.00 40.45 91 VAL B O 1
ATOM 3031 N N . LEU B 1 70 ? -28.282 57.008 54.518 1.00 48.87 92 LEU B N 1
ATOM 3032 C CA . LEU B 1 70 ? -27.837 57.752 55.694 1.00 47.42 92 LEU B CA 1
ATOM 3033 C C . LEU B 1 70 ? -27.229 59.080 55.268 1.00 44.75 92 LEU B C 1
ATOM 3034 O O . LEU B 1 70 ? -26.437 59.130 54.336 1.00 41.09 92 LEU B O 1
ATOM 3039 N N . TYR B 1 71 ? -27.606 60.157 55.942 1.00 48.64 93 TYR B N 1
ATOM 3040 C CA . TYR B 1 71 ? -27.059 61.464 55.623 1.00 48.81 93 TYR B CA 1
ATOM 3041 C C . TYR B 1 71 ? -26.620 62.197 56.890 1.00 44.51 93 TYR B C 1
ATOM 3042 O O . TYR B 1 71 ? -26.878 61.754 58.009 1.00 39.28 93 TYR B O 1
ATOM 3051 N N . GLU B 1 72 ? -25.936 63.315 56.695 1.00 41.22 94 GLU B N 1
ATOM 3052 C CA . GLU B 1 72 ? -25.438 64.115 57.805 1.00 45.63 94 GLU B CA 1
ATOM 3053 C C . GLU B 1 72 ? -24.639 63.255 58.788 1.00 42.95 94 GLU B C 1
ATOM 3054 O O . GLU B 1 72 ? -23.630 62.670 58.406 1.00 39.16 94 GLU B O 1
ATOM 3060 N N . THR B 1 73 ? -25.087 63.161 60.040 1.00 40.55 95 THR B N 1
ATOM 3061 C CA . THR B 1 73 ? -24.289 62.520 61.079 1.00 40.53 95 THR B CA 1
ATOM 3062 C C . THR B 1 73 ? -24.699 61.073 61.348 1.00 48.02 95 THR B C 1
ATOM 3063 O O . THR B 1 73 ? -25.872 60.768 61.587 1.00 44.21 95 THR B O 1
ATOM 3067 N N . LEU B 1 74 ? -23.719 60.178 61.282 1.00 35.90 96 LEU B N 1
ATOM 3068 C CA . LEU B 1 74 ? -23.885 58.822 61.777 1.00 32.92 96 LEU B CA 1
ATOM 3069 C C . LEU B 1 74 ? -23.056 58.742 63.042 1.00 37.69 96 LEU B C 1
ATOM 3070 O O . LEU B 1 74 ? -21.827 58.834 62.998 1.00 33.35 96 LEU B O 1
ATOM 3075 N N . ASP B 1 75 ? -23.732 58.616 64.176 1.00 30.55 97 ASP B N 1
ATOM 3076 C CA . ASP B 1 75 ? -23.067 58.657 65.464 1.00 33.84 97 ASP B CA 1
ATOM 3077 C C . ASP B 1 75 ? -23.222 57.318 66.173 1.00 41.93 97 ASP B C 1
ATOM 3078 O O . ASP B 1 75 ? -24.256 57.045 66.769 1.00 42.02 97 ASP B O 1
ATOM 3083 N N . LEU B 1 76 ? -22.192 56.483 66.095 1.00 34.54 98 LEU B N 1
ATOM 3084 C CA . LEU B 1 76 ? -22.230 55.161 66.706 1.00 42.11 98 LEU B CA 1
ATOM 3085 C C . LEU B 1 76 ? -21.152 55.035 67.776 1.00 42.27 98 LEU B C 1
ATOM 3086 O O . LEU B 1 76 ? -20.756 53.933 68.157 1.00 45.68 98 LEU B O 1
ATOM 3091 N N . GLU B 1 77 ? -20.696 56.179 68.269 1.00 41.30 99 GLU B N 1
ATOM 3092 C CA . GLU B 1 77 ? -19.637 56.224 69.270 1.00 40.07 99 GLU B CA 1
ATOM 3093 C C . GLU B 1 77 ? -19.949 55.368 70.502 1.00 46.49 99 GLU B C 1
ATOM 3094 O O . GLU B 1 77 ? -19.069 54.677 71.021 1.00 36.29 99 GLU B O 1
ATOM 3100 N N . SER B 1 78 ? -21.199 55.411 70.961 1.00 40.54 100 SER B N 1
ATOM 3101 C CA . SER B 1 78 ? -21.573 54.768 72.229 1.00 43.96 100 SER B CA 1
ATOM 3102 C C . SER B 1 78 ? -21.709 53.250 72.116 1.00 51.23 100 SER B C 1
ATOM 3103 O O . SER B 1 78 ? -21.976 52.574 73.110 1.00 51.55 100 SER B O 1
ATOM 3106 N N . LEU B 1 79 ? -21.541 52.720 70.909 1.00 47.63 101 LEU B N 1
ATOM 3107 C CA . LEU B 1 79 ? -21.503 51.276 70.713 1.00 47.92 101 LEU B CA 1
ATOM 3108 C C . LEU B 1 79 ? -20.111 50.738 71.032 1.00 53.63 101 LEU B C 1
ATOM 3109 O O . LEU B 1 79 ? -19.292 50.521 70.139 1.00 48.14 101 LEU B O 1
ATOM 3114 N N . SER B 1 80 ? -19.870 50.503 72.316 1.00 47.37 102 SER B N 1
ATOM 3115 C CA . SER B 1 80 ? -18.540 50.185 72.815 1.00 54.32 102 SER B CA 1
ATOM 3116 C C . SER B 1 80 ? -17.943 48.884 72.278 1.00 48.45 102 SER B C 1
ATOM 3117 O O . SER B 1 80 ? -16.728 48.739 72.237 1.00 50.89 102 SER B O 1
ATOM 3120 N N . THR B 1 81 ? -18.780 47.941 71.864 1.00 52.77 103 THR B N 1
ATOM 3121 C CA . THR B 1 81 ? -18.275 46.625 71.486 1.00 50.04 103 THR B CA 1
ATOM 3122 C C . THR B 1 81 ? -18.037 46.481 69.987 1.00 41.59 103 THR B C 1
ATOM 3123 O O . THR B 1 81 ? -17.272 45.624 69.557 1.00 41.74 103 THR B O 1
ATOM 3127 N N . LEU B 1 82 ? -18.686 47.326 69.195 1.00 42.31 104 LEU B N 1
ATOM 3128 C CA . LEU B 1 82 ? -18.594 47.241 67.739 1.00 49.04 104 LEU B CA 1
ATOM 3129 C C . LEU B 1 82 ? -17.146 47.186 67.240 1.00 50.71 104 LEU B C 1
ATOM 3130 O O . LEU B 1 82 ? -16.334 48.035 67.586 1.00 46.11 104 LEU B O 1
ATOM 3135 N N . ARG B 1 83 ? -16.840 46.180 66.423 1.00 56.29 105 ARG B N 1
ATOM 3136 C CA . ARG B 1 83 ? -15.499 45.991 65.872 1.00 40.73 105 ARG B CA 1
ATOM 3137 C C . ARG B 1 83 ? -15.418 46.354 64.403 1.00 39.19 105 ARG B C 1
ATOM 3138 O O . ARG B 1 83 ? -14.413 46.880 63.940 1.00 40.35 105 ARG B O 1
ATOM 3146 N N . THR B 1 84 ? -16.458 46.025 63.652 1.00 40.15 106 THR B N 1
ATOM 3147 C CA . THR B 1 84 ? -16.437 46.248 62.219 1.00 47.16 106 THR B CA 1
ATOM 3148 C C . THR B 1 84 ? -17.685 47.007 61.829 1.00 49.16 106 THR B C 1
ATOM 3149 O O . THR B 1 84 ? -18.797 46.538 62.039 1.00 51.11 106 THR B O 1
ATOM 3153 N N . LEU B 1 85 ? -17.492 48.198 61.279 1.00 40.40 107 LEU B N 1
ATOM 3154 C CA . LEU B 1 85 ? -18.597 49.004 60.803 1.00 41.72 107 LEU B CA 1
ATOM 3155 C C . LEU B 1 85 ? -18.463 49.179 59.306 1.00 43.43 107 LEU B C 1
ATOM 3156 O O . LEU B 1 85 ? -17.415 49.572 58.823 1.00 37.90 107 LEU B O 1
ATOM 3161 N N . ASP B 1 86 ? -19.516 48.875 58.561 1.00 39.94 108 ASP B N 1
ATOM 3162 C CA . ASP B 1 86 ? -19.475 49.088 57.125 1.00 44.87 108 ASP B CA 1
ATOM 3163 C C . ASP B 1 86 ? -20.629 49.979 56.720 1.00 46.07 108 ASP B C 1
ATOM 3164 O O . ASP B 1 86 ? -21.773 49.557 56.741 1.00 41.57 108 ASP B O 1
ATOM 3169 N N . LEU B 1 87 ? -20.330 51.221 56.362 1.00 39.33 109 LEU B N 1
ATOM 3170 C CA . LEU B 1 87 ? -21.355 52.120 55.855 1.00 35.14 109 LEU B CA 1
ATOM 3171 C C . LEU B 1 87 ? -21.058 52.595 54.433 1.00 35.48 109 LEU B C 1
ATOM 3172 O O . LEU B 1 87 ? -21.525 53.654 54.026 1.00 35.49 109 LEU B O 1
ATOM 3177 N N . ASN B 1 88 ? -20.302 51.810 53.672 1.00 35.20 110 ASN B N 1
ATOM 3178 C CA . ASN B 1 88 ? -20.090 52.105 52.254 1.00 40.23 110 ASN B CA 1
ATOM 3179 C C . ASN B 1 88 ? -21.373 52.509 51.538 1.00 44.60 110 ASN B C 1
ATOM 3180 O O . ASN B 1 88 ? -22.440 51.946 51.793 1.00 42.76 110 ASN B O 1
ATOM 3185 N N . ASN B 1 89 ? -21.252 53.471 50.625 1.00 33.31 111 ASN B N 1
ATOM 3186 C CA . ASN B 1 89 ? -22.360 53.913 49.782 1.00 39.47 111 ASN B CA 1
ATOM 3187 C C . ASN B 1 89 ? -23.534 54.500 50.546 1.00 48.61 111 ASN B C 1
ATOM 3188 O O . ASN B 1 89 ? -24.653 53.990 50.479 1.00 51.58 111 ASN B O 1
ATOM 3193 N N . ASN B 1 90 ? -23.267 55.568 51.282 1.00 34.51 112 ASN B N 1
ATOM 3194 C CA . ASN B 1 90 ? -24.316 56.370 51.880 1.00 35.66 112 ASN B CA 1
ATOM 3195 C C . ASN B 1 90 ? -24.042 57.855 51.572 1.00 37.10 112 ASN B C 1
ATOM 3196 O O . ASN B 1 90 ? -23.373 58.160 50.596 1.00 36.37 112 ASN B O 1
ATOM 3201 N N . TYR B 1 91 ? -24.570 58.764 52.379 1.00 38.70 113 TYR B N 1
ATOM 3202 C CA . TYR B 1 91 ? -24.391 60.194 52.162 1.00 43.43 113 TYR B CA 1
ATOM 3203 C C . TYR B 1 91 ? -23.953 60.840 53.466 1.00 36.42 113 TYR B C 1
ATOM 3204 O O . TYR B 1 91 ? -24.255 61.999 53.731 1.00 31.75 113 TYR B O 1
ATOM 3213 N N . VAL B 1 92 ? -23.241 60.074 54.280 1.00 38.99 114 VAL B N 1
ATOM 3214 C CA . VAL B 1 92 ? -22.785 60.556 55.573 1.00 37.02 114 VAL B CA 1
ATOM 3215 C C . VAL B 1 92 ? -21.767 61.675 55.399 1.00 30.48 114 VAL B C 1
ATOM 3216 O O . VAL B 1 92 ? -20.907 61.606 54.521 1.00 28.06 114 VAL B O 1
ATOM 3220 N N . GLN B 1 93 ? -21.888 62.707 56.232 1.00 36.16 115 GLN B N 1
ATOM 3221 C CA . GLN B 1 93 ? -20.927 63.813 56.266 1.00 28.95 115 GLN B CA 1
ATOM 3222 C C . GLN B 1 93 ? -20.050 63.799 57.521 1.00 30.24 115 GLN B C 1
ATOM 3223 O O . GLN B 1 93 ? -18.870 64.144 57.467 1.00 29.93 115 GLN B O 1
ATOM 3229 N N . GLU B 1 94 ? -20.614 63.421 58.659 1.00 27.46 116 GLU B N 1
ATOM 3230 C CA . GLU B 1 94 ? -19.805 63.294 59.875 1.00 31.55 116 GLU B CA 1
ATOM 3231 C C . GLU B 1 94 ? -20.006 61.923 60.480 1.00 32.36 116 GLU B C 1
ATOM 3232 O O . GLU B 1 94 ? -21.127 61.473 60.648 1.00 33.22 116 GLU B O 1
ATOM 3238 N N . LEU B 1 95 ? -18.908 61.262 60.807 1.00 31.27 117 LEU B N 1
ATOM 3239 C CA . LEU B 1 95 ? -18.957 59.884 61.254 1.00 30.37 117 LEU B CA 1
ATOM 3240 C C . LEU B 1 95 ? -18.297 59.801 62.621 1.00 28.25 117 LEU B C 1
ATOM 3241 O O . LEU B 1 95 ? -17.213 60.348 62.825 1.00 25.93 117 LEU B O 1
ATOM 3246 N N . LEU B 1 96 ? -18.955 59.136 63.561 1.00 26.79 118 LEU B N 1
ATOM 3247 C CA . LEU B 1 96 ? -18.385 58.941 64.893 1.00 31.39 118 LEU B CA 1
ATOM 3248 C C . LEU B 1 96 ? -18.447 57.478 65.280 1.00 36.47 118 LEU B C 1
ATOM 3249 O O . LEU B 1 96 ? -19.507 56.853 65.204 1.00 34.84 118 LEU B O 1
ATOM 3254 N N . VAL B 1 97 ? -17.317 56.929 65.710 1.00 30.75 119 VAL B N 1
ATOM 3255 C CA . VAL B 1 97 ? -17.252 55.510 66.039 1.00 35.76 119 VAL B CA 1
ATOM 3256 C C . VAL B 1 97 ? -16.584 55.298 67.396 1.00 35.05 119 VAL B C 1
ATOM 3257 O O . VAL B 1 97 ? -15.950 56.204 67.941 1.00 27.28 119 VAL B O 1
ATOM 3261 N N . GLY B 1 98 ? -16.717 54.088 67.925 1.00 31.90 120 GLY B N 1
ATOM 3262 C CA . GLY B 1 98 ? -16.357 53.806 69.301 1.00 36.92 120 GLY B CA 1
ATOM 3263 C C . GLY B 1 98 ? -15.036 53.084 69.461 1.00 40.19 120 GLY B C 1
ATOM 3264 O O . GLY B 1 98 ? -14.321 52.860 68.488 1.00 34.77 120 GLY B O 1
ATOM 3265 N N . PRO B 1 99 ? -14.712 52.703 70.703 1.00 36.79 121 PRO B N 1
ATOM 3266 C CA . PRO B 1 99 ? -13.322 52.339 70.997 1.00 43.14 121 PRO B CA 1
ATOM 3267 C C . PRO B 1 99 ? -12.887 50.934 70.584 1.00 44.32 121 PRO B C 1
ATOM 3268 O O . PRO B 1 99 ? -11.694 50.646 70.650 1.00 43.42 121 PRO B O 1
ATOM 3272 N N . SER B 1 100 ? -13.808 50.073 70.167 1.00 39.51 122 SER B N 1
ATOM 3273 C CA . SER B 1 100 ? -13.404 48.742 69.733 1.00 41.12 122 SER B CA 1
ATOM 3274 C C . SER B 1 100 ? -13.300 48.620 68.217 1.00 40.12 122 SER B C 1
ATOM 3275 O O . SER B 1 100 ? -12.997 47.540 67.719 1.00 36.53 122 SER B O 1
ATOM 3278 N N . ILE B 1 101 ? -13.566 49.700 67.479 1.00 37.00 123 ILE B N 1
ATOM 3279 C CA . ILE B 1 101 ? -13.468 49.635 66.028 1.00 37.11 123 ILE B CA 1
ATOM 3280 C C . ILE B 1 101 ? -12.078 49.154 65.636 1.00 35.47 123 ILE B C 1
ATOM 3281 O O . ILE B 1 101 ? -11.066 49.701 66.078 1.00 33.96 123 ILE B O 1
ATOM 3286 N N . GLU B 1 102 ? -12.046 48.149 64.772 1.00 37.20 124 GLU B N 1
ATOM 3287 C CA . GLU B 1 102 ? -10.802 47.622 64.224 1.00 33.14 124 GLU B CA 1
ATOM 3288 C C . GLU B 1 102 ? -10.795 47.832 62.721 1.00 34.93 124 GLU B C 1
ATOM 3289 O O . GLU B 1 102 ? -9.748 48.042 62.126 1.00 38.63 124 GLU B O 1
ATOM 3295 N N . THR B 1 103 ? -11.974 47.765 62.110 1.00 38.32 125 THR B N 1
ATOM 3296 C CA . THR B 1 103 ? -12.106 47.906 60.667 1.00 41.62 125 THR B CA 1
ATOM 3297 C C . THR B 1 103 ? -13.275 48.826 60.355 1.00 40.12 125 THR B C 1
ATOM 3298 O O . THR B 1 103 ? -14.395 48.603 60.797 1.00 39.22 125 THR B O 1
ATOM 3302 N N . LEU B 1 104 ? -13.005 49.869 59.586 1.00 32.70 126 LEU B N 1
ATOM 3303 C CA . LEU B 1 104 ? -14.020 50.859 59.288 1.00 35.54 126 LEU B CA 1
ATOM 3304 C C . LEU B 1 104 ? -14.136 51.007 57.780 1.00 33.17 126 LEU B C 1
ATOM 3305 O O . LEU B 1 104 ? -13.228 51.528 57.152 1.00 31.37 126 LEU B O 1
ATOM 3310 N N . HIS B 1 105 ? -15.230 50.520 57.195 1.00 27.99 127 HIS B N 1
ATOM 3311 C CA . HIS B 1 105 ? -15.480 50.716 55.772 1.00 35.69 127 HIS B CA 1
ATOM 3312 C C . HIS B 1 105 ? -16.434 51.868 55.585 1.00 38.35 127 HIS B C 1
ATOM 3313 O O . HIS B 1 105 ? -17.591 51.778 55.957 1.00 34.44 127 HIS B O 1
ATOM 3320 N N . ALA B 1 106 ? -15.955 52.961 55.013 1.00 33.09 128 ALA B N 1
ATOM 3321 C CA . ALA B 1 106 ? -16.815 54.121 54.838 1.00 37.03 128 ALA B CA 1
ATOM 3322 C C . ALA B 1 106 ? -16.596 54.815 53.498 1.00 35.81 128 ALA B C 1
ATOM 3323 O O . ALA B 1 106 ? -16.805 56.014 53.383 1.00 31.13 128 ALA B O 1
ATOM 3325 N N . ALA B 1 107 ? -16.197 54.049 52.488 1.00 34.50 129 ALA B N 1
ATOM 3326 C CA . ALA B 1 107 ? -16.057 54.559 51.124 1.00 38.25 129 ALA B CA 1
ATOM 3327 C C . ALA B 1 107 ? -17.383 55.033 50.519 1.00 37.96 129 ALA B C 1
ATOM 3328 O O . ALA B 1 107 ? -18.466 54.609 50.935 1.00 37.85 129 ALA B O 1
ATOM 3330 N N . ASN B 1 108 ? -17.278 55.913 49.526 1.00 32.33 130 ASN B N 1
ATOM 3331 C CA . ASN B 1 108 ? -18.434 56.398 48.782 1.00 34.50 130 ASN B CA 1
ATOM 3332 C C . ASN B 1 108 ? -19.485 57.038 49.682 1.00 40.49 130 ASN B C 1
ATOM 3333 O O . ASN B 1 108 ? -20.646 56.629 49.694 1.00 35.57 130 ASN B O 1
ATOM 3338 N N . ASN B 1 109 ? -19.058 58.038 50.444 1.00 33.83 131 ASN B N 1
ATOM 3339 C CA . ASN B 1 109 ? -19.956 58.848 51.254 1.00 33.14 131 ASN B CA 1
ATOM 3340 C C . ASN B 1 109 ? -19.666 60.329 50.949 1.00 36.72 131 ASN B C 1
ATOM 3341 O O . ASN B 1 109 ? -19.058 60.629 49.930 1.00 32.28 131 ASN B O 1
ATOM 3346 N N . ASN B 1 110 ? -20.116 61.246 51.803 1.00 30.98 132 ASN B N 1
ATOM 3347 C CA . ASN B 1 110 ? -19.754 62.655 51.689 1.00 28.17 132 ASN B CA 1
ATOM 3348 C C . ASN B 1 110 ? -18.971 63.092 52.922 1.00 27.86 132 ASN B C 1
ATOM 3349 O O . ASN B 1 110 ? -19.175 64.194 53.424 1.00 25.20 132 ASN B O 1
ATOM 3354 N N . ILE B 1 111 ? -18.095 62.225 53.419 1.00 24.56 133 ILE B N 1
ATOM 3355 C CA . ILE B 1 111 ? -17.518 62.418 54.744 1.00 24.99 133 ILE B CA 1
ATOM 3356 C C . ILE B 1 111 ? -16.486 63.554 54.791 1.00 27.50 133 ILE B C 1
ATOM 3357 O O . ILE B 1 111 ? -15.511 63.560 54.031 1.00 23.03 133 ILE B O 1
ATOM 3362 N N . SER B 1 112 ? -16.707 64.512 55.696 1.00 25.38 134 SER B N 1
ATOM 3363 C CA . SER B 1 112 ? -15.777 65.629 55.891 1.00 22.99 134 SER B CA 1
ATOM 3364 C C . SER B 1 112 ? -15.090 65.537 57.241 1.00 21.70 134 SER B C 1
ATOM 3365 O O . SER B 1 112 ? -14.077 66.192 57.463 1.00 22.81 134 SER B O 1
ATOM 3368 N N . ARG B 1 113 ? -15.678 64.762 58.149 1.00 23.43 135 ARG B N 1
ATOM 3369 C CA . ARG B 1 113 ? -15.178 64.642 59.512 1.00 26.51 135 ARG B CA 1
ATOM 3370 C C . ARG B 1 113 ? -15.380 63.224 60.037 1.00 24.38 135 ARG B C 1
ATOM 3371 O O . ARG B 1 113 ? -16.437 62.629 59.839 1.00 26.52 135 ARG B O 1
ATOM 3379 N N . VAL B 1 114 ? -14.353 62.689 60.689 1.00 25.20 136 VAL B N 1
ATOM 3380 C CA . VAL B 1 114 ? -14.441 61.394 61.349 1.00 27.72 136 VAL B CA 1
ATOM 3381 C C . VAL B 1 114 ? -13.914 61.533 62.768 1.00 28.36 136 VAL B C 1
ATOM 3382 O O . VAL B 1 114 ? -12.916 62.216 63.004 1.00 24.64 136 VAL B O 1
ATOM 3386 N N . SER B 1 115 ? -14.581 60.879 63.712 1.00 24.70 137 SER B N 1
ATOM 3387 C CA . SER B 1 115 ? -14.154 60.894 65.106 1.00 26.62 137 SER B CA 1
ATOM 3388 C C . SER B 1 115 ? -14.129 59.464 65.612 1.00 25.62 137 SER B C 1
ATOM 3389 O O . SER B 1 115 ? -15.080 58.713 65.418 1.00 32.20 137 SER B O 1
ATOM 3392 N N . CYS B 1 116 ? -13.044 59.080 66.258 1.00 26.98 138 CYS B N 1
ATOM 3393 C CA . CYS B 1 116 ? -12.920 57.719 66.747 1.00 31.09 138 CYS B CA 1
ATOM 3394 C C . CYS B 1 116 ? -12.449 57.780 68.179 1.00 28.42 138 CYS B C 1
ATOM 3395 O O . CYS B 1 116 ? -11.476 58.457 68.477 1.00 24.17 138 CYS B O 1
ATOM 3398 N N . SER B 1 117 ? -13.158 57.105 69.076 1.00 40.58 139 SER B N 1
ATOM 3399 C CA . SER B 1 117 ? -12.667 56.948 70.437 1.00 46.48 139 SER B CA 1
ATOM 3400 C C . SER B 1 117 ? -11.301 56.299 70.322 1.00 47.55 139 SER B C 1
ATOM 3401 O O . SER B 1 117 ? -11.116 55.388 69.521 1.00 55.30 139 SER B O 1
ATOM 3404 N N . ARG B 1 118 ? -10.332 56.783 71.087 1.00 46.08 140 ARG B N 1
ATOM 3405 C CA . ARG B 1 118 ? -9.002 56.197 71.050 1.00 54.42 140 ARG B CA 1
ATOM 3406 C C . ARG B 1 118 ? -9.066 54.825 71.717 1.00 70.40 140 ARG B C 1
ATOM 3407 O O . ARG B 1 118 ? -9.584 54.697 72.823 1.00 77.26 140 ARG B O 1
ATOM 3415 N N . GLY B 1 119 ? -8.562 53.802 71.034 1.00 74.62 141 GLY B N 1
ATOM 3416 C CA . GLY B 1 119 ? -8.574 52.448 71.561 1.00 68.00 141 GLY B CA 1
ATOM 3417 C C . GLY B 1 119 ? -7.166 51.936 71.787 1.00 65.26 141 GLY B C 1
ATOM 3418 O O . GLY B 1 119 ? -6.196 52.671 71.599 1.00 60.99 141 GLY B O 1
ATOM 3419 N N . GLN B 1 120 ? -7.053 50.672 72.185 1.00 57.93 142 GLN B N 1
ATOM 3420 C CA . GLN B 1 120 ? -5.754 50.052 72.431 1.00 55.98 142 GLN B CA 1
ATOM 3421 C C . GLN B 1 120 ? -5.372 49.159 71.251 1.00 47.19 142 GLN B C 1
ATOM 3422 O O . GLN B 1 120 ? -4.219 48.751 71.112 1.00 51.52 142 GLN B O 1
ATOM 3428 N N . GLY B 1 121 ? -6.346 48.858 70.402 1.00 51.34 143 GLY B N 1
ATOM 3429 C CA . GLY B 1 121 ? -6.097 48.055 69.218 1.00 49.74 143 GLY B CA 1
ATOM 3430 C C . GLY B 1 121 ? -5.578 48.900 68.065 1.00 42.06 143 GLY B C 1
ATOM 3431 O O . GLY B 1 121 ? -5.128 50.023 68.260 1.00 45.54 143 GLY B O 1
ATOM 3432 N N . LYS B 1 122 ? -5.621 48.347 66.863 1.00 45.54 144 LYS B N 1
ATOM 3433 C CA . LYS B 1 122 ? -5.195 49.070 65.679 1.00 43.35 144 LYS B CA 1
ATOM 3434 C C . LYS B 1 122 ? -6.397 49.196 64.770 1.00 36.50 144 LYS B C 1
ATOM 3435 O O . LYS B 1 122 ? -7.360 48.451 64.909 1.00 42.89 144 LYS B O 1
ATOM 3441 N N . LYS B 1 123 ? -6.328 50.140 63.843 1.00 38.74 145 LYS B N 1
ATOM 3442 C CA . LYS B 1 123 ? -7.463 50.465 62.989 1.00 41.28 145 LYS B CA 1
ATOM 3443 C C . LYS B 1 123 ? -7.074 50.315 61.530 1.00 32.13 145 LYS B C 1
ATOM 3444 O O . LYS B 1 123 ? -5.989 50.723 61.125 1.00 38.20 145 LYS B O 1
ATOM 3450 N N . ASN B 1 124 ? -7.975 49.738 60.755 1.00 35.12 146 ASN B N 1
ATOM 3451 C CA . ASN B 1 124 ? -7.910 49.786 59.312 1.00 30.49 146 ASN B CA 1
ATOM 3452 C C . ASN B 1 124 ? -9.049 50.690 58.888 1.00 34.44 146 ASN B C 1
ATOM 3453 O O . ASN B 1 124 ? -10.195 50.464 59.265 1.00 37.33 146 ASN B O 1
ATOM 3458 N N . ILE B 1 125 ? -8.723 51.736 58.140 1.00 33.32 147 ILE B N 1
ATOM 3459 C CA . ILE B 1 125 ? -9.679 52.780 57.807 1.00 32.36 147 ILE B CA 1
ATOM 3460 C C . ILE B 1 125 ? -9.793 52.947 56.290 1.00 31.56 147 ILE B C 1
ATOM 3461 O O . ILE B 1 125 ? -8.812 53.279 55.615 1.00 29.93 147 ILE B O 1
ATOM 3466 N N . TYR B 1 126 ? -10.996 52.723 55.770 1.00 25.86 148 TYR B N 1
ATOM 3467 C CA . TYR B 1 126 ? -11.264 52.800 54.339 1.00 31.72 148 TYR B CA 1
ATOM 3468 C C . TYR B 1 126 ? -12.149 54.003 54.060 1.00 32.57 148 TYR B C 1
ATOM 3469 O O . TYR B 1 126 ? -13.337 53.983 54.354 1.00 26.89 148 TYR B O 1
ATOM 3478 N N . LEU B 1 127 ? -11.575 55.062 53.507 1.00 29.06 149 LEU B N 1
ATOM 3479 C CA . LEU B 1 127 ? -12.343 56.279 53.284 1.00 34.01 149 LEU B CA 1
ATOM 3480 C C . LEU B 1 127 ? -12.287 56.750 51.831 1.00 34.92 149 LEU B C 1
ATOM 3481 O O . LEU B 1 127 ? -12.489 57.932 51.552 1.00 31.02 149 LEU B O 1
ATOM 3486 N N . ALA B 1 128 ? -12.027 55.837 50.900 1.00 30.40 150 ALA B N 1
ATOM 3487 C CA . ALA B 1 128 ? -11.977 56.217 49.485 1.00 30.67 150 ALA B CA 1
ATOM 3488 C C . ALA B 1 128 ? -13.256 56.944 49.082 1.00 34.16 150 ALA B C 1
ATOM 3489 O O . ALA B 1 128 ? -14.351 56.591 49.539 1.00 26.64 150 ALA B O 1
ATOM 3491 N N . ASN B 1 129 ? -13.098 57.970 48.242 1.00 25.43 151 ASN B N 1
ATOM 3492 C CA . ASN B 1 129 ? -14.215 58.695 47.642 1.00 32.02 151 ASN B CA 1
ATOM 3493 C C . ASN B 1 129 ? -15.079 59.418 48.655 1.00 27.83 151 ASN B C 1
ATOM 3494 O O . ASN B 1 129 ? -16.278 59.157 48.782 1.00 25.98 151 ASN B O 1
ATOM 3499 N N . ASN B 1 130 ? -14.452 60.334 49.382 1.00 27.44 152 ASN B N 1
ATOM 3500 C CA . ASN B 1 130 ? -15.139 61.145 50.365 1.00 25.25 152 ASN B CA 1
ATOM 3501 C C . ASN B 1 130 ? -14.670 62.595 50.221 1.00 25.20 152 ASN B C 1
ATOM 3502 O O . ASN B 1 130 ? -14.101 62.948 49.196 1.00 26.98 152 ASN B O 1
ATOM 3507 N N . LYS B 1 131 ? -14.907 63.431 51.224 1.00 25.02 153 LYS B N 1
ATOM 3508 C CA . LYS B 1 131 ? -14.622 64.859 51.087 1.00 30.96 153 LYS B CA 1
ATOM 3509 C C . LYS B 1 131 ? -13.618 65.355 52.127 1.00 26.14 153 LYS B C 1
ATOM 3510 O O . LYS B 1 131 ? -13.702 66.500 52.585 1.00 23.15 153 LYS B O 1
ATOM 3516 N N . ILE B 1 132 ? -12.688 64.488 52.509 1.00 22.04 154 ILE B N 1
ATOM 3517 C CA . ILE B 1 132 ? -11.620 64.854 53.439 1.00 24.28 154 ILE B CA 1
ATOM 3518 C C . ILE B 1 132 ? -10.683 65.846 52.737 1.00 22.98 154 ILE B C 1
ATOM 3519 O O . ILE B 1 132 ? -10.349 65.674 51.559 1.00 19.92 154 ILE B O 1
ATOM 3524 N N . THR B 1 133 ? -10.248 66.877 53.448 1.00 21.33 155 THR B N 1
ATOM 3525 C CA . THR B 1 133 ? -9.412 67.895 52.823 1.00 27.90 155 THR B CA 1
ATOM 3526 C C . THR B 1 133 ? -8.041 68.020 53.493 1.00 22.13 155 THR B C 1
ATOM 3527 O O . THR B 1 133 ? -7.076 68.381 52.846 1.00 26.22 155 THR B O 1
ATOM 3531 N N . MET B 1 134 ? -7.960 67.724 54.786 1.00 21.80 156 MET B N 1
ATOM 3532 C CA . MET B 1 134 ? -6.671 67.689 55.473 1.00 26.49 156 MET B CA 1
ATOM 3533 C C . MET B 1 134 ? -6.723 66.576 56.510 1.00 28.22 156 MET B C 1
ATOM 3534 O O . MET B 1 134 ? -7.802 66.085 56.834 1.00 24.30 156 MET B O 1
ATOM 3539 N N . LEU B 1 135 ? -5.573 66.137 57.013 1.00 22.61 157 LEU B N 1
ATOM 3540 C CA . LEU B 1 135 ? -5.586 65.000 57.924 1.00 23.84 157 LEU B CA 1
ATOM 3541 C C . LEU B 1 135 ? -6.323 65.320 59.231 1.00 25.86 157 LEU B C 1
ATOM 3542 O O . LEU B 1 135 ? -6.933 64.434 59.829 1.00 22.64 157 LEU B O 1
ATOM 3547 N N . ARG B 1 136 ? -6.292 66.578 59.671 1.00 21.67 158 ARG B N 1
ATOM 3548 C CA . ARG B 1 136 ? -6.989 66.949 60.911 1.00 22.31 158 ARG B CA 1
ATOM 3549 C C . ARG B 1 136 ? -8.511 66.789 60.843 1.00 23.09 158 ARG B C 1
ATOM 3550 O O . ARG B 1 136 ? -9.192 66.888 61.869 1.00 24.07 158 ARG B O 1
ATOM 3558 N N . ASP B 1 137 ? -9.056 66.566 59.650 1.00 20.93 159 ASP B N 1
ATOM 3559 C CA . ASP B 1 137 ? -10.486 66.244 59.540 1.00 24.19 159 ASP B CA 1
ATOM 3560 C C . ASP B 1 137 ? -10.812 64.951 60.295 1.00 23.57 159 ASP B C 1
ATOM 3561 O O . ASP B 1 137 ? -11.935 64.768 60.753 1.00 27.21 159 ASP B O 1
ATOM 3566 N N . LEU B 1 138 ? -9.833 64.051 60.384 1.00 23.54 160 LEU B N 1
ATOM 3567 C CA . LEU B 1 138 ? -9.902 62.891 61.270 1.00 23.57 160 LEU B CA 1
ATOM 3568 C C . LEU B 1 138 ? -9.463 63.352 62.639 1.00 25.26 160 LEU B C 1
ATOM 3569 O O . LEU B 1 138 ? -8.471 64.067 62.741 1.00 23.08 160 LEU B O 1
ATOM 3574 N N . ASP B 1 139 ? -10.160 62.963 63.704 1.00 24.58 161 ASP B N 1
ATOM 3575 C CA . ASP B 1 139 ? -9.768 63.493 65.011 1.00 26.18 161 ASP B CA 1
ATOM 3576 C C . ASP B 1 139 ? -8.609 62.690 65.594 1.00 24.64 161 ASP B C 1
ATOM 3577 O O . ASP B 1 139 ? -8.148 61.724 64.988 1.00 22.36 161 ASP B O 1
ATOM 3582 N N . GLU B 1 140 ? -8.102 63.121 66.740 1.00 28.88 162 GLU B N 1
ATOM 3583 C CA . GLU B 1 140 ? -6.916 62.502 67.326 1.00 33.93 162 GLU B CA 1
ATOM 3584 C C . GLU B 1 140 ? -7.042 60.979 67.397 1.00 29.96 162 GLU B C 1
ATOM 3585 O O . GLU B 1 140 ? -6.156 60.249 66.946 1.00 27.68 162 GLU B O 1
ATOM 3591 N N . GLY B 1 141 ? -8.137 60.502 67.976 1.00 29.07 163 GLY B N 1
ATOM 3592 C CA . GLY B 1 141 ? -8.389 59.071 68.066 1.00 31.95 163 GLY B CA 1
ATOM 3593 C C . GLY B 1 141 ? -8.307 58.347 66.727 1.00 32.73 163 GLY B C 1
ATOM 3594 O O . GLY B 1 141 ? -7.740 57.260 66.641 1.00 30.18 163 GLY B O 1
ATOM 3595 N N . CYS B 1 142 ? -8.859 58.942 65.671 1.00 27.52 164 CYS B N 1
ATOM 3596 C CA . CYS B 1 142 ? -8.812 58.309 64.350 1.00 24.59 164 CYS B CA 1
ATOM 3597 C C . CYS B 1 142 ? -7.400 58.235 63.792 1.00 28.22 164 CYS B C 1
ATOM 3598 O O . CYS B 1 142 ? -7.126 57.444 62.900 1.00 32.47 164 CYS B O 1
ATOM 3601 N N . ARG B 1 143 ? -6.507 59.076 64.287 1.00 28.75 165 ARG B N 1
ATOM 3602 C CA . ARG B 1 143 ? -5.143 59.090 63.764 1.00 27.77 165 ARG B CA 1
ATOM 3603 C C . ARG B 1 143 ? -4.180 58.342 64.682 1.00 29.13 165 ARG B C 1
ATOM 3604 O O . ARG B 1 143 ? -2.966 58.388 64.503 1.00 31.85 165 ARG B O 1
ATOM 3612 N N . SER B 1 144 ? -4.749 57.641 65.656 1.00 26.75 166 SER B N 1
ATOM 3613 C CA . SER B 1 144 ? -3.979 56.910 66.646 1.00 33.67 166 SER B CA 1
ATOM 3614 C C . SER B 1 144 ? -3.971 55.419 66.316 1.00 25.76 166 SER B C 1
ATOM 3615 O O . SER B 1 144 ? -5.022 54.820 66.130 1.00 26.74 166 SER B O 1
ATOM 3618 N N . ARG B 1 145 ? -2.774 54.846 66.239 1.00 29.48 167 ARG B N 1
ATOM 3619 C CA . ARG B 1 145 ? -2.581 53.409 66.035 1.00 33.60 167 ARG B CA 1
ATOM 3620 C C . ARG B 1 145 ? -3.273 52.902 64.781 1.00 34.35 167 ARG B C 1
ATOM 3621 O O . ARG B 1 145 ? -3.833 51.814 64.766 1.00 34.70 167 ARG B O 1
ATOM 3629 N N . VAL B 1 146 ? -3.210 53.693 63.717 1.00 34.11 168 VAL B N 1
ATOM 3630 C CA . VAL B 1 146 ? -3.725 53.266 62.432 1.00 29.84 168 VAL B CA 1
ATOM 3631 C C . VAL B 1 146 ? -2.713 52.355 61.749 1.00 34.52 168 VAL B C 1
ATOM 3632 O O . VAL B 1 146 ? -1.516 52.638 61.730 1.00 33.16 168 VAL B O 1
ATOM 3636 N N . GLN B 1 147 ? -3.211 51.261 61.181 1.00 28.94 169 GLN B N 1
ATOM 3637 C CA . GLN B 1 147 ? -2.377 50.307 60.471 1.00 28.54 169 GLN B CA 1
ATOM 3638 C C . GLN B 1 147 ? -2.558 50.441 58.963 1.00 29.14 169 GLN B C 1
ATOM 3639 O O . GLN B 1 147 ? -1.605 50.341 58.200 1.00 37.09 169 GLN B O 1
ATOM 3645 N N . TYR B 1 148 ? -3.790 50.661 58.531 1.00 32.87 170 TYR B N 1
ATOM 3646 C CA . TYR B 1 148 ? -4.074 50.832 57.110 1.00 32.25 170 TYR B CA 1
ATOM 3647 C C . TYR B 1 148 ? -4.981 52.043 56.953 1.00 30.19 170 TYR B C 1
ATOM 3648 O O . TYR B 1 148 ? -5.973 52.169 57.659 1.00 33.86 170 TYR B O 1
ATOM 3657 N N . LEU B 1 149 ? -4.632 52.944 56.042 1.00 29.41 171 LEU B N 1
ATOM 3658 C CA . LEU B 1 149 ? -5.412 54.160 55.840 1.00 28.65 171 LEU B CA 1
ATOM 3659 C C . LEU B 1 149 ? -5.545 54.443 54.355 1.00 28.43 171 LEU B C 1
ATOM 3660 O O . LEU B 1 149 ? -4.552 54.736 53.686 1.00 25.18 171 LEU B O 1
ATOM 3665 N N . ASP B 1 150 ? -6.772 54.340 53.851 1.00 25.43 172 ASP B N 1
ATOM 3666 C CA . ASP B 1 150 ? -7.078 54.646 52.455 1.00 25.37 172 ASP B CA 1
ATOM 3667 C C . ASP B 1 150 ? -7.857 55.965 52.336 1.00 26.45 172 ASP B C 1
ATOM 3668 O O . ASP B 1 150 ? -9.017 56.057 52.733 1.00 29.33 172 ASP B O 1
ATOM 3673 N N . LEU B 1 151 ? -7.186 56.988 51.808 1.00 25.53 173 LEU B N 1
ATOM 3674 C CA . LEU B 1 151 ? -7.773 58.307 51.610 1.00 22.66 173 LEU B CA 1
ATOM 3675 C C . LEU B 1 151 ? -7.768 58.704 50.135 1.00 30.57 173 LEU B C 1
ATOM 3676 O O . LEU B 1 151 ? -7.921 59.886 49.798 1.00 27.27 173 LEU B O 1
ATOM 3681 N N . LYS B 1 152 ? -7.613 57.723 49.249 1.00 27.26 174 LYS B N 1
ATOM 3682 C CA . LYS B 1 152 ? -7.665 58.009 47.819 1.00 31.28 174 LYS B CA 1
ATOM 3683 C C . LYS B 1 152 ? -8.996 58.670 47.445 1.00 27.10 174 LYS B C 1
ATOM 3684 O O . LYS B 1 152 ? -10.014 58.466 48.102 1.00 25.12 174 LYS B O 1
ATOM 3690 N N . LEU B 1 153 ? -8.974 59.479 46.397 1.00 23.91 175 LEU B N 1
ATOM 3691 C CA . LEU B 1 153 ? -10.190 60.071 45.846 1.00 29.16 175 LEU B CA 1
ATOM 3692 C C . LEU B 1 153 ? -10.946 60.926 46.859 1.00 29.69 175 LEU B C 1
ATOM 3693 O O . LEU B 1 153 ? -12.171 60.874 46.944 1.00 30.76 175 LEU B O 1
ATOM 3698 N N . ASN B 1 154 ? -10.213 61.713 47.634 1.00 27.23 176 ASN B N 1
ATOM 3699 C CA . ASN B 1 154 ? -10.847 62.702 48.478 1.00 30.81 176 ASN B CA 1
ATOM 3700 C C . ASN B 1 154 ? -10.509 64.082 47.910 1.00 34.98 176 ASN B C 1
ATOM 3701 O O . ASN B 1 154 ? -10.392 64.223 46.702 1.00 29.86 176 ASN B O 1
ATOM 3706 N N . GLU B 1 155 ? -10.363 65.088 48.766 1.00 25.87 177 GLU B N 1
ATOM 3707 C CA . GLU B 1 155 ? -10.119 66.444 48.305 1.00 33.40 177 GLU B CA 1
ATOM 3708 C C . GLU B 1 155 ? -8.962 67.038 49.085 1.00 28.21 177 GLU B C 1
ATOM 3709 O O . GLU B 1 155 ? -8.970 68.214 49.423 1.00 21.74 177 GLU B O 1
ATOM 3715 N N . ILE B 1 156 ? -7.974 66.208 49.385 1.00 24.15 178 ILE B N 1
ATOM 3716 C CA . ILE B 1 156 ? -6.877 66.639 50.232 1.00 24.29 178 ILE B CA 1
ATOM 3717 C C . ILE B 1 156 ? -5.936 67.534 49.444 1.00 22.70 178 ILE B C 1
ATOM 3718 O O . ILE B 1 156 ? -5.526 67.186 48.337 1.00 21.42 178 ILE B O 1
ATOM 3723 N N . ASP B 1 157 ? -5.617 68.704 49.998 1.00 26.57 179 ASP B N 1
ATOM 3724 C CA . ASP B 1 157 ? -4.732 69.635 49.296 1.00 28.06 179 ASP B CA 1
ATOM 3725 C C . ASP B 1 157 ? -3.405 69.851 50.016 1.00 26.50 179 ASP B C 1
ATOM 3726 O O . ASP B 1 157 ? -2.524 70.546 49.513 1.00 25.00 179 ASP B O 1
ATOM 3731 N N . THR B 1 158 ? -3.253 69.248 51.186 1.00 24.17 180 THR B N 1
ATOM 3732 C CA . THR B 1 158 ? -1.958 69.253 51.846 1.00 26.49 180 THR B CA 1
ATOM 3733 C C . THR B 1 158 ? -1.888 68.089 52.815 1.00 24.05 180 THR B C 1
ATOM 3734 O O . THR B 1 158 ? -2.904 67.663 53.361 1.00 23.72 180 THR B O 1
ATOM 3738 N N . VAL B 1 159 ? -0.685 67.573 53.022 1.00 26.75 181 VAL B N 1
ATOM 3739 C CA . VAL B 1 159 ? -0.477 66.450 53.926 1.00 29.02 181 VAL B CA 1
ATOM 3740 C C . VAL B 1 159 ? 0.528 66.832 54.994 1.00 28.36 181 VAL B C 1
ATOM 3741 O O . VAL B 1 159 ? 1.656 67.184 54.686 1.00 29.38 181 VAL B O 1
ATOM 3745 N N . ASN B 1 160 ? 0.119 66.746 56.249 1.00 28.58 182 ASN B N 1
ATOM 3746 C CA . ASN B 1 160 ? 1.027 66.967 57.364 1.00 26.32 182 ASN B CA 1
ATOM 3747 C C . ASN B 1 160 ? 1.281 65.635 58.080 1.00 26.17 182 ASN B C 1
ATOM 3748 O O . ASN B 1 160 ? 0.422 65.161 58.813 1.00 29.13 182 ASN B O 1
ATOM 3753 N N . PHE B 1 161 ? 2.448 65.031 57.846 1.00 27.97 183 PHE B N 1
ATOM 3754 C CA . PHE B 1 161 ? 2.781 63.728 58.417 1.00 31.44 183 PHE B CA 1
ATOM 3755 C C . PHE B 1 161 ? 2.730 63.740 59.940 1.00 32.89 183 PHE B C 1
ATOM 3756 O O . PHE B 1 161 ? 2.496 62.712 60.570 1.00 31.27 183 PHE B O 1
ATOM 3764 N N . ALA B 1 162 ? 2.987 64.890 60.542 1.00 32.41 184 ALA B N 1
ATOM 3765 C CA . ALA B 1 162 ? 2.988 64.969 61.993 1.00 31.66 184 ALA B CA 1
ATOM 3766 C C . ALA B 1 162 ? 1.609 64.603 62.554 1.00 29.88 184 ALA B C 1
ATOM 3767 O O . ALA B 1 162 ? 1.508 64.165 63.694 1.00 29.71 184 ALA B O 1
ATOM 3769 N N . GLU B 1 163 ? 0.555 64.772 61.758 1.00 24.23 185 GLU B N 1
ATOM 3770 C CA . GLU B 1 163 ? -0.810 64.412 62.196 1.00 26.42 185 GLU B CA 1
ATOM 3771 C C . GLU B 1 163 ? -0.938 62.902 62.454 1.00 29.51 185 GLU B C 1
ATOM 3772 O O . GLU B 1 163 ? -1.806 62.454 63.197 1.00 29.94 185 GLU B O 1
ATOM 3778 N N . LEU B 1 164 ? -0.050 62.124 61.855 1.00 23.22 186 LEU B N 1
ATOM 3779 C CA . LEU B 1 164 ? -0.045 60.678 62.023 1.00 25.48 186 LEU B CA 1
ATOM 3780 C C . LEU B 1 164 ? 1.042 60.211 63.010 1.00 31.73 186 LEU B C 1
ATOM 3781 O O . LEU B 1 164 ? 1.418 59.037 63.033 1.00 29.07 186 LEU B O 1
ATOM 3786 N N . ALA B 1 165 ? 1.531 61.134 63.835 1.00 27.35 187 ALA B N 1
ATOM 3787 C CA . ALA B 1 165 ? 2.547 60.817 64.837 1.00 32.23 187 ALA B CA 1
ATOM 3788 C C . ALA B 1 165 ? 2.134 59.627 65.712 1.00 33.91 187 ALA B C 1
ATOM 3789 O O . ALA B 1 165 ? 2.952 58.760 66.031 1.00 30.08 187 ALA B O 1
ATOM 3791 N N . ALA B 1 166 ? 0.862 59.582 66.093 1.00 28.94 188 ALA B N 1
ATOM 3792 C CA . ALA B 1 166 ? 0.376 58.529 66.984 1.00 39.92 188 ALA B CA 1
ATOM 3793 C C . ALA B 1 166 ? 0.192 57.199 66.254 1.00 35.38 188 ALA B C 1
ATOM 3794 O O . ALA B 1 166 ? -0.260 56.220 66.839 1.00 32.67 188 ALA B O 1
ATOM 3796 N N . SER B 1 167 ? 0.533 57.171 64.969 1.00 27.93 189 SER B N 1
ATOM 3797 C CA . SER B 1 167 ? 0.566 55.927 64.210 1.00 28.18 189 SER B CA 1
ATOM 3798 C C . SER B 1 167 ? 1.976 55.614 63.703 1.00 32.60 189 SER B C 1
ATOM 3799 O O . SER B 1 167 ? 2.153 54.784 62.809 1.00 30.81 189 SER B O 1
ATOM 3802 N N . SER B 1 168 ? 2.980 56.273 64.264 1.00 27.98 190 SER B N 1
ATOM 3803 C CA . SER B 1 168 ? 4.346 56.106 63.783 1.00 37.87 190 SER B CA 1
ATOM 3804 C C . SER B 1 168 ? 4.805 54.657 63.892 1.00 41.40 190 SER B C 1
ATOM 3805 O O . SER B 1 168 ? 5.615 54.199 63.096 1.00 41.07 190 SER B O 1
ATOM 3808 N N . ASP B 1 169 ? 4.280 53.929 64.870 1.00 36.84 191 ASP B N 1
ATOM 3809 C CA . ASP B 1 169 ? 4.739 52.565 65.102 1.00 45.84 191 ASP B CA 1
ATOM 3810 C C . ASP B 1 169 ? 3.771 51.518 64.562 1.00 41.86 191 ASP B C 1
ATOM 3811 O O . ASP B 1 169 ? 4.022 50.326 64.691 1.00 42.01 191 ASP B O 1
ATOM 3816 N N . THR B 1 170 ? 2.665 51.953 63.965 1.00 39.45 192 THR B N 1
ATOM 3817 C CA . THR B 1 170 ? 1.649 51.011 63.489 1.00 40.80 192 THR B CA 1
ATOM 3818 C C . THR B 1 170 ? 1.344 51.115 61.993 1.00 36.80 192 THR B C 1
ATOM 3819 O O . THR B 1 170 ? 0.923 50.138 61.382 1.00 32.40 192 THR B O 1
ATOM 3823 N N . LEU B 1 171 ? 1.535 52.290 61.403 1.00 38.57 193 LEU B N 1
ATOM 3824 C CA . LEU B 1 171 ? 1.074 52.519 60.031 1.00 35.69 193 LEU B CA 1
ATOM 3825 C C . LEU B 1 171 ? 1.877 51.688 59.041 1.00 35.82 193 LEU B C 1
ATOM 3826 O O . LEU B 1 171 ? 3.103 51.788 58.979 1.00 39.84 193 LEU B O 1
ATOM 3831 N N . GLU B 1 172 ? 1.174 50.875 58.260 1.00 34.52 194 GLU B N 1
ATOM 3832 C CA . GLU B 1 172 ? 1.809 50.030 57.251 1.00 33.14 194 GLU B CA 1
ATOM 3833 C C . GLU B 1 172 ? 1.471 50.457 55.813 1.00 32.59 194 GLU B C 1
ATOM 3834 O O . GLU B 1 172 ? 2.285 50.280 54.914 1.00 34.06 194 GLU B O 1
ATOM 3840 N N . HIS B 1 173 ? 0.280 51.010 55.598 1.00 30.75 195 HIS B N 1
ATOM 3841 C CA . HIS B 1 173 ? -0.148 51.413 54.259 1.00 35.11 195 HIS B CA 1
ATOM 3842 C C . HIS B 1 173 ? -0.878 52.750 54.294 1.00 34.61 195 HIS B C 1
ATOM 3843 O O . HIS B 1 173 ? -1.836 52.923 55.043 1.00 34.67 195 HIS B O 1
ATOM 3850 N N . LEU B 1 174 ? -0.432 53.677 53.453 1.00 28.16 196 LEU B N 1
ATOM 3851 C CA . LEU B 1 174 ? -1.029 55.003 53.365 1.00 25.94 196 LEU B CA 1
ATOM 3852 C C . LEU B 1 174 ? -1.293 55.302 51.899 1.00 30.08 196 LEU B C 1
ATOM 3853 O O . LEU B 1 174 ? -0.359 55.409 51.103 1.00 31.44 196 LEU B O 1
ATOM 3858 N N . ASN B 1 175 ? -2.569 55.420 51.536 1.00 26.30 197 ASN B N 1
ATOM 3859 C CA . ASN B 1 175 ? -2.943 55.675 50.153 1.00 24.03 197 ASN B CA 1
ATOM 3860 C C . ASN B 1 175 ? -3.587 57.047 50.075 1.00 30.26 197 ASN B C 1
ATOM 3861 O O . ASN B 1 175 ? -4.625 57.292 50.679 1.00 26.51 197 ASN B O 1
ATOM 3866 N N . LEU B 1 176 ? -2.932 57.943 49.347 1.00 28.55 198 LEU B N 1
ATOM 3867 C CA . LEU B 1 176 ? -3.376 59.322 49.193 1.00 25.79 198 LEU B CA 1
ATOM 386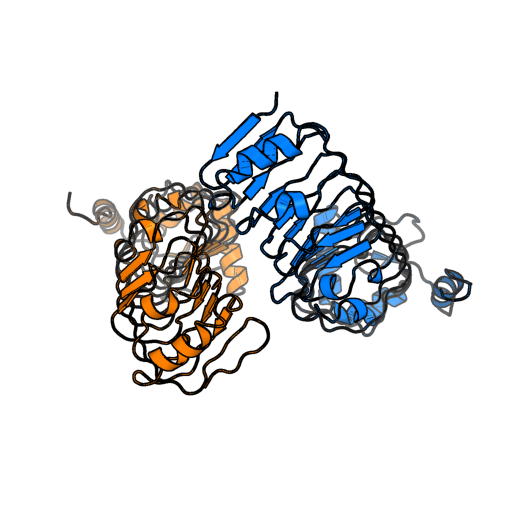8 C C . LEU B 1 176 ? -3.524 59.672 47.713 1.00 27.41 198 LEU B C 1
ATOM 3869 O O . LEU B 1 176 ? -3.520 60.845 47.348 1.00 24.17 198 LEU B O 1
ATOM 3874 N N . GLN B 1 177 ? -3.654 58.655 46.864 1.00 23.60 199 GLN B N 1
ATOM 3875 C CA . GLN B 1 177 ? -3.705 58.859 45.417 1.00 25.93 199 GLN B CA 1
ATOM 3876 C C . GLN B 1 177 ? -4.982 59.577 44.987 1.00 25.00 199 GLN B C 1
ATOM 3877 O O . GLN B 1 177 ? -5.997 59.514 45.667 1.00 29.78 199 GLN B O 1
ATOM 3883 N N . TYR B 1 178 ? -4.917 60.274 43.856 1.00 23.71 200 TYR B N 1
ATOM 3884 C CA . TYR B 1 178 ? -6.061 61.017 43.340 1.00 26.83 200 TYR B CA 1
ATOM 3885 C C . TYR B 1 178 ? -6.647 61.967 44.372 1.00 29.38 200 TYR B C 1
ATOM 3886 O O . TYR B 1 178 ? -7.828 61.898 44.703 1.00 28.03 200 TYR B O 1
ATOM 3895 N N . ASN B 1 179 ? -5.797 62.840 44.900 1.00 25.99 201 ASN B N 1
ATOM 3896 C CA . ASN B 1 179 ? -6.281 63.975 45.668 1.00 27.14 201 ASN B CA 1
ATOM 3897 C C . ASN B 1 179 ? -5.808 65.243 44.954 1.00 30.49 201 ASN B C 1
ATOM 3898 O O . ASN B 1 179 ? -5.737 65.250 43.733 1.00 27.35 201 ASN B O 1
ATOM 3903 N N . PHE B 1 180 ? -5.499 66.307 45.685 1.00 24.80 202 PHE B N 1
ATOM 3904 C CA . PHE B 1 180 ? -5.070 67.553 45.057 1.00 22.19 202 PHE B CA 1
ATOM 3905 C C . PHE B 1 180 ? -3.949 68.111 45.898 1.00 22.27 202 PHE B C 1
ATOM 3906 O O . PHE B 1 180 ? -3.900 69.298 46.179 1.00 22.83 202 PHE B O 1
ATOM 3914 N N . ILE B 1 181 ? -3.059 67.225 46.316 1.00 28.92 203 ILE B N 1
ATOM 3915 C CA . ILE B 1 181 ? -2.054 67.570 47.298 1.00 22.11 203 ILE B CA 1
ATOM 3916 C C . ILE B 1 181 ? -0.942 68.410 46.676 1.00 25.08 203 ILE B C 1
ATOM 3917 O O . ILE B 1 181 ? -0.244 67.970 45.766 1.00 26.49 203 ILE B O 1
ATOM 3922 N N . TYR B 1 182 ? -0.790 69.633 47.163 1.00 24.85 204 TYR B N 1
ATOM 3923 C CA . TYR B 1 182 ? 0.292 70.497 46.700 1.00 28.57 204 TYR B CA 1
ATOM 3924 C C . TYR B 1 182 ? 1.586 70.059 47.327 1.00 30.98 204 TYR B C 1
ATOM 3925 O O . TYR B 1 182 ? 2.602 69.949 46.652 1.00 30.03 204 TYR B O 1
ATOM 3934 N N . ASP B 1 183 ? 1.554 69.810 48.630 1.00 24.47 205 ASP B N 1
ATOM 3935 C CA . ASP B 1 183 ? 2.791 69.566 49.340 1.00 28.23 205 ASP B CA 1
ATOM 3936 C C . ASP B 1 183 ? 2.604 68.650 50.538 1.00 30.24 205 ASP B C 1
ATOM 3937 O O . ASP B 1 183 ? 1.500 68.495 51.065 1.00 31.31 205 ASP B O 1
ATOM 3942 N N . VAL B 1 184 ? 3.712 68.048 50.953 1.00 32.24 206 VAL B N 1
ATOM 3943 C CA . VAL B 1 184 ? 3.776 67.225 52.152 1.00 29.51 206 VAL B CA 1
ATOM 3944 C C . VAL B 1 184 ? 4.758 67.874 53.120 1.00 34.04 206 VAL B C 1
ATOM 3945 O O . VAL B 1 184 ? 5.820 68.337 52.713 1.00 35.32 206 VAL B O 1
ATOM 3949 N N . LYS B 1 185 ? 4.395 67.919 54.397 1.00 25.25 207 LYS B N 1
ATOM 3950 C CA . LYS B 1 185 ? 5.260 68.497 55.424 1.00 28.80 207 LYS B CA 1
ATOM 3951 C C . LYS B 1 185 ? 5.310 67.551 56.609 1.00 33.20 207 LYS B C 1
ATOM 3952 O O . LYS B 1 185 ? 4.464 66.670 56.730 1.00 27.98 207 LYS B O 1
ATOM 3958 N N . GLY B 1 186 ? 6.297 67.730 57.480 1.00 34.70 208 GLY B N 1
ATOM 3959 C CA . GLY B 1 186 ? 6.362 66.960 58.707 1.00 39.15 208 GLY B CA 1
ATOM 3960 C C . GLY B 1 186 ? 7.337 65.798 58.653 1.00 46.57 208 GLY B C 1
ATOM 3961 O O . GLY B 1 186 ? 7.581 65.213 57.601 1.00 51.08 208 GLY B O 1
ATOM 3962 N N . GLN B 1 187 ? 7.870 65.455 59.819 1.00 42.09 209 GLN B N 1
ATOM 3963 C CA . GLN B 1 187 ? 8.917 64.457 59.944 1.00 49.42 209 GLN B CA 1
ATOM 3964 C C . GLN B 1 187 ? 8.498 63.453 61.003 1.00 48.68 209 GLN B C 1
ATOM 3965 O O . GLN B 1 187 ? 8.432 63.783 62.179 1.00 49.74 209 GLN B O 1
ATOM 3971 N N . VAL B 1 188 ? 8.183 62.235 60.584 1.00 44.61 210 VAL B N 1
ATOM 3972 C CA . VAL B 1 188 ? 7.842 61.181 61.521 1.00 43.93 210 VAL B CA 1
ATOM 3973 C C . VAL B 1 188 ? 8.491 59.896 61.041 1.00 43.81 210 VAL B C 1
ATOM 3974 O O . VAL B 1 188 ? 8.533 59.622 59.845 1.00 41.74 210 VAL B O 1
ATOM 3978 N N . VAL B 1 189 ? 9.009 59.118 61.980 1.00 35.22 211 VAL B N 1
ATOM 3979 C CA . VAL B 1 189 ? 9.600 57.833 61.657 1.00 45.14 211 VAL B CA 1
ATOM 3980 C C . VAL B 1 189 ? 8.498 56.791 61.594 1.00 42.36 211 VAL B C 1
ATOM 3981 O O . VAL B 1 189 ? 8.048 56.284 62.621 1.00 37.97 211 VAL B O 1
ATOM 3985 N N . PHE B 1 190 ? 8.051 56.488 60.383 1.00 41.06 212 PHE B N 1
ATOM 3986 C CA . PHE B 1 190 ? 7.040 55.461 60.185 1.00 39.67 212 PHE B CA 1
ATOM 3987 C C . PHE B 1 190 ? 7.752 54.120 60.127 1.00 43.83 212 PHE B C 1
ATOM 3988 O O . PHE B 1 190 ? 8.052 53.606 59.052 1.00 41.11 212 PHE B O 1
ATOM 3996 N N . ALA B 1 191 ? 8.030 53.569 61.302 1.00 37.99 213 ALA B N 1
ATOM 3997 C CA . ALA B 1 191 ? 8.879 52.394 61.428 1.00 43.53 213 ALA B CA 1
ATOM 3998 C C . ALA B 1 191 ? 8.346 51.167 60.690 1.00 44.34 213 ALA B C 1
ATOM 3999 O O . ALA B 1 191 ? 9.115 50.283 60.325 1.00 47.20 213 ALA B O 1
ATOM 4001 N N . LYS B 1 192 ? 7.039 51.109 60.467 1.00 45.61 214 LYS B N 1
ATOM 4002 C CA . LYS B 1 192 ? 6.436 49.925 59.866 1.00 48.88 214 LYS B CA 1
ATOM 4003 C C . LYS B 1 192 ? 5.814 50.182 58.495 1.00 41.61 214 LYS B C 1
ATOM 4004 O O . LYS B 1 192 ? 5.145 49.307 57.946 1.00 29.69 214 LYS B O 1
ATOM 4010 N N . LEU B 1 193 ? 6.036 51.369 57.937 1.00 37.69 215 LEU B N 1
ATOM 4011 C CA . LEU B 1 193 ? 5.429 51.719 56.654 1.00 36.99 215 LEU B CA 1
ATOM 4012 C C . LEU B 1 193 ? 5.987 50.855 55.523 1.00 31.99 215 LEU B C 1
ATOM 4013 O O . LEU B 1 193 ? 7.191 50.805 55.307 1.00 41.53 215 LEU B O 1
ATOM 4018 N N . LYS B 1 194 ? 5.085 50.176 54.817 1.00 33.45 216 LYS B N 1
ATOM 4019 C CA . LYS B 1 194 ? 5.417 49.335 53.672 1.00 34.16 216 LYS B CA 1
ATOM 4020 C C . LYS B 1 194 ? 5.077 50.018 52.350 1.00 33.08 216 LYS B C 1
ATOM 4021 O O . LYS B 1 194 ? 5.861 49.960 51.407 1.00 32.78 216 LYS B O 1
ATOM 4027 N N . THR B 1 195 ? 3.906 50.648 52.269 1.00 37.68 217 THR B N 1
ATOM 4028 C CA . THR B 1 195 ? 3.469 51.260 51.009 1.00 38.89 217 THR B CA 1
ATOM 4029 C C . THR B 1 195 ? 2.969 52.707 51.177 1.00 35.81 217 THR B C 1
ATOM 4030 O O . THR B 1 195 ? 2.275 53.048 52.131 1.00 33.42 217 THR B O 1
ATOM 4034 N N . LEU B 1 196 ? 3.329 53.555 50.227 1.00 31.81 218 LEU B N 1
ATOM 4035 C CA . LEU B 1 196 ? 2.913 54.945 50.247 1.00 30.92 218 LEU B CA 1
ATOM 4036 C C . LEU B 1 196 ? 2.557 55.346 48.822 1.00 30.68 218 LEU B C 1
ATOM 4037 O O . LEU B 1 196 ? 3.420 55.375 47.953 1.00 31.04 218 LEU B O 1
ATOM 4042 N N . ASP B 1 197 ? 1.279 55.623 48.580 1.00 27.09 219 ASP B N 1
ATOM 4043 C CA . ASP B 1 197 ? 0.829 56.036 47.260 1.00 25.31 219 ASP B CA 1
ATOM 4044 C C . ASP B 1 197 ? 0.407 57.499 47.256 1.00 29.39 219 ASP B C 1
ATOM 4045 O O . ASP B 1 197 ? -0.594 57.867 47.865 1.00 26.65 219 ASP B O 1
ATOM 4050 N N . LEU B 1 198 ? 1.192 58.329 46.578 1.00 26.74 220 LEU B N 1
ATOM 4051 C CA . LEU B 1 198 ? 0.877 59.736 46.418 1.00 24.58 220 LEU B CA 1
ATOM 4052 C C . LEU B 1 198 ? 0.672 60.083 44.951 1.00 27.99 220 LEU B C 1
ATOM 4053 O O . LEU B 1 198 ? 0.783 61.243 44.577 1.00 27.38 220 LEU B O 1
ATOM 4058 N N . SER B 1 199 ? 0.370 59.083 44.123 1.00 29.23 221 SER B N 1
ATOM 4059 C CA . SER B 1 199 ? 0.257 59.299 42.681 1.00 30.50 221 SER B CA 1
ATOM 4060 C C . SER B 1 199 ? -0.975 60.152 42.359 1.00 28.03 221 SER B C 1
ATOM 4061 O O . SER B 1 199 ? -1.939 60.173 43.113 1.00 27.62 221 SER B O 1
ATOM 4064 N N . SER B 1 200 ? -0.912 60.887 41.255 1.00 24.13 222 SER B N 1
ATOM 4065 C CA . SER B 1 200 ? -2.008 61.740 40.820 1.00 25.85 222 SER B CA 1
ATOM 4066 C C . SER B 1 200 ? -2.349 62.789 41.864 1.00 25.83 222 SER B C 1
ATOM 4067 O O . SER B 1 200 ? -3.486 62.886 42.320 1.00 24.03 222 SER B O 1
ATOM 4070 N N . ASN B 1 201 ? -1.336 63.562 42.246 1.00 24.28 223 ASN B N 1
ATOM 4071 C CA . ASN B 1 201 ? -1.539 64.759 43.039 1.00 27.60 223 ASN B CA 1
ATOM 4072 C C . ASN B 1 201 ? -0.797 65.925 42.362 1.00 30.15 223 ASN B C 1
ATOM 4073 O O . ASN B 1 201 ? -0.529 65.869 41.168 1.00 27.71 223 ASN B O 1
ATOM 4078 N N . LYS B 1 202 ? -0.456 66.968 43.106 1.00 27.60 224 LYS B N 1
ATOM 4079 C CA . LYS B 1 202 ? 0.134 68.161 42.489 1.00 23.16 224 LYS B CA 1
ATOM 4080 C C . LYS B 1 202 ? 1.461 68.555 43.121 1.00 27.94 224 LYS B C 1
ATOM 4081 O O . LYS B 1 202 ? 1.801 69.736 43.144 1.00 26.79 224 LYS B O 1
ATOM 4087 N N . LEU B 1 203 ? 2.204 67.579 43.630 1.00 22.48 225 LEU B N 1
ATOM 4088 C CA . LEU B 1 203 ? 3.469 67.861 44.315 1.00 26.42 225 LEU B CA 1
ATOM 4089 C C . LEU B 1 203 ? 4.507 68.441 43.366 1.00 27.62 225 LEU B C 1
ATOM 4090 O O . LEU B 1 203 ? 4.643 67.994 42.230 1.00 28.21 225 LEU B O 1
ATOM 4095 N N . ALA B 1 204 ? 5.271 69.411 43.858 1.00 22.51 226 ALA B N 1
ATOM 4096 C CA . ALA B 1 204 ? 6.355 70.008 43.076 1.00 25.13 226 ALA B CA 1
ATOM 4097 C C . ALA B 1 204 ? 7.717 69.645 43.670 1.00 31.37 226 ALA B C 1
ATOM 4098 O O . ALA B 1 204 ? 8.743 69.730 42.997 1.00 29.35 226 ALA B O 1
ATOM 4100 N N . PHE B 1 205 ? 7.727 69.242 44.938 1.00 24.20 227 PHE B N 1
ATOM 4101 C CA . PHE B 1 205 ? 8.982 68.984 45.631 1.00 28.14 227 PHE B CA 1
ATOM 4102 C C . PHE B 1 205 ? 8.873 67.688 46.409 1.00 28.99 227 PHE B C 1
ATOM 4103 O O . PHE B 1 205 ? 7.943 67.490 47.173 1.00 29.31 227 PHE B O 1
ATOM 4111 N N . MET B 1 206 ? 9.818 66.792 46.188 1.00 29.93 228 MET B N 1
ATOM 4112 C CA . MET B 1 206 ? 9.925 65.612 47.013 1.00 32.14 228 MET B CA 1
ATOM 4113 C C . MET B 1 206 ? 10.929 65.957 48.102 1.00 35.59 228 MET B C 1
ATOM 4114 O O . MET B 1 206 ? 12.106 65.643 47.984 1.00 40.21 228 MET B O 1
ATOM 4119 N N . GLY B 1 207 ? 10.462 66.625 49.153 1.00 33.78 229 GLY B N 1
ATOM 4120 C CA . GLY B 1 207 ? 11.358 67.214 50.137 1.00 32.35 229 GLY B CA 1
ATOM 4121 C C . GLY B 1 207 ? 11.785 66.282 51.254 1.00 33.41 229 GLY B C 1
ATOM 4122 O O . GLY B 1 207 ? 11.481 65.093 51.222 1.00 34.91 229 GLY B O 1
ATOM 4123 N N . PRO B 1 208 ? 12.491 66.829 52.258 1.00 36.22 230 PRO B N 1
ATOM 4124 C CA . PRO B 1 208 ? 13.065 66.082 53.383 1.00 38.78 230 PRO B CA 1
ATOM 4125 C C . PRO B 1 208 ? 12.021 65.307 54.170 1.00 39.33 230 PRO B C 1
ATOM 4126 O O . PRO B 1 208 ? 12.350 64.346 54.854 1.00 36.99 230 PRO B O 1
ATOM 4130 N N A GLU B 1 209 ? 10.764 65.715 54.070 0.50 36.51 231 GLU B N 1
ATOM 4131 N N B GLU B 1 209 ? 10.768 65.737 54.063 0.50 36.37 231 GLU B N 1
ATOM 4132 C CA A GLU B 1 209 ? 9.693 65.023 54.775 0.50 33.00 231 GLU B CA 1
ATOM 4133 C CA B GLU B 1 209 ? 9.658 65.061 54.727 0.50 32.38 231 GLU B CA 1
ATOM 4134 C C A GLU B 1 209 ? 9.593 63.565 54.335 0.50 31.25 231 GLU B C 1
ATOM 4135 C C B GLU B 1 209 ? 9.573 63.588 54.320 0.50 31.18 231 GLU B C 1
ATOM 4136 O O A GLU B 1 209 ? 9.050 62.726 55.054 0.50 30.19 231 GLU B O 1
ATOM 4137 O O B GLU B 1 209 ? 9.028 62.761 55.050 0.50 30.98 231 GLU B O 1
ATOM 4148 N N . PHE B 1 210 ? 10.129 63.252 53.161 1.00 32.69 232 PHE B N 1
ATOM 4149 C CA . PHE B 1 210 ? 10.041 61.884 52.663 1.00 35.88 232 PHE B CA 1
ATOM 4150 C C . PHE B 1 210 ? 11.010 60.925 53.344 1.00 37.01 232 PHE B C 1
ATOM 4151 O O . PHE B 1 210 ? 10.947 59.721 53.121 1.00 34.83 232 PHE B O 1
ATOM 4159 N N . GLN B 1 211 ? 11.871 61.445 54.210 1.00 35.14 233 GLN B N 1
ATOM 4160 C CA . GLN B 1 211 ? 12.649 60.564 55.069 1.00 36.92 233 GLN B CA 1
ATOM 4161 C C . GLN B 1 211 ? 11.705 59.782 55.987 1.00 34.84 233 GLN B C 1
ATOM 4162 O O . GLN B 1 211 ? 12.052 58.711 56.466 1.00 40.31 233 GLN B O 1
ATOM 4168 N N . SER B 1 212 ? 10.500 60.308 56.199 1.00 34.69 234 SER B N 1
ATOM 4169 C CA . SER B 1 212 ? 9.473 59.607 56.969 1.00 38.52 234 SER B CA 1
ATOM 4170 C C . SER B 1 212 ? 9.108 58.258 56.341 1.00 39.77 234 SER B C 1
ATOM 4171 O O . SER B 1 212 ? 8.658 57.343 57.028 1.00 45.55 234 SER B O 1
ATOM 4174 N N . ALA B 1 213 ? 9.282 58.148 55.030 1.00 35.69 235 ALA B N 1
ATOM 4175 C CA . ALA B 1 213 ? 8.987 56.910 54.315 1.00 37.36 235 ALA B CA 1
ATOM 4176 C C . ALA B 1 213 ? 10.253 56.191 53.837 1.00 41.52 235 ALA B C 1
ATOM 4177 O O . ALA B 1 213 ? 10.198 55.409 52.896 1.00 37.61 235 ALA B O 1
ATOM 4179 N N . ALA B 1 214 ? 11.386 56.445 54.486 1.00 36.78 236 ALA B N 1
ATOM 4180 C CA . ALA B 1 214 ? 12.664 55.881 54.036 1.00 34.44 236 ALA B CA 1
ATOM 4181 C C . ALA B 1 214 ? 12.677 54.351 54.001 1.00 43.73 236 ALA B C 1
ATOM 4182 O O . ALA B 1 214 ? 13.453 53.755 53.256 1.00 42.13 236 ALA B O 1
ATOM 4184 N N . GLY B 1 215 ? 11.821 53.718 54.797 1.00 47.41 237 GLY B N 1
ATOM 4185 C CA . GLY B 1 215 ? 11.853 52.272 54.954 1.00 46.35 237 GLY B CA 1
ATOM 4186 C C . GLY B 1 215 ? 10.829 51.509 54.136 1.00 44.12 237 GLY B C 1
ATOM 4187 O O . GLY B 1 215 ? 10.681 50.298 54.302 1.00 34.91 237 GLY B O 1
ATOM 4188 N N . VAL B 1 216 ? 10.127 52.200 53.241 1.00 42.17 238 VAL B N 1
ATOM 4189 C CA . VAL B 1 216 ? 9.052 51.568 52.477 1.00 38.29 238 VAL B CA 1
ATOM 4190 C C . VAL B 1 216 ? 9.547 50.568 51.439 1.00 38.99 238 VAL B C 1
ATOM 4191 O O . VAL B 1 216 ? 10.668 50.659 50.935 1.00 42.37 238 VAL B O 1
ATOM 4195 N N . THR B 1 217 ? 8.677 49.617 51.120 1.00 36.60 239 THR B N 1
ATOM 4196 C CA . THR B 1 217 ? 8.903 48.662 50.049 1.00 37.97 239 THR B CA 1
ATOM 4197 C C . THR B 1 217 ? 8.407 49.224 48.717 1.00 41.69 239 THR B C 1
ATOM 4198 O O . THR B 1 217 ? 8.982 48.949 47.666 1.00 37.14 239 THR B O 1
ATOM 4202 N N . TRP B 1 218 ? 7.342 50.022 48.775 1.00 39.14 240 TRP B N 1
ATOM 4203 C CA . TRP B 1 218 ? 6.620 50.462 47.582 1.00 39.03 240 TRP B CA 1
ATOM 4204 C C . TRP B 1 218 ? 6.246 51.940 47.728 1.00 36.74 240 TRP B C 1
ATOM 4205 O O . TRP B 1 218 ? 5.615 52.339 48.709 1.00 30.45 240 TRP B O 1
ATOM 4216 N N . ILE B 1 219 ? 6.636 52.762 46.763 1.00 27.31 241 ILE B N 1
ATOM 4217 C CA . ILE B 1 219 ? 6.280 54.173 46.822 1.00 28.52 241 ILE B CA 1
ATOM 4218 C C . ILE B 1 219 ? 6.042 54.713 45.431 1.00 33.53 241 ILE B C 1
ATOM 4219 O O . ILE B 1 219 ? 6.803 54.426 44.503 1.00 32.91 241 ILE B O 1
ATOM 4224 N N . SER B 1 220 ? 4.980 55.495 45.285 1.00 30.37 242 SER B N 1
ATOM 4225 C CA . SER B 1 220 ? 4.710 56.129 44.009 1.00 28.93 242 SER B CA 1
ATOM 4226 C C . SER B 1 220 ? 4.376 57.594 44.174 1.00 26.99 242 SER B C 1
ATOM 4227 O O . SER B 1 220 ? 3.534 57.956 44.986 1.00 26.03 242 SER B O 1
ATOM 4230 N N . LEU B 1 221 ? 5.071 58.432 43.413 1.00 28.21 243 LEU B N 1
ATOM 4231 C CA . LEU B 1 221 ? 4.680 59.822 43.233 1.00 30.19 243 LEU B CA 1
ATOM 4232 C C . LEU B 1 221 ? 4.415 60.047 41.748 1.00 29.12 243 LEU B C 1
ATOM 4233 O O . LEU B 1 221 ? 4.697 61.107 41.202 1.00 29.06 243 LEU B O 1
ATOM 4238 N N . ARG B 1 222 ? 3.876 59.022 41.096 1.00 27.71 244 ARG B N 1
ATOM 4239 C CA . ARG B 1 222 ? 3.599 59.079 39.670 1.00 28.56 244 ARG B CA 1
ATOM 4240 C C . ARG B 1 222 ? 2.573 60.170 39.355 1.00 25.09 244 ARG B C 1
ATOM 4241 O O . ARG B 1 222 ? 1.634 60.385 40.113 1.00 28.15 244 ARG B O 1
ATOM 4249 N N . ASN B 1 223 ? 2.751 60.861 38.236 1.00 22.98 245 ASN B N 1
ATOM 4250 C CA . ASN B 1 223 ? 1.783 61.871 37.802 1.00 20.15 245 ASN B CA 1
ATOM 4251 C C . ASN B 1 223 ? 1.567 62.986 38.820 1.00 25.60 245 ASN B C 1
ATOM 4252 O O . ASN B 1 223 ? 0.428 63.335 39.143 1.00 27.41 245 ASN B O 1
ATOM 4257 N N . ASN B 1 224 ? 2.662 63.537 39.333 1.00 25.53 246 ASN B N 1
ATOM 4258 C CA . ASN B 1 224 ? 2.588 64.780 40.085 1.00 26.80 246 ASN B CA 1
ATOM 4259 C C . ASN B 1 224 ? 3.196 65.883 39.232 1.00 29.53 246 ASN B C 1
ATOM 4260 O O . ASN B 1 224 ? 3.162 65.785 38.011 1.00 30.28 246 ASN B O 1
ATOM 4265 N N . LYS B 1 225 ? 3.734 66.931 39.854 1.00 27.36 247 LYS B N 1
ATOM 4266 C CA . LYS B 1 225 ? 4.414 67.992 39.104 1.00 28.03 247 LYS B CA 1
ATOM 4267 C C . LYS B 1 225 ? 5.853 68.176 39.581 1.00 27.12 247 LYS B C 1
ATOM 4268 O O . LYS B 1 225 ? 6.371 69.291 39.603 1.00 28.18 247 LYS B O 1
ATOM 4274 N N . LEU B 1 226 ? 6.498 67.082 39.961 1.00 26.18 248 LEU B N 1
ATOM 4275 C CA . LEU B 1 226 ? 7.807 67.164 40.596 1.00 23.99 248 LEU B CA 1
ATOM 4276 C C . LEU B 1 226 ? 8.860 67.799 39.692 1.00 28.89 248 LEU B C 1
ATOM 4277 O O . LEU B 1 226 ? 9.022 67.410 38.532 1.00 26.01 248 LEU B O 1
ATOM 4282 N N . VAL B 1 227 ? 9.573 68.781 40.241 1.00 24.55 249 VAL B N 1
ATOM 4283 C CA . VAL B 1 227 ? 10.730 69.373 39.576 1.00 29.64 249 VAL B CA 1
ATOM 4284 C C . VAL B 1 227 ? 12.014 69.056 40.348 1.00 32.33 249 VAL B C 1
ATOM 4285 O O . VAL B 1 227 ? 13.059 68.854 39.749 1.00 33.23 249 VAL B O 1
ATOM 4289 N N . LEU B 1 228 ? 11.928 69.012 41.675 1.00 29.89 250 LEU B N 1
ATOM 4290 C CA . LEU B 1 228 ? 13.109 68.809 42.506 1.00 35.20 250 LEU B CA 1
ATOM 4291 C C . LEU B 1 228 ? 12.939 67.726 43.571 1.00 33.47 250 LEU B C 1
ATOM 4292 O O . LEU B 1 228 ? 11.843 67.496 44.081 1.00 32.65 250 LEU B O 1
ATOM 4297 N N . ILE B 1 229 ? 14.049 67.076 43.899 1.00 33.22 251 ILE B N 1
ATOM 4298 C CA . ILE B 1 229 ? 14.120 66.105 44.979 1.00 35.71 251 ILE B CA 1
ATOM 4299 C C . ILE B 1 229 ? 15.178 66.551 46.000 1.00 36.11 251 ILE B C 1
ATOM 4300 O O . ILE B 1 229 ? 16.207 67.125 45.635 1.00 34.88 251 ILE B O 1
ATOM 4305 N N . GLU B 1 230 ? 14.916 66.292 47.277 1.00 33.21 252 GLU B N 1
ATOM 4306 C CA . GLU B 1 230 ? 15.871 66.605 48.333 1.00 34.45 252 GLU B CA 1
ATOM 4307 C C . GLU B 1 230 ? 17.000 65.583 48.238 1.00 37.58 252 GLU B C 1
ATOM 4308 O O . GLU B 1 230 ? 16.771 64.375 48.336 1.00 36.45 252 GLU B O 1
ATOM 4314 N N . LYS B 1 231 ? 18.216 66.064 48.009 1.00 34.18 253 LYS B N 1
ATOM 4315 C CA . LYS B 1 231 ? 19.326 65.172 47.705 1.00 39.32 253 LYS B CA 1
ATOM 4316 C C . LYS B 1 231 ? 19.744 64.397 48.943 1.00 40.58 253 LYS B C 1
ATOM 4317 O O . LYS B 1 231 ? 20.457 63.411 48.846 1.00 45.39 253 LYS B O 1
ATOM 4323 N N . ALA B 1 232 ? 19.283 64.846 50.105 1.00 45.48 254 ALA B N 1
ATOM 4324 C CA . ALA B 1 232 ? 19.669 64.235 51.367 1.00 47.86 254 ALA B CA 1
ATOM 4325 C C . ALA B 1 232 ? 18.845 62.978 51.660 1.00 52.78 254 ALA B C 1
ATOM 4326 O O . ALA B 1 232 ? 19.189 62.205 52.551 1.00 43.68 254 ALA B O 1
ATOM 4328 N N . LEU B 1 233 ? 17.766 62.768 50.909 1.00 43.41 255 LEU B N 1
ATOM 4329 C CA . LEU B 1 233 ? 16.906 61.607 51.129 1.00 42.17 255 LEU B CA 1
ATOM 4330 C C . LEU B 1 233 ? 17.680 60.296 50.984 1.00 42.01 255 LEU B C 1
ATOM 4331 O O . LEU B 1 233 ? 18.540 60.165 50.122 1.00 37.39 255 LEU B O 1
ATOM 4336 N N . ARG B 1 234 ? 17.372 59.333 51.841 1.00 41.33 256 ARG B N 1
ATOM 4337 C CA . ARG B 1 234 ? 17.976 58.009 51.750 1.00 56.68 256 ARG B CA 1
ATOM 4338 C C . ARG B 1 234 ? 16.897 56.961 51.950 1.00 63.86 256 ARG B C 1
ATOM 4339 O O . ARG B 1 234 ? 16.102 57.049 52.884 1.00 76.21 256 ARG B O 1
ATOM 4347 N N . PHE B 1 235 ? 16.864 55.970 51.070 1.00 47.68 257 PHE B N 1
ATOM 4348 C CA . PHE B 1 235 ? 15.925 54.871 51.222 1.00 55.56 257 PHE B CA 1
ATOM 4349 C C . PHE B 1 235 ? 16.658 53.599 51.644 1.00 76.53 257 PHE B C 1
ATOM 4350 O O . PHE B 1 235 ? 17.876 53.498 51.513 1.00 87.17 257 PHE B O 1
ATOM 4358 N N . SER B 1 236 ? 15.908 52.641 52.171 1.00 70.44 258 SER B N 1
ATOM 4359 C CA . SER B 1 236 ? 16.489 51.427 52.719 1.00 64.11 258 SER B CA 1
ATOM 4360 C C . SER B 1 236 ? 16.619 50.346 51.657 1.00 59.16 258 SER B C 1
ATOM 4361 O O . SER B 1 236 ? 16.297 50.559 50.489 1.00 48.46 258 SER B O 1
ATOM 4364 N N . GLN B 1 237 ? 17.092 49.179 52.074 1.00 61.98 259 GLN B N 1
ATOM 4365 C CA . GLN B 1 237 ? 17.235 48.047 51.172 1.00 64.38 259 GLN B CA 1
ATOM 4366 C C . GLN B 1 237 ? 15.899 47.337 51.014 1.00 50.71 259 GLN B C 1
ATOM 4367 O O . GLN B 1 237 ? 15.790 46.363 50.271 1.00 44.70 259 GLN B O 1
ATOM 4373 N N . ASN B 1 238 ? 14.885 47.823 51.726 1.00 57.45 260 ASN B N 1
ATOM 4374 C CA . ASN B 1 238 ? 13.534 47.293 51.592 1.00 54.67 260 ASN B CA 1
ATOM 4375 C C . ASN B 1 238 ? 12.897 47.704 50.268 1.00 48.43 260 ASN B C 1
ATOM 4376 O O . ASN B 1 238 ? 11.966 47.054 49.793 1.00 37.34 260 ASN B O 1
ATOM 4381 N N . LEU B 1 239 ? 13.398 48.790 49.685 1.00 52.06 261 LEU B N 1
ATOM 4382 C CA . LEU B 1 239 ? 12.792 49.383 48.492 1.00 47.34 261 LEU B CA 1
ATOM 4383 C C . LEU B 1 239 ? 12.807 48.424 47.303 1.00 47.45 261 LEU B C 1
ATOM 4384 O O . LEU B 1 239 ? 13.856 47.946 46.883 1.00 50.78 261 LEU B O 1
ATOM 4389 N N . GLU B 1 240 ? 11.631 48.141 46.760 1.00 43.86 262 GLU B N 1
ATOM 4390 C CA . GLU B 1 240 ? 11.531 47.301 45.574 1.00 40.00 262 GLU B CA 1
ATOM 4391 C C . GLU B 1 240 ? 10.681 47.945 44.484 1.00 43.40 262 GLU B C 1
ATOM 4392 O O . GLU B 1 240 ? 10.692 47.486 43.346 1.00 41.24 262 GLU B O 1
ATOM 4398 N N . HIS B 1 241 ? 9.952 49.006 44.826 1.00 40.36 263 HIS B N 1
ATOM 4399 C CA . HIS B 1 241 ? 9.082 49.677 43.860 1.00 38.97 263 HIS B CA 1
ATOM 4400 C C . HIS B 1 241 ? 9.120 51.185 44.084 1.00 38.95 263 HIS B C 1
ATOM 4401 O O . HIS B 1 241 ? 8.696 51.669 45.124 1.00 39.71 263 HIS B O 1
ATOM 4408 N N . PHE B 1 242 ? 9.616 51.911 43.085 1.00 35.97 264 PHE B N 1
ATOM 4409 C CA . PHE B 1 242 ? 9.874 53.347 43.179 1.00 29.61 264 PHE B CA 1
ATOM 4410 C C . PHE B 1 242 ? 9.426 53.999 41.860 1.00 34.62 264 PHE B C 1
ATOM 4411 O O . PHE B 1 242 ? 10.133 53.928 40.863 1.00 36.07 264 PHE B O 1
ATOM 4419 N N . ASP B 1 243 ? 8.240 54.611 41.846 1.00 36.05 265 ASP B N 1
ATOM 4420 C CA . ASP B 1 243 ? 7.635 55.099 40.599 1.00 27.43 265 ASP B CA 1
ATOM 4421 C C . ASP B 1 243 ? 7.526 56.629 40.588 1.00 31.29 265 ASP B C 1
ATOM 4422 O O . ASP B 1 243 ? 6.712 57.203 41.309 1.00 29.82 265 ASP B O 1
ATOM 4427 N N . LEU B 1 244 ? 8.337 57.283 39.756 1.00 31.53 266 LEU B N 1
ATOM 4428 C CA . LEU B 1 244 ? 8.321 58.744 39.652 1.00 33.30 266 LEU B CA 1
ATOM 4429 C C . LEU B 1 244 ? 7.970 59.195 38.229 1.00 30.07 266 LEU B C 1
ATOM 4430 O O . LEU B 1 244 ? 8.280 60.324 37.842 1.00 27.94 266 LEU B O 1
ATOM 4435 N N . ARG B 1 245 ? 7.332 58.316 37.455 1.00 25.84 267 ARG B N 1
ATOM 4436 C CA . ARG B 1 245 ? 6.886 58.662 36.100 1.00 30.70 267 ARG B CA 1
ATOM 4437 C C . ARG B 1 245 ? 5.923 59.846 36.101 1.00 30.83 267 ARG B C 1
ATOM 4438 O O . ARG B 1 245 ? 5.204 60.066 37.072 1.00 28.33 267 ARG B O 1
ATOM 4446 N N . GLY B 1 246 ? 5.916 60.602 35.005 1.00 27.75 268 GLY B N 1
ATOM 4447 C CA . GLY B 1 246 ? 4.899 61.609 34.757 1.00 31.20 268 GLY B CA 1
ATOM 4448 C C . GLY B 1 246 ? 5.103 62.919 35.497 1.00 29.15 268 GLY B C 1
ATOM 4449 O O . GLY B 1 246 ? 4.147 63.642 35.764 1.00 29.03 268 GLY B O 1
ATOM 4450 N N . ASN B 1 247 ? 6.350 63.233 35.817 1.00 26.23 269 ASN B N 1
ATOM 4451 C CA . ASN B 1 247 ? 6.664 64.468 36.510 1.00 26.47 269 ASN B CA 1
ATOM 4452 C C . ASN B 1 247 ? 7.439 65.416 35.588 1.00 30.45 269 ASN B C 1
ATOM 4453 O O . ASN B 1 247 ? 7.392 65.252 34.381 1.00 28.32 269 ASN B O 1
ATOM 4458 N N . GLY B 1 248 ? 8.116 66.420 36.139 1.00 30.08 270 GLY B N 1
ATOM 4459 C CA . GLY B 1 248 ? 8.845 67.377 35.311 1.00 32.20 270 GLY B CA 1
ATOM 4460 C C . GLY B 1 248 ? 10.235 67.675 35.847 1.00 31.13 270 GLY B C 1
ATOM 4461 O O . GLY B 1 248 ? 10.582 68.828 36.081 1.00 29.43 270 GLY B O 1
ATOM 4462 N N . PHE B 1 249 ? 11.041 66.637 36.038 1.00 26.25 271 PHE B N 1
ATOM 4463 C CA . PHE B 1 249 ? 12.306 66.799 36.742 1.00 30.34 271 PHE B CA 1
ATOM 4464 C C . PHE B 1 249 ? 13.302 67.695 36.018 1.00 39.30 271 PHE B C 1
ATOM 4465 O O . PHE B 1 249 ? 13.364 67.738 34.787 1.00 31.41 271 PHE B O 1
ATOM 4473 N N . HIS B 1 250 ? 14.076 68.413 36.821 1.00 30.62 272 HIS B N 1
ATOM 4474 C CA . HIS B 1 250 ? 15.307 69.036 36.382 1.00 30.71 272 HIS B CA 1
ATOM 4475 C C . HIS B 1 250 ? 16.370 67.940 36.407 1.00 34.51 272 HIS B C 1
ATOM 4476 O O . HIS B 1 250 ? 16.517 67.236 37.403 1.00 32.14 272 HIS B O 1
ATOM 4483 N N . CYS B 1 251 ? 17.112 67.785 35.322 1.00 37.92 273 CYS B N 1
ATOM 4484 C CA . CYS B 1 251 ? 18.094 66.711 35.238 1.00 37.43 273 CYS B CA 1
ATOM 4485 C C . CYS B 1 251 ? 19.062 66.738 36.418 1.00 37.27 273 CYS B C 1
ATOM 4486 O O . CYS B 1 251 ? 19.382 65.696 36.987 1.00 30.70 273 CYS B O 1
ATOM 4489 N N . GLY B 1 252 ? 19.513 67.925 36.802 1.00 36.74 274 GLY B N 1
ATOM 4490 C CA . GLY B 1 252 ? 20.442 68.037 37.912 1.00 42.83 274 GLY B CA 1
ATOM 4491 C C . GLY B 1 252 ? 19.915 67.430 39.205 1.00 44.28 274 GLY B C 1
ATOM 4492 O O . GLY B 1 252 ? 20.672 66.830 39.970 1.00 37.79 274 GLY B O 1
ATOM 4493 N N . THR B 1 253 ? 18.619 67.574 39.464 1.00 41.80 275 THR B N 1
ATOM 4494 C CA . THR B 1 253 ? 18.067 67.090 40.723 1.00 38.39 275 THR B CA 1
ATOM 4495 C C . THR B 1 253 ? 18.108 65.557 40.788 1.00 40.17 275 THR B C 1
ATOM 4496 O O . THR B 1 253 ? 18.362 64.991 41.852 1.00 32.67 275 THR B O 1
ATOM 4500 N N . LEU B 1 254 ? 17.890 64.895 39.650 1.00 33.36 276 LEU B N 1
ATOM 4501 C CA . LEU B 1 254 ? 18.025 63.440 39.566 1.00 38.93 276 LEU B CA 1
ATOM 4502 C C . LEU B 1 254 ? 19.484 62.997 39.701 1.00 43.07 276 LEU B C 1
ATOM 4503 O O . LEU B 1 254 ? 19.777 61.974 40.319 1.00 35.82 276 LEU B O 1
ATOM 4508 N N . ARG B 1 255 ? 20.395 63.763 39.110 1.00 40.23 277 ARG B N 1
ATOM 4509 C CA . ARG B 1 255 ? 21.822 63.484 39.226 1.00 47.53 277 ARG B CA 1
ATOM 4510 C C . ARG B 1 255 ? 22.206 63.502 40.705 1.00 42.07 277 ARG B C 1
ATOM 4511 O O . ARG B 1 255 ? 22.738 62.533 41.223 1.00 35.10 277 ARG B O 1
ATOM 4519 N N . ASP B 1 256 ? 21.890 64.599 41.387 1.00 38.32 278 ASP B N 1
ATOM 4520 C CA . ASP B 1 256 ? 22.181 64.737 42.810 1.00 41.75 278 ASP B CA 1
ATOM 4521 C C . ASP B 1 256 ? 21.577 63.622 43.665 1.00 47.98 278 ASP B C 1
ATOM 4522 O O . ASP B 1 256 ? 22.259 63.059 44.520 1.00 49.36 278 ASP B O 1
ATOM 4527 N N . PHE B 1 257 ? 20.312 63.288 43.431 1.00 42.60 279 PHE B N 1
ATOM 4528 C CA . PHE B 1 257 ? 19.635 62.293 44.255 1.00 38.17 279 PHE B CA 1
ATOM 4529 C C . PHE B 1 257 ? 20.174 60.875 44.035 1.00 39.62 279 PHE B C 1
ATOM 4530 O O . PHE B 1 257 ? 20.509 60.179 44.989 1.00 44.51 279 PHE B O 1
ATOM 4538 N N . PHE B 1 258 ? 20.256 60.446 42.782 1.00 31.08 280 PHE B N 1
ATOM 4539 C CA . PHE B 1 258 ? 20.719 59.087 42.477 1.00 43.43 280 PHE B CA 1
ATOM 4540 C C . PHE B 1 258 ? 22.194 58.839 42.839 1.00 50.23 280 PHE B C 1
ATOM 4541 O O . PHE B 1 258 ? 22.580 57.704 43.121 1.00 44.83 280 PHE B O 1
ATOM 4549 N N . SER B 1 259 ? 23.011 59.888 42.837 1.00 49.06 281 SER B N 1
ATOM 4550 C CA . SER B 1 259 ? 24.440 59.730 43.102 1.00 56.61 281 SER B CA 1
ATOM 4551 C C . SER B 1 259 ? 24.694 59.097 44.472 1.00 58.40 281 SER B C 1
ATOM 4552 O O . SER B 1 259 ? 25.650 58.345 44.647 1.00 58.78 281 SER B O 1
ATOM 4555 N N . LYS B 1 260 ? 23.838 59.403 45.442 1.00 49.46 282 LYS B N 1
ATOM 4556 C CA . LYS B 1 260 ? 23.982 58.844 46.781 1.00 55.85 282 LYS B CA 1
ATOM 4557 C C . LYS B 1 260 ? 22.885 57.816 47.081 1.00 58.75 282 LYS B C 1
ATOM 4558 O O . LYS B 1 260 ? 22.692 57.405 48.224 1.00 60.52 282 LYS B O 1
ATOM 4564 N N . ASN B 1 261 ? 22.177 57.408 46.034 1.00 52.59 283 ASN B N 1
ATOM 4565 C CA . ASN B 1 261 ? 21.137 56.394 46.134 1.00 53.39 283 ASN B CA 1
ATOM 4566 C C . ASN B 1 261 ? 21.198 55.516 44.895 1.00 51.86 283 ASN B C 1
ATOM 4567 O O . ASN B 1 261 ? 20.216 55.381 44.171 1.00 43.48 283 ASN B O 1
ATOM 4572 N N . GLN B 1 262 ? 22.365 54.933 44.643 1.00 46.87 284 GLN B N 1
ATOM 4573 C CA . GLN B 1 262 ? 22.592 54.181 43.416 1.00 49.01 284 GLN B CA 1
ATOM 4574 C C . GLN B 1 262 ? 21.634 53.009 43.296 1.00 44.16 284 GLN B C 1
ATOM 4575 O O . GLN B 1 262 ? 21.161 52.701 42.205 1.00 43.49 284 GLN B O 1
ATOM 4581 N N . ARG B 1 263 ? 21.346 52.355 44.414 1.00 46.41 285 ARG B N 1
ATOM 4582 C CA . ARG B 1 263 ? 20.429 51.225 44.391 1.00 59.46 285 ARG B CA 1
ATOM 4583 C C . ARG B 1 263 ? 19.009 51.682 44.078 1.00 51.65 285 ARG B C 1
ATOM 4584 O O . ARG B 1 263 ? 18.238 50.944 43.471 1.00 38.12 285 ARG B O 1
ATOM 4592 N N . VAL B 1 264 ? 18.664 52.895 44.500 1.00 48.56 286 VAL B N 1
ATOM 4593 C CA . VAL B 1 264 ? 17.354 53.452 44.191 1.00 47.47 286 VAL B CA 1
ATOM 4594 C C . VAL B 1 264 ? 17.238 53.670 42.690 1.00 40.97 286 VAL B C 1
ATOM 4595 O O . VAL B 1 264 ? 16.190 53.424 42.108 1.00 38.86 286 VAL B O 1
ATOM 4599 N N . GLN B 1 265 ? 18.317 54.123 42.060 1.00 39.25 287 GLN B N 1
ATOM 4600 C CA . GLN B 1 265 ? 18.316 54.299 40.615 1.00 47.21 287 GLN B CA 1
ATOM 4601 C C . GLN B 1 265 ? 18.038 52.971 39.925 1.00 46.09 287 GLN B C 1
ATOM 4602 O O . GLN B 1 265 ? 17.287 52.909 38.953 1.00 32.07 287 GLN B O 1
ATOM 4608 N N . THR B 1 266 ? 18.650 51.906 40.430 1.00 44.46 288 THR B N 1
ATOM 4609 C CA . THR B 1 266 ? 18.422 50.579 39.878 1.00 46.83 288 THR B CA 1
ATOM 4610 C C . THR B 1 266 ? 16.968 50.165 40.072 1.00 37.39 288 THR B C 1
ATOM 4611 O O . THR B 1 266 ? 16.357 49.608 39.170 1.00 33.28 288 THR B O 1
ATOM 4615 N N . VAL B 1 267 ? 16.413 50.447 41.247 1.00 46.50 289 VAL B N 1
ATOM 4616 C CA . VAL B 1 267 ? 15.042 50.063 41.544 1.00 44.72 289 VAL B CA 1
ATOM 4617 C C . VAL B 1 267 ? 14.082 50.839 40.652 1.00 38.06 289 VAL B C 1
ATOM 4618 O O . VAL B 1 267 ? 13.084 50.297 40.197 1.00 30.22 289 VAL B O 1
ATOM 4622 N N . ALA B 1 268 ? 14.408 52.098 40.381 1.00 36.65 290 ALA B N 1
ATOM 4623 C CA . ALA B 1 268 ? 13.577 52.942 39.534 1.00 37.98 290 ALA B CA 1
ATOM 4624 C C . ALA B 1 268 ? 13.484 52.357 38.131 1.00 40.41 290 ALA B C 1
ATOM 4625 O O . ALA B 1 268 ? 12.399 52.253 37.565 1.00 33.55 290 ALA B O 1
ATOM 4627 N N . LYS B 1 269 ? 14.623 51.973 37.568 1.00 39.25 291 LYS B N 1
ATOM 4628 C CA . LYS B 1 269 ? 14.636 51.379 36.238 1.00 38.91 291 LYS B CA 1
ATOM 4629 C C . LYS B 1 269 ? 13.861 50.064 36.235 1.00 34.97 291 LYS B C 1
ATOM 4630 O O . LYS B 1 269 ? 13.084 49.799 35.324 1.00 34.30 291 LYS B O 1
ATOM 4636 N N . GLN B 1 270 ? 14.075 49.239 37.253 1.00 37.18 292 GLN B N 1
ATOM 4637 C CA . GLN B 1 270 ? 13.370 47.964 37.352 1.00 42.79 292 GLN B CA 1
ATOM 4638 C C . GLN B 1 270 ? 11.861 48.177 37.451 1.00 39.02 292 GLN B C 1
ATOM 4639 O O . GLN B 1 270 ? 11.076 47.385 36.927 1.00 35.17 292 GLN B O 1
ATOM 4645 N N . THR B 1 271 ? 11.455 49.255 38.115 1.00 33.31 293 THR B N 1
ATOM 4646 C CA . THR B 1 271 ? 10.042 49.559 38.262 1.00 34.95 293 THR B CA 1
ATOM 4647 C C . THR B 1 271 ? 9.433 49.942 36.922 1.00 33.96 293 THR B C 1
ATOM 4648 O O . THR B 1 271 ? 8.376 49.439 36.545 1.00 36.56 293 THR B O 1
ATOM 4652 N N . VAL B 1 272 ? 10.101 50.826 36.194 1.00 29.13 294 VAL B N 1
ATOM 4653 C CA . VAL B 1 272 ? 9.600 51.248 34.897 1.00 36.41 294 VAL B CA 1
ATOM 4654 C C . VAL B 1 272 ? 9.555 50.045 33.959 1.00 34.76 294 VAL B C 1
ATOM 4655 O O . VAL B 1 272 ? 8.625 49.900 33.171 1.00 35.89 294 VAL B O 1
ATOM 4659 N N . LYS B 1 273 ? 10.547 49.167 34.071 1.00 34.30 295 LYS B N 1
ATOM 4660 C CA . LYS B 1 273 ? 10.614 47.976 33.236 1.00 36.24 295 LYS B CA 1
ATOM 4661 C C . LYS B 1 273 ? 9.450 47.035 33.546 1.00 36.77 295 LYS B C 1
ATOM 4662 O O . LYS B 1 273 ? 8.796 46.518 32.642 1.00 34.79 295 LYS B O 1
ATOM 4668 N N . LYS B 1 274 ? 9.194 46.819 34.829 1.00 45.92 296 LYS B N 1
ATOM 4669 C CA . LYS B 1 274 ? 8.109 45.944 35.264 1.00 48.71 296 LYS B CA 1
ATOM 4670 C C . LYS B 1 274 ? 6.749 46.428 34.747 1.00 48.16 296 LYS B C 1
ATOM 4671 O O . LYS B 1 274 ? 5.910 45.626 34.335 1.00 50.39 296 LYS B O 1
ATOM 4677 N N . LEU B 1 275 ? 6.545 47.741 34.760 1.00 40.94 297 LEU B N 1
ATOM 4678 C CA . LEU B 1 275 ? 5.241 48.328 34.472 1.00 41.80 297 LEU B CA 1
ATOM 4679 C C . LEU B 1 275 ? 5.014 48.632 32.991 1.00 41.77 297 LEU B C 1
ATOM 4680 O O . LEU B 1 275 ? 3.890 48.541 32.510 1.00 48.46 297 LEU B O 1
ATOM 4685 N N . THR B 1 276 ? 6.072 48.989 32.270 1.00 37.62 298 THR B N 1
ATOM 4686 C CA . THR B 1 276 ? 5.928 49.428 30.883 1.00 41.36 298 THR B CA 1
ATOM 4687 C C . THR B 1 276 ? 6.633 48.511 29.880 1.00 45.71 298 THR B C 1
ATOM 4688 O O . THR B 1 276 ? 6.475 48.670 28.669 1.00 40.93 298 THR B O 1
ATOM 4692 N N . GLY B 1 277 ? 7.412 47.557 30.384 1.00 43.00 299 GLY B N 1
ATOM 4693 C CA . GLY B 1 277 ? 8.218 46.705 29.527 1.00 48.30 299 GLY B CA 1
ATOM 4694 C C . GLY B 1 277 ? 9.316 47.474 28.813 1.00 51.36 299 GLY B C 1
ATOM 4695 O O . GLY B 1 277 ? 9.797 47.054 27.765 1.00 56.99 299 GLY B O 1
ATOM 4696 N N . GLN B 1 278 ? 9.723 48.601 29.388 1.00 38.57 300 GLN B N 1
ATOM 4697 C CA . GLN B 1 278 ? 10.745 49.452 28.783 1.00 39.34 300 GLN B CA 1
ATOM 4698 C C . GLN B 1 278 ? 11.649 50.018 29.890 1.00 43.59 300 GLN B C 1
ATOM 4699 O O . GLN B 1 278 ? 11.195 50.216 31.020 1.00 37.09 300 GLN B O 1
ATOM 4705 N N . ASN B 1 279 ? 12.926 50.250 29.579 1.00 39.13 301 ASN B N 1
ATOM 4706 C CA . ASN B 1 279 ? 13.903 50.649 30.598 1.00 41.18 301 ASN B CA 1
ATOM 4707 C C . ASN B 1 279 ? 13.872 52.132 30.955 1.00 44.17 301 ASN B C 1
ATOM 4708 O O . ASN B 1 279 ? 14.553 52.564 31.880 1.00 55.96 301 ASN B O 1
ATOM 4713 N N . GLU B 1 280 ? 13.080 52.908 30.231 1.00 30.89 302 GLU B N 1
ATOM 4714 C CA . GLU B 1 280 ? 12.956 54.325 30.526 1.00 31.38 302 GLU B CA 1
ATOM 4715 C C . GLU B 1 280 ? 11.536 54.806 30.246 1.00 29.65 302 GLU B C 1
ATOM 4716 O O . GLU B 1 280 ? 10.777 54.181 29.488 1.00 30.04 302 GLU B O 1
ATOM 4722 N N . GLU B 1 281 ? 11.190 55.912 30.891 1.00 27.22 303 GLU B N 1
ATOM 4723 C CA . GLU B 1 281 ? 9.881 56.517 30.791 1.00 34.57 303 GLU B CA 1
ATOM 4724 C C . GLU B 1 281 ? 9.703 57.106 29.407 1.00 37.46 303 GLU B C 1
ATOM 4725 O O . GLU B 1 281 ? 10.642 57.658 28.845 1.00 36.69 303 GLU B O 1
ATOM 4731 N N . GLU B 1 282 ? 8.506 56.986 28.850 1.00 38.56 304 GLU B N 1
ATOM 4732 C CA . GLU B 1 282 ? 8.203 57.642 27.588 1.00 39.84 304 GLU B CA 1
ATOM 4733 C C . GLU B 1 282 ? 7.825 59.081 27.896 1.00 35.61 304 GLU B C 1
ATOM 4734 O O . GLU B 1 282 ? 6.822 59.328 28.557 1.00 37.98 304 GLU B O 1
ATOM 4740 N N . CYS B 1 283 ? 8.639 60.024 27.435 1.00 33.34 305 CYS B N 1
ATOM 4741 C CA . CYS B 1 283 ? 8.451 61.436 27.754 1.00 39.55 305 CYS B CA 1
ATOM 4742 C C . CYS B 1 283 ? 7.234 62.029 27.046 1.00 50.45 305 CYS B C 1
ATOM 4743 O O . CYS B 1 283 ? 7.076 61.867 25.838 1.00 55.51 305 CYS B O 1
ATOM 4746 N N . THR B 1 284 ? 6.386 62.725 27.797 1.00 49.54 306 THR B N 1
ATOM 4747 C CA . THR B 1 284 ? 5.214 63.379 27.214 1.00 59.97 306 THR B CA 1
ATOM 4748 C C . THR B 1 284 ? 5.643 64.509 26.283 1.00 52.08 306 THR B C 1
ATOM 4749 O O . THR B 1 284 ? 4.961 64.818 25.310 1.00 54.28 306 THR B O 1
ATOM 4753 N N . VAL B 1 285 ? 6.774 65.128 26.599 1.00 49.33 307 VAL B N 1
ATOM 4754 C CA . VAL B 1 285 ? 7.388 66.111 25.716 1.00 54.96 307 VAL B CA 1
ATOM 4755 C C . VAL B 1 285 ? 8.510 65.424 24.937 1.00 54.08 307 VAL B C 1
ATOM 4756 O O . VAL B 1 285 ? 9.598 65.237 25.468 1.00 42.85 307 VAL B O 1
ATOM 4760 N N . PRO B 1 286 ? 8.235 65.026 23.683 1.00 66.45 308 PRO B N 1
ATOM 4761 C CA . PRO B 1 286 ? 9.147 64.261 22.823 1.00 71.44 308 PRO B CA 1
ATOM 4762 C C . PRO B 1 286 ? 10.593 64.762 22.739 1.00 61.49 308 PRO B C 1
ATOM 4763 O O . PRO B 1 286 ? 11.475 63.965 22.431 1.00 64.57 308 PRO B O 1
ATOM 4767 N N . THR B 1 287 ? 10.835 66.040 23.003 1.00 47.17 309 THR B N 1
ATOM 4768 C CA . THR B 1 287 ? 12.177 66.595 22.873 1.00 46.66 309 THR B CA 1
ATOM 4769 C C . THR B 1 287 ? 13.032 66.504 24.145 1.00 49.48 309 THR B C 1
ATOM 4770 O O . THR B 1 287 ? 14.141 67.028 24.175 1.00 49.45 309 THR B O 1
ATOM 4774 N N . LEU B 1 288 ? 12.525 65.865 25.197 1.00 45.94 310 LEU B N 1
ATOM 4775 C CA . LEU B 1 288 ? 13.269 65.789 26.458 1.00 38.74 310 LEU B CA 1
ATOM 4776 C C . LEU B 1 288 ? 14.207 64.582 26.495 1.00 34.02 310 LEU B C 1
ATOM 4777 O O . LEU B 1 288 ? 13.972 63.583 25.826 1.00 39.21 310 LEU B O 1
ATOM 4782 N N . GLY B 1 289 ? 15.249 64.685 27.313 1.00 33.73 311 GLY B N 1
ATOM 4783 C CA . GLY B 1 289 ? 16.136 63.566 27.573 1.00 38.78 311 GLY B CA 1
ATOM 4784 C C . GLY B 1 289 ? 15.802 62.884 28.888 1.00 40.14 311 GLY B C 1
ATOM 4785 O O . GLY B 1 289 ? 14.722 63.080 29.454 1.00 33.14 311 GLY B O 1
ATOM 4786 N N . HIS B 1 290 ? 16.741 62.084 29.379 1.00 36.75 312 HIS B N 1
ATOM 4787 C CA . HIS B 1 290 ? 16.536 61.296 30.584 1.00 34.03 312 HIS B CA 1
ATOM 4788 C C . HIS B 1 290 ? 17.744 61.395 31.506 1.00 35.62 312 HIS B C 1
ATOM 4789 O O . HIS B 1 290 ? 18.861 61.612 31.061 1.00 32.65 312 HIS B O 1
ATOM 4796 N N . TYR B 1 291 ? 17.513 61.210 32.797 1.00 36.23 313 TYR B N 1
ATOM 4797 C CA . TYR B 1 291 ? 18.583 60.817 33.696 1.00 32.00 313 TYR B CA 1
ATOM 4798 C C . TYR B 1 291 ? 18.140 59.521 34.343 1.00 41.26 313 TYR B C 1
ATOM 4799 O O . TYR B 1 291 ? 17.141 59.489 35.060 1.00 41.66 313 TYR B O 1
ATOM 4808 N N . GLY B 1 292 ? 18.877 58.448 34.082 1.00 38.53 314 GLY B N 1
ATOM 4809 C CA . GLY B 1 292 ? 18.403 57.125 34.425 1.00 33.34 314 GLY B CA 1
ATOM 4810 C C . GLY B 1 292 ? 17.066 56.883 33.755 1.00 37.48 314 GLY B C 1
ATOM 4811 O O . GLY B 1 292 ? 16.874 57.190 32.582 1.00 40.53 314 GLY B O 1
ATOM 4812 N N . ALA B 1 293 ? 16.116 56.363 34.513 1.00 37.44 315 ALA B N 1
ATOM 4813 C CA . ALA B 1 293 ? 14.846 55.951 33.945 1.00 38.06 315 ALA B CA 1
ATOM 4814 C C . ALA B 1 293 ? 13.900 57.120 33.644 1.00 38.01 315 ALA B C 1
ATOM 4815 O O . ALA B 1 293 ? 12.964 56.963 32.869 1.00 33.25 315 ALA B O 1
ATOM 4817 N N . TYR B 1 294 ? 14.128 58.285 34.247 1.00 31.20 316 TYR B N 1
ATOM 4818 C CA . TYR B 1 294 ? 13.105 59.331 34.207 1.00 33.02 316 TYR B CA 1
ATOM 4819 C C . TYR B 1 294 ? 13.420 60.475 33.259 1.00 30.22 316 TYR B C 1
ATOM 4820 O O . TYR B 1 294 ? 14.566 60.902 33.134 1.00 31.62 316 TYR B O 1
ATOM 4829 N N . CYS B 1 295 ? 12.386 60.971 32.589 1.00 29.35 317 CYS B N 1
ATOM 4830 C CA . CYS B 1 295 ? 12.538 62.134 31.734 1.00 37.34 317 CYS B CA 1
ATOM 4831 C C . CYS B 1 295 ? 12.968 63.307 32.586 1.00 39.58 317 CYS B C 1
ATOM 4832 O O . CYS B 1 295 ? 12.596 63.405 33.755 1.00 34.95 317 CYS B O 1
ATOM 4835 N N . CYS B 1 296 ? 13.754 64.196 31.999 1.00 33.36 318 CYS B N 1
ATOM 4836 C CA . CYS B 1 296 ? 14.152 65.419 32.678 1.00 33.83 318 CYS B CA 1
ATOM 4837 C C . CYS B 1 296 ? 14.553 66.474 31.669 1.00 40.94 318 CYS B C 1
ATOM 4838 O O . CYS B 1 296 ? 14.766 66.190 30.488 1.00 37.38 318 CYS B O 1
ATOM 4841 N N . GLU B 1 297 ? 14.650 67.698 32.162 1.00 35.74 319 GLU B N 1
ATOM 4842 C CA . GLU B 1 297 ? 15.005 68.844 31.358 1.00 38.37 319 GLU B CA 1
ATOM 4843 C C . GLU B 1 297 ? 16.186 69.505 32.039 1.00 37.72 319 GLU B C 1
ATOM 4844 O O . GLU B 1 297 ? 16.260 69.516 33.268 1.00 33.74 319 GLU B O 1
ATOM 4850 N N . ASP B 1 298 ? 17.120 70.029 31.251 1.00 36.46 320 ASP B N 1
ATOM 4851 C CA . ASP B 1 298 ? 18.195 70.857 31.785 1.00 42.71 320 ASP B CA 1
ATOM 4852 C C . ASP B 1 298 ? 17.690 72.291 31.914 1.00 58.53 320 ASP B C 1
ATOM 4853 O O . ASP B 1 298 ? 17.632 73.027 30.929 1.00 54.19 320 ASP B O 1
ATOM 4858 N N . LEU B 1 299 ? 17.300 72.686 33.119 1.00 60.67 321 LEU B N 1
ATOM 4859 C CA . LEU B 1 299 ? 16.868 74.062 33.341 1.00 60.59 321 LEU B CA 1
ATOM 4860 C C . LEU B 1 299 ? 18.057 75.005 33.177 1.00 55.96 321 LEU B C 1
ATOM 4861 O O . LEU B 1 299 ? 19.178 74.672 33.571 1.00 47.31 321 LEU B O 1
ATOM 4866 N N . PRO B 1 300 ? 17.822 76.182 32.575 1.00 63.91 322 PRO B N 1
ATOM 4867 C CA . PRO B 1 300 ? 18.858 77.219 32.501 1.00 66.12 322 PRO B CA 1
ATOM 4868 C C . PRO B 1 300 ? 19.435 77.487 33.886 1.00 78.88 322 PRO B C 1
ATOM 4869 O O . PRO B 1 300 ? 18.684 77.468 34.854 1.00 80.49 322 PRO B O 1
ATOM 4873 N N . ALA B 1 301 ? 20.738 77.727 33.982 1.00 85.38 323 ALA B N 1
ATOM 4874 C CA . ALA B 1 301 ? 21.388 77.879 35.283 1.00 89.71 323 ALA B CA 1
ATOM 4875 C C . ALA B 1 301 ? 20.777 78.997 36.131 1.00 92.28 323 ALA B C 1
ATOM 4876 O O . ALA B 1 301 ? 20.558 78.813 37.326 1.00 88.02 323 ALA B O 1
ATOM 4878 N N . PRO B 1 302 ? 20.515 80.166 35.522 1.00 96.43 324 PRO B N 1
ATOM 4879 C CA . PRO B 1 302 ? 19.911 81.281 36.264 1.00 88.54 324 PRO B CA 1
ATOM 4880 C C . PRO B 1 302 ? 18.541 80.936 36.843 1.00 71.19 324 PRO B C 1
ATOM 4881 O O . PRO B 1 302 ? 18.275 81.221 38.013 1.00 53.00 324 PRO B O 1
ATOM 4885 N N . PHE B 1 303 ? 17.684 80.328 36.032 1.00 61.24 325 PHE B N 1
ATOM 4886 C CA . PHE B 1 303 ? 16.352 79.954 36.487 1.00 58.83 325 PHE B CA 1
ATOM 4887 C C . PHE B 1 303 ? 16.386 78.835 37.532 1.00 58.80 325 PHE B C 1
ATOM 4888 O O . PHE B 1 303 ? 15.590 78.838 38.466 1.00 55.81 325 PHE B O 1
ATOM 4896 N N . ALA B 1 304 ? 17.304 77.883 37.374 1.00 43.16 326 ALA B N 1
ATOM 4897 C CA . ALA B 1 304 ? 17.410 76.764 38.302 1.00 45.86 326 ALA B CA 1
ATOM 4898 C C . ALA B 1 304 ? 17.843 77.285 39.658 1.00 50.43 326 ALA B C 1
ATOM 4899 O O . ALA B 1 304 ? 17.371 76.832 40.705 1.00 52.41 326 ALA B O 1
ATOM 4901 N N . ASP B 1 305 ? 18.747 78.253 39.620 1.00 43.31 327 ASP B N 1
ATOM 4902 C CA . ASP B 1 305 ? 19.220 78.917 40.819 1.00 53.18 327 ASP B CA 1
ATOM 4903 C C . ASP B 1 305 ? 18.057 79.611 41.524 1.00 44.50 327 ASP B C 1
ATOM 4904 O O . ASP B 1 305 ? 17.874 79.448 42.726 1.00 49.97 327 ASP B O 1
ATOM 4909 N N . ARG B 1 306 ? 17.268 80.379 40.776 1.00 41.18 328 ARG B N 1
ATOM 4910 C CA . ARG B 1 306 ? 16.155 81.127 41.366 1.00 41.05 328 ARG B CA 1
ATOM 4911 C C . ARG B 1 306 ? 15.137 80.150 41.959 1.00 44.73 328 ARG B C 1
ATOM 4912 O O . ARG B 1 306 ? 14.545 80.405 43.008 1.00 43.89 328 ARG B O 1
ATOM 4920 N N . LEU B 1 307 ? 14.944 79.024 41.282 1.00 42.76 329 LEU B N 1
ATOM 4921 C CA . LEU B 1 307 ? 13.952 78.038 41.707 1.00 46.59 329 LEU B CA 1
ATOM 4922 C C . LEU B 1 307 ? 14.278 77.484 43.091 1.00 45.30 329 LEU B C 1
ATOM 4923 O O . LEU B 1 307 ? 13.461 77.560 44.011 1.00 43.78 329 LEU B O 1
ATOM 4928 N N . ILE B 1 308 ? 15.483 76.939 43.227 1.00 37.84 330 ILE B N 1
ATOM 4929 C CA . ILE B 1 308 ? 15.974 76.412 44.494 1.00 49.95 330 ILE B CA 1
ATOM 4930 C C . ILE B 1 308 ? 15.915 77.477 45.586 1.00 53.69 330 ILE B C 1
ATOM 4931 O O . ILE B 1 308 ? 15.561 77.190 46.728 1.00 49.96 330 ILE B O 1
ATOM 4936 N N . ALA B 1 309 ? 16.254 78.709 45.220 1.00 56.28 331 ALA B N 1
ATOM 4937 C CA . ALA B 1 309 ? 16.249 79.825 46.160 1.00 57.61 331 ALA B CA 1
ATOM 4938 C C . ALA B 1 309 ? 14.857 80.078 46.740 1.00 52.68 331 ALA B C 1
ATOM 4939 O O . ALA B 1 309 ? 14.726 80.639 47.825 1.00 49.57 331 ALA B O 1
ATOM 4941 N N . LEU B 1 310 ? 13.821 79.672 46.011 1.00 48.62 332 LEU B N 1
ATOM 4942 C CA . LEU B 1 310 ? 12.440 79.853 46.463 1.00 45.40 332 LEU B CA 1
ATOM 4943 C C . LEU B 1 310 ? 12.097 79.024 47.702 1.00 40.99 332 LEU B C 1
ATOM 4944 O O . LEU B 1 310 ? 11.170 79.360 48.430 1.00 34.96 332 LEU B O 1
ATOM 4949 N N . GLY B 1 311 ? 12.823 77.936 47.929 1.00 45.08 333 GLY B N 1
ATOM 4950 C CA . GLY B 1 311 ? 12.491 77.027 49.016 1.00 51.90 333 GLY B CA 1
ATOM 4951 C C . GLY B 1 311 ? 11.168 76.315 48.763 1.00 45.11 333 GLY B C 1
ATOM 4952 O O . GLY B 1 311 ? 10.690 76.273 47.633 1.00 36.44 333 GLY B O 1
ATOM 4953 N N . HIS B 1 312 ? 10.559 75.778 49.816 1.00 42.69 334 HIS B N 1
ATOM 4954 C CA . HIS B 1 312 ? 9.359 74.954 49.660 1.00 40.99 334 HIS B CA 1
ATOM 4955 C C . HIS B 1 312 ? 8.405 75.093 50.840 1.00 42.01 334 HIS B C 1
ATOM 4956 O O . HIS B 1 312 ? 7.764 74.121 51.241 1.00 37.80 334 HIS B O 1
ATOM 4963 N N . HIS B 1 313 ? 8.310 76.300 51.387 1.00 38.14 335 HIS B N 1
ATOM 4964 C CA . HIS B 1 313 ? 7.489 76.548 52.565 1.00 44.44 335 HIS B CA 1
ATOM 4965 C C . HIS B 1 313 ? 6.030 76.183 52.315 1.00 38.11 335 HIS B C 1
ATOM 4966 O O . HIS B 1 313 ? 5.582 76.141 51.171 1.00 31.02 335 HIS B O 1
ATOM 4973 N N . HIS B 1 314 ? 5.293 75.939 53.394 1.00 35.25 336 HIS B N 1
ATOM 4974 C CA . HIS B 1 314 ? 3.835 75.919 53.338 1.00 40.57 336 HIS B CA 1
ATOM 4975 C C . HIS B 1 314 ? 3.284 77.153 54.068 1.00 34.13 336 HIS B C 1
ATOM 4976 O O . HIS B 1 314 ? 2.636 77.992 53.454 1.00 36.83 336 HIS B O 1
ATOM 4983 N N . HIS B 1 315 ? 3.543 77.260 55.370 1.00 31.52 337 HIS B N 1
ATOM 4984 C CA . HIS B 1 315 ? 3.212 78.470 56.125 1.00 38.04 337 HIS B CA 1
ATOM 4985 C C . HIS B 1 315 ? 4.264 79.546 55.859 1.00 40.02 337 HIS B C 1
ATOM 4986 O O . HIS B 1 315 ? 5.329 79.247 55.326 1.00 33.94 337 HIS B O 1
ATOM 4993 N N . HIS B 1 316 ? 3.970 80.785 56.236 1.00 32.93 338 HIS B N 1
ATOM 4994 C CA . HIS B 1 316 ? 4.846 81.907 55.882 1.00 43.21 338 HIS B CA 1
ATOM 4995 C C . HIS B 1 316 ? 5.784 82.369 56.999 1.00 42.55 338 HIS B C 1
ATOM 4996 O O . HIS B 1 316 ? 6.433 83.410 56.886 1.00 44.26 338 HIS B O 1
ATOM 5003 N N . HIS B 1 317 ? 5.849 81.598 58.075 1.00 36.29 339 HIS B N 1
ATOM 5004 C CA . HIS B 1 317 ? 6.916 81.752 59.051 1.00 40.20 339 HIS B CA 1
ATOM 5005 C C . HIS B 1 317 ? 7.107 80.447 59.817 1.00 46.44 339 HIS B C 1
ATOM 5006 O O . HIS B 1 317 ? 7.948 80.354 60.712 1.00 42.82 339 HIS B O 1
#

CATH classification: 3.80.10.10

InterPro domains:
  IPR001611 Leucine-rich repeat [PF00560] (57-75)
  IPR001611 Leucine-rich repeat [PS51450] (81-102)
  IPR032675 Leucine-rich repeat domain superfamily [G3DSA:3.80.10.10] (30-326)
  IPR048481 LRIM1/APL1C-like, dimerization domain [PF20733] (323-508)

Secondary structure (DSSP, 8-state):
--EEEEETTEEEEES--TTTHHHHHHHHHTTGGG-SEEE-TTS------HHHHTT-TT--EEE-TTS--EEEEEETT-TT--EEE--SSEEEEEEE-TT--EEE--SS--SEEEE---SS-EEEE--SS---SGGGB-TGGGSSEEEEE-TTS---EEEGGGGGGGTTT--EEE-TTS---EEE-----TT--EEE--SS---EE-GGGGGGTT-SEEE-TTS---EE-TT----TT--EEE-TT---BHHHHHHHHHT-HHHHHHHHHHHHHHHSSSSPPPSSTT-EEETTEEEB--TTTHHHHHHHHTT-S---/-B---SSEEEB-S--TTTHHHHHHTTSTTTTT-SEEE-TTS------HHHHTT-TT--EEE-TTS--EEEEE-TT-TT--EEE--SSEEEEEEE-TT--EEE--SS--SEEEE---SS-EEEE--SS---SGGGB-TGGGSSEEEEE-TTS---EEEGGGGGGGTTT--EEE--SS---EEE-----TT--EEE--SS---EE-GGGGGGTT-SEEE-TTS---EE-TT----TT--EEE-TT--EEHHHHHHHHHT-HHHHHHHHHHHHHHHSSSS---SSTT-EEETTEEEE---HHHHHHHHHT---SS--